Protein AF-A0A1I8GJD2-F1 (afdb_monomer)

Radius of gyration: 32.6 Å; Cα contacts (8 Å, |Δi|>4): 423; chains: 1; bounding box: 79×39×112 Å

Organism: NCBI:txid282301

Solvent-accessible surface area (backbone atoms only — not comparable to full-atom values): 25609 Å² total; per-residue (Å²): 110,71,70,62,52,52,55,49,56,51,48,51,58,48,53,59,58,58,44,62,76,75,51,67,64,69,61,55,49,54,48,51,53,48,51,49,52,49,53,51,48,48,52,52,46,65,72,72,47,63,79,76,49,52,65,57,58,48,63,37,43,43,33,48,54,49,29,53,49,50,50,54,51,48,50,58,50,48,54,53,52,51,55,50,51,53,49,52,52,55,50,53,77,66,48,88,46,74,66,52,40,52,53,49,51,52,51,49,52,54,49,50,52,53,49,51,52,53,52,52,55,45,48,52,54,38,50,52,23,49,53,42,24,50,55,36,50,52,57,67,50,41,36,64,38,51,47,54,51,43,42,74,74,67,72,52,90,74,55,68,70,58,35,39,56,52,42,54,53,50,50,54,48,45,33,50,30,52,46,26,49,65,71,68,37,49,70,59,20,54,52,54,24,60,76,66,75,39,52,80,70,43,65,59,77,82,47,54,68,48,56,56,31,45,51,37,30,71,70,75,39,52,64,58,49,51,50,51,43,62,76,41,39,77,56,39,60,75,67,67,59,65,59,61,58,55,49,53,52,48,54,35,49,52,30,42,77,70,67,39,53,71,58,24,54,55,48,39,64,73,72,64,42,75,84,80,52,83,88,57,58,68,68,59,51,50,52,51,51,52,54,48,53,53,54,49,48,56,66,73,48,75,51,50,99,86,67,45,57,57,78,94,54,37,78,77,73,41,75,68,44,37,56,52,51,43,54,51,44,42,53,50,53,34,51,72,56,67,41,69,94,66,49,67,44,56,54,51,50,53,51,53,40,21,68,66,24,46,94,49,55,81,43,86,98,50,60,46,92,85,39,68,45,46,36,74,74,45,30,63,72,40,64,88,47,63,62,48,85,75,93,73,86,80,51,61,18,84,82,73,67,42,70,35,44,93,94,25,38,36,24,30,39,89,88,69,52,68,36,23,45,63,51,50,51,56,41,11,69,74,52,82,52,31,34,65,39,92,88,76,67,51,76,45,52,64,88,62,43,41,80,60,84,86,131

InterPro domains:
  IPR006594 LIS1 homology motif [PS50896] (168-200)
  IPR006595 CTLH, C-terminal LisH motif [PS50897] (206-263)
  IPR006595 CTLH, C-terminal LisH motif [SM00668] (206-263)
  IPR024964 CTLH/CRA C-terminal to LisH motif domain [PF10607] (207-359)
  IPR044063 Gid-type RING finger domain [PS51867] (371-440)
  IPR045098 Fyv10 family [PTHR12170] (60-453)

Secondary structure (DSSP, 8-state):
-HHHHHHHHHHHHHHHHHHHTTS-HHHHHHHHHHHHHHHHHHHHHHHS--HHHHHHTTTTHHHHHHHHHHHHHHHHHHHHHHHHHHHHHHHHHH--SHHHHHHHHHHHHHHHHHHHHHHHHHHHHHHHHHHHHHHHHHHHTHHHHHHHHHHHHH-----HHHHHHHHHHHHHHHHHHHHHHHTT-HHHHHHHHHHTT-GGGSSHHHHHHHHHHHHHHHTT--HHHHHHHHHTHHHHHHTT--HHHHHHHHHHHHHHHTT-HHHHHHHHHHHS-GGG-TTS-HHHHHHHHHHHHHHHHHHHSPP-TTSPPPGGGGGGTSTHHHHHHHHHHHHHHHHHTT--SS-HHHHHHHHHHHHH--TTTT-TT---TT-GGGSHHHHHHHTTSPPPP-S---EE-TTT--EESSSS-EEE-TTS-EEEHHHHHHHHHHTTTEEE-TTT--EEEGGG-EE----

Foldseek 3Di:
DVVVVVVVVVCLVCLQVVVVVPDDPVVSVVLSVLVVVLVVLLVVQVVPDDPLSPQLSCLLLLLVVQLVVLVVVLVVVLVVLVVVLVVLVVVCVVDDDPVSNVVSVVVNVVSVVVNVVSNVVSVVSNVLSSVLSVVSSLLSVALVSVQVVCCVPPVDRDDSVVSNVLSVVLVLLQLVLQVCLLVLVLVVSVVSCVVSVNPSSHCNVLSVLLNVCLVCLLVVHCVSVLVVCVVLVVLCVVVLQCLNVLNLLLVLLVCLLVVVLVVSVVSCVVRLDLVPCPPHDPVSSVVSVVSVVLSVVSSVDAQDPVSQTPPSNNVSVDSVSSVVSSNSSSQVSCVSSPNDSDRSSLVVLLVVLQQQAAPQAPDPPSQDPPRPCNDPVNVVVNVPHHHDDDPDDWDAFPQPRHTADPVFFWWAAPVRDIGTLVRQVVQCVVVVQWDQPPPPRDIDGSVRIHTDDDD

Sequence (455 aa):
ARARAKDRNNFRSLYYHFYRVLRDNQLVELIHDALDAIELSLSQHAQRAHMPVQYESAMPQVPYESLNKTFRAVQKQMDKDISILTKNSDDLTKAKTQQDVNQILTGVIDKLSKLKRKADDGLEEEVDHLQSAKRRLDYLRGADGYRQQQQQSSGTPVSQATCQRYWERRRITCMMVDYFLRHGLHSTAQRLAKLHDVEQLTNLPYFAACQGVEKSLMSADTSEAVAWCTEHRSKLRKLGSNFEYSLRLQDFVKLVQQGRRLDAVKYARKHLSPEADTEAPAELLAERNRSLCEAMGLLALPCDKDGQPPEKYRHLTEPAVWHRLVDKFRQVNCAVFSIASGSIFCANLQTGLSALKTNQCGKEGKRCLECPVCQPHFGQLAQSLPKAQYTQSKLICPISRLPMDHDNPPMALPNGNIYSQKSLLEMAQRNGGYIICPRTQNRFELNEAKRVYIM

Nearest PDB structures (foldseek):
  8pjn-assembly1_i  TM=6.746E-01  e=2.298E-23  Homo sapiens
  7n6g-assembly1_3X  TM=1.779E-01  e=1.748E+00  Chlamydomonas reinhardtii

pLDDT: mean 82.09, std 15.24, range [22.98, 97.75]

Structure (mmCIF, N/CA/C/O backbone):
data_AF-A0A1I8GJD2-F1
#
_entry.id   AF-A0A1I8GJD2-F1
#
loop_
_atom_site.group_PDB
_atom_site.id
_atom_site.type_symbol
_atom_site.label_atom_id
_atom_site.label_alt_id
_atom_site.label_comp_id
_atom_site.label_asym_id
_atom_site.label_entity_id
_atom_site.label_seq_id
_atom_site.pdbx_PDB_ins_code
_atom_site.Cartn_x
_atom_site.Cartn_y
_atom_site.Cartn_z
_atom_site.occupancy
_atom_site.B_iso_or_equiv
_atom_site.auth_seq_id
_atom_site.auth_comp_id
_atom_site.auth_asym_id
_atom_site.auth_atom_id
_atom_site.pdbx_PDB_model_num
ATOM 1 N N . ALA A 1 1 ? 6.769 21.231 11.161 1.00 31.58 1 ALA A N 1
ATOM 2 C CA . ALA A 1 1 ? 8.068 20.952 11.817 1.00 31.58 1 ALA A CA 1
ATOM 3 C C . ALA A 1 1 ? 8.037 21.203 13.333 1.00 31.58 1 ALA A C 1
ATOM 5 O O . ALA A 1 1 ? 8.231 20.252 14.077 1.00 31.58 1 ALA A O 1
ATOM 6 N N . ARG A 1 2 ? 7.711 22.417 13.814 1.00 22.98 2 ARG A N 1
ATOM 7 C CA . ARG A 1 2 ? 7.724 22.767 15.257 1.00 22.98 2 ARG A CA 1
ATOM 8 C C . ARG A 1 2 ? 6.791 21.933 16.156 1.00 22.98 2 ARG A C 1
ATOM 10 O O . ARG A 1 2 ? 7.213 21.533 17.232 1.00 22.98 2 ARG A O 1
ATOM 17 N N . ALA A 1 3 ? 5.580 21.590 15.705 1.00 25.98 3 ALA A N 1
ATOM 18 C CA . ALA A 1 3 ? 4.667 20.733 16.481 1.00 25.98 3 ALA A CA 1
ATOM 19 C C . ALA A 1 3 ? 5.172 19.280 16.627 1.00 25.98 3 ALA A C 1
ATOM 21 O O . ALA A 1 3 ? 5.063 18.693 17.696 1.00 25.98 3 ALA A O 1
ATOM 22 N N . ARG A 1 4 ? 5.806 18.727 15.579 1.00 32.84 4 ARG A N 1
ATOM 23 C CA . ARG A 1 4 ? 6.413 17.381 15.612 1.00 32.84 4 ARG A CA 1
ATOM 24 C C . ARG A 1 4 ? 7.674 17.328 16.482 1.00 32.84 4 ARG A C 1
ATOM 26 O O . ARG A 1 4 ? 7.919 16.311 17.110 1.00 32.84 4 ARG A O 1
ATOM 33 N N . ALA A 1 5 ? 8.451 18.412 16.538 1.00 34.88 5 ALA A N 1
ATOM 34 C CA . ALA A 1 5 ? 9.629 18.509 17.405 1.00 34.88 5 ALA A CA 1
ATOM 35 C C . ALA A 1 5 ? 9.254 18.587 18.898 1.00 34.88 5 ALA A C 1
ATOM 37 O O . ALA A 1 5 ? 9.928 17.999 19.737 1.00 34.88 5 ALA A O 1
ATOM 38 N N . LYS A 1 6 ? 8.140 19.260 19.223 1.00 34.16 6 LYS A N 1
ATOM 39 C CA . LYS A 1 6 ? 7.630 19.376 20.597 1.00 34.16 6 LYS A CA 1
ATOM 40 C C . LYS A 1 6 ? 7.099 18.038 21.136 1.00 34.16 6 LYS A C 1
ATOM 42 O O . LYS A 1 6 ? 7.406 17.681 22.266 1.00 34.16 6 LYS A O 1
ATOM 47 N N . ASP A 1 7 ? 6.398 17.268 20.298 1.00 40.47 7 ASP A N 1
ATOM 48 C CA . ASP A 1 7 ? 5.950 15.904 20.630 1.00 40.47 7 ASP A CA 1
ATOM 49 C C . ASP A 1 7 ? 7.125 14.930 20.859 1.00 40.47 7 ASP A C 1
ATOM 51 O O . ASP A 1 7 ? 7.026 14.053 21.713 1.00 40.47 7 ASP A O 1
ATOM 55 N N . ARG A 1 8 ? 8.244 15.088 20.133 1.00 41.81 8 ARG A N 1
ATOM 56 C CA . ARG A 1 8 ? 9.446 14.234 20.253 1.00 41.81 8 ARG A CA 1
ATOM 57 C C . ARG A 1 8 ? 10.248 14.488 21.530 1.00 41.81 8 ARG A C 1
ATOM 59 O O . ARG A 1 8 ? 10.631 13.539 22.204 1.00 41.81 8 ARG A O 1
ATOM 66 N N . ASN A 1 9 ? 10.440 15.753 21.909 1.00 46.09 9 ASN A N 1
ATOM 67 C CA . ASN A 1 9 ? 11.116 16.092 23.168 1.00 46.09 9 ASN A CA 1
ATOM 68 C C . ASN A 1 9 ? 10.281 15.714 24.402 1.00 46.09 9 ASN A C 1
ATOM 70 O O . ASN A 1 9 ? 10.847 15.269 25.399 1.00 46.09 9 ASN A O 1
ATOM 74 N N . ASN A 1 10 ? 8.947 15.820 24.325 1.00 49.94 10 ASN A N 1
ATOM 75 C CA . ASN A 1 10 ? 8.067 15.310 25.380 1.00 49.94 10 ASN A CA 1
ATOM 76 C C . ASN A 1 10 ? 8.130 13.784 25.479 1.00 49.94 10 ASN A C 1
ATOM 78 O O . ASN A 1 10 ? 8.210 13.268 26.587 1.00 49.94 10 ASN A O 1
ATOM 82 N N . PHE A 1 11 ? 8.144 13.070 24.347 1.00 45.28 11 PHE A N 1
ATOM 83 C CA . PHE A 1 11 ? 8.307 11.614 24.334 1.00 45.28 11 PHE A CA 1
ATOM 84 C C . PHE A 1 11 ? 9.614 11.191 25.016 1.00 45.28 11 PHE A C 1
ATOM 86 O O . PHE A 1 11 ? 9.561 10.368 25.916 1.00 45.28 11 PHE A O 1
ATOM 93 N N . ARG A 1 12 ? 10.759 11.810 24.683 1.00 53.50 12 ARG A N 1
ATOM 94 C CA . ARG A 1 12 ? 12.065 11.534 25.322 1.00 53.50 12 ARG A CA 1
ATOM 95 C C . ARG A 1 12 ? 12.052 11.704 26.840 1.00 53.50 12 ARG A C 1
ATOM 97 O O . ARG A 1 12 ? 12.438 10.798 27.571 1.00 53.50 12 ARG A O 1
ATOM 104 N N . SER A 1 13 ? 11.615 12.873 27.309 1.00 51.16 13 SER A N 1
ATOM 105 C CA . SER A 1 13 ? 11.639 13.206 28.737 1.00 51.16 13 SER A CA 1
ATOM 106 C C . SER A 1 13 ? 10.673 12.332 29.542 1.00 51.16 13 SER A C 1
ATOM 108 O O . SER A 1 13 ? 11.026 11.880 30.630 1.00 51.16 13 SER A O 1
ATOM 110 N N . LEU A 1 14 ? 9.494 12.031 28.983 1.0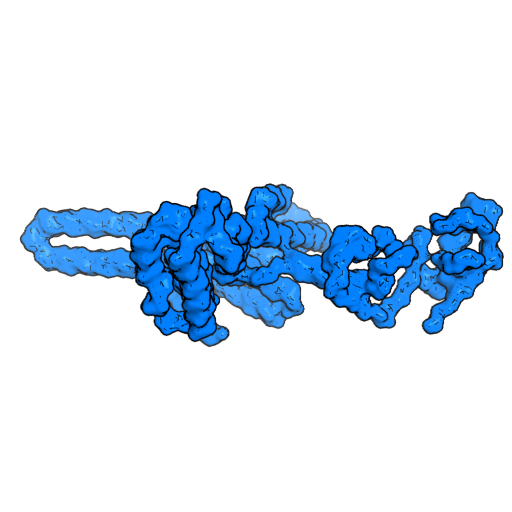0 47.91 14 LEU A N 1
ATOM 111 C CA . LEU A 1 14 ? 8.532 11.124 29.604 1.00 47.91 14 LEU A CA 1
ATOM 112 C C . LEU A 1 14 ? 9.032 9.679 29.585 1.00 47.91 14 LEU A C 1
ATOM 114 O O . LEU A 1 14 ? 8.969 9.055 30.630 1.00 47.91 14 LEU A O 1
ATOM 118 N N . TYR A 1 15 ? 9.582 9.175 28.473 1.00 51.97 15 TYR A N 1
ATOM 119 C CA . TYR A 1 15 ? 10.126 7.812 28.351 1.00 51.97 15 TYR A CA 1
ATOM 120 C C . TYR A 1 15 ? 11.228 7.547 29.385 1.00 51.97 15 TYR A C 1
ATOM 122 O O . TYR A 1 15 ? 11.168 6.569 30.131 1.00 51.97 15 TYR A O 1
ATOM 130 N N . TYR A 1 16 ? 12.190 8.472 29.484 1.00 47.44 16 TYR A N 1
ATOM 131 C CA . TYR A 1 16 ? 13.315 8.384 30.415 1.00 47.44 16 TYR A CA 1
ATOM 132 C C . TYR A 1 16 ? 12.867 8.431 31.884 1.00 47.44 16 TYR A C 1
ATOM 134 O O . TYR A 1 16 ? 13.367 7.667 32.706 1.00 47.44 16 TYR A O 1
ATOM 142 N N . HIS A 1 17 ? 11.888 9.277 32.230 1.00 50.00 17 HIS A N 1
ATOM 143 C CA . HIS A 1 17 ? 11.343 9.318 33.590 1.00 50.00 17 HIS A CA 1
ATOM 144 C C . HIS A 1 17 ? 10.417 8.136 33.920 1.00 50.00 17 HIS A C 1
ATOM 146 O O . HIS A 1 17 ? 10.429 7.682 35.061 1.00 50.00 17 HIS A O 1
ATOM 152 N N . PHE A 1 18 ? 9.641 7.618 32.960 1.00 49.28 18 PHE A N 1
ATOM 153 C CA . PHE A 1 18 ? 8.674 6.534 33.189 1.00 49.28 18 PHE A CA 1
ATOM 154 C C . PHE A 1 18 ? 9.351 5.184 33.440 1.00 49.28 18 PHE A C 1
ATOM 156 O O . PHE A 1 18 ? 8.993 4.479 34.382 1.00 49.28 18 PHE A O 1
ATOM 163 N N . TYR A 1 19 ? 10.337 4.819 32.617 1.00 49.56 19 TYR A N 1
ATOM 164 C CA . TYR A 1 19 ? 10.960 3.497 32.705 1.00 49.56 19 TYR A CA 1
ATOM 165 C C . TYR A 1 19 ? 12.013 3.395 33.811 1.00 49.56 19 TYR A C 1
ATOM 167 O O . TYR A 1 19 ? 12.124 2.348 34.448 1.00 49.56 19 TYR A O 1
ATOM 175 N N . ARG A 1 20 ? 12.704 4.499 34.123 1.00 49.41 20 ARG A N 1
ATOM 176 C CA . ARG A 1 20 ? 13.669 4.579 35.232 1.00 49.41 20 ARG A CA 1
ATOM 177 C C . ARG A 1 20 ? 13.038 4.309 36.605 1.00 49.41 20 ARG A C 1
ATOM 179 O O . ARG A 1 20 ? 13.735 3.914 37.533 1.00 49.41 20 ARG A O 1
ATOM 186 N N . VAL A 1 21 ? 11.727 4.519 36.746 1.00 47.81 21 VAL A N 1
ATOM 187 C CA . VAL A 1 21 ? 10.985 4.243 37.989 1.00 47.81 21 VAL A CA 1
ATOM 188 C C . VAL A 1 21 ? 10.586 2.764 38.107 1.00 47.81 21 VAL A C 1
ATOM 190 O O . VAL A 1 21 ? 10.339 2.297 39.216 1.00 47.81 21 VAL A O 1
ATOM 193 N N . LEU A 1 22 ? 10.541 2.008 37.001 1.00 43.41 22 LEU A N 1
ATOM 194 C CA . LEU A 1 22 ? 9.962 0.659 36.974 1.00 43.41 22 LEU A CA 1
ATOM 195 C C . LEU A 1 22 ? 10.937 -0.475 36.614 1.00 43.41 22 LEU A C 1
ATOM 197 O O . LEU A 1 22 ? 10.659 -1.601 37.027 1.00 43.41 22 LEU A O 1
ATOM 201 N N . ARG A 1 23 ? 12.054 -0.242 35.898 1.00 51.88 23 ARG A N 1
ATOM 202 C CA . ARG A 1 23 ? 13.032 -1.297 35.530 1.00 51.88 23 ARG A CA 1
ATOM 203 C C . ARG A 1 23 ? 14.447 -0.784 35.177 1.00 51.88 23 ARG A C 1
ATOM 205 O O . ARG A 1 23 ? 14.707 0.410 35.123 1.00 51.88 23 ARG A O 1
ATOM 212 N N . ASP A 1 24 ? 15.333 -1.765 34.973 1.00 49.47 24 ASP A N 1
ATOM 213 C CA . ASP A 1 24 ? 16.786 -1.743 34.734 1.00 49.47 24 ASP A CA 1
ATOM 214 C C . ASP A 1 24 ? 17.309 -0.601 33.834 1.00 49.47 24 ASP A C 1
ATOM 216 O O . ASP A 1 24 ? 16.944 -0.488 32.661 1.00 49.47 24 ASP A O 1
ATOM 220 N N . ASN A 1 25 ? 18.208 0.226 34.384 1.00 51.62 25 ASN A N 1
ATOM 221 C CA . ASN A 1 25 ? 18.715 1.455 33.755 1.00 51.62 25 ASN A CA 1
ATOM 222 C C . ASN A 1 25 ? 19.397 1.208 32.396 1.00 51.62 25 ASN A C 1
ATOM 224 O O . ASN A 1 25 ? 19.310 2.056 31.511 1.00 51.62 25 ASN A O 1
ATOM 228 N N . GLN A 1 26 ? 20.027 0.044 32.198 1.00 44.75 26 GLN A N 1
ATOM 229 C CA . GLN A 1 26 ? 20.765 -0.258 30.965 1.00 44.75 26 GLN A CA 1
ATOM 230 C C . GLN A 1 26 ? 19.862 -0.409 29.734 1.00 44.75 26 GLN A C 1
ATOM 232 O O . GLN A 1 26 ? 20.241 0.006 28.639 1.00 44.75 26 GLN A O 1
ATOM 237 N N . LEU A 1 27 ? 18.662 -0.982 29.887 1.00 46.50 27 LEU A N 1
ATOM 238 C CA . LEU A 1 27 ? 17.743 -1.171 28.761 1.00 46.50 27 LEU A CA 1
ATOM 239 C C . LEU A 1 27 ? 17.157 0.175 28.309 1.00 46.50 27 LEU A C 1
ATOM 241 O O . LEU A 1 27 ? 17.023 0.429 27.118 1.00 46.50 27 LEU A O 1
ATOM 245 N N . VAL A 1 28 ? 16.858 1.058 29.264 1.00 50.31 28 VAL A N 1
ATOM 246 C CA . VAL A 1 28 ? 16.311 2.398 29.007 1.00 50.31 28 VAL A CA 1
ATOM 247 C C . VAL A 1 28 ? 17.326 3.278 28.282 1.00 50.31 28 VAL A C 1
ATOM 249 O O . VAL A 1 28 ? 16.958 3.969 27.334 1.00 50.31 28 VAL A O 1
ATOM 252 N N . GLU A 1 29 ? 18.600 3.213 28.675 1.00 51.84 29 GLU A N 1
ATOM 253 C CA . GLU A 1 29 ? 19.692 3.905 27.981 1.00 51.84 29 GLU A CA 1
ATOM 254 C C . GLU A 1 29 ? 19.890 3.365 26.558 1.00 51.84 29 GLU A C 1
ATOM 256 O O . GLU A 1 29 ? 19.910 4.148 25.613 1.00 51.84 29 GLU A O 1
ATOM 261 N N . LEU A 1 30 ? 19.888 2.039 26.363 1.00 51.84 30 LEU A N 1
ATOM 262 C CA . LEU A 1 30 ? 19.968 1.412 25.034 1.00 51.84 30 LEU A CA 1
ATOM 263 C C . LEU A 1 30 ? 18.833 1.840 24.093 1.00 51.84 30 LEU A C 1
ATOM 265 O O . LEU A 1 30 ? 19.052 2.029 22.893 1.00 51.84 30 LEU A O 1
ATOM 269 N N . ILE A 1 31 ? 17.615 1.976 24.620 1.00 52.09 31 ILE A N 1
ATOM 270 C CA . ILE A 1 31 ? 16.452 2.418 23.849 1.00 52.09 31 ILE A CA 1
ATOM 271 C C . ILE A 1 31 ? 16.537 3.917 23.551 1.00 52.09 31 ILE A C 1
ATOM 273 O O . ILE A 1 31 ? 16.255 4.328 22.422 1.00 52.09 31 ILE A O 1
ATOM 277 N N . HIS A 1 32 ? 16.961 4.733 24.518 1.00 57.81 32 HIS A N 1
ATOM 278 C CA . HIS A 1 32 ? 17.147 6.166 24.311 1.00 57.81 32 HIS A CA 1
ATOM 279 C C . HIS A 1 32 ? 18.237 6.447 23.265 1.00 57.81 32 HIS A C 1
ATOM 281 O O . HIS A 1 32 ? 18.003 7.231 22.342 1.00 57.81 32 HIS A O 1
ATOM 287 N N . ASP A 1 33 ? 19.369 5.750 23.339 1.00 56.47 33 ASP A N 1
ATOM 288 C CA . ASP A 1 33 ? 20.458 5.843 22.366 1.00 56.47 33 ASP A CA 1
ATOM 289 C C . ASP A 1 33 ? 20.009 5.374 20.977 1.00 56.47 33 ASP A C 1
ATOM 291 O O . ASP A 1 33 ? 20.342 5.989 19.959 1.00 56.47 33 ASP A O 1
ATOM 295 N N . ALA A 1 34 ? 19.202 4.309 20.912 1.00 54.34 34 ALA A N 1
ATOM 296 C CA . ALA A 1 34 ? 18.629 3.834 19.659 1.00 54.34 34 ALA A CA 1
ATOM 297 C C . ALA A 1 34 ? 17.670 4.864 19.046 1.00 54.34 34 ALA A C 1
ATOM 299 O O . ALA A 1 34 ? 17.744 5.118 17.845 1.00 54.34 34 ALA A O 1
ATOM 300 N N . LEU A 1 35 ? 16.799 5.486 19.846 1.00 56.75 35 LEU A N 1
ATOM 301 C CA . LEU A 1 35 ? 15.888 6.544 19.399 1.00 56.75 35 LEU A CA 1
ATOM 302 C C . LEU A 1 35 ? 16.646 7.779 18.900 1.00 56.75 35 LEU A C 1
ATOM 304 O O . LEU A 1 35 ? 16.287 8.334 17.859 1.00 56.75 35 LEU A O 1
ATOM 308 N N . ASP A 1 36 ? 17.720 8.168 19.584 1.00 60.62 36 ASP A N 1
ATOM 309 C CA . ASP A 1 36 ? 18.572 9.291 19.191 1.00 60.62 36 ASP A CA 1
ATOM 310 C C . ASP A 1 36 ? 19.312 8.991 17.889 1.00 60.62 36 ASP A C 1
ATOM 312 O O . ASP A 1 36 ? 19.295 9.806 16.964 1.00 60.62 36 ASP A O 1
ATOM 316 N N . ALA A 1 37 ? 19.857 7.782 17.751 1.00 57.31 37 ALA A N 1
ATOM 317 C CA . ALA A 1 37 ? 20.467 7.320 16.512 1.00 57.31 37 ALA A CA 1
ATOM 318 C C . ALA A 1 37 ? 19.453 7.240 15.356 1.00 57.31 37 ALA A C 1
ATOM 320 O O . ALA A 1 37 ? 19.791 7.611 14.226 1.00 57.31 37 ALA A O 1
ATOM 321 N N . ILE A 1 38 ? 18.212 6.803 15.620 1.00 56.03 38 ILE A N 1
ATOM 322 C CA . ILE A 1 38 ? 17.123 6.760 14.633 1.00 56.03 38 ILE A CA 1
ATOM 323 C C . ILE A 1 38 ? 16.784 8.176 14.163 1.00 56.03 38 ILE A C 1
ATOM 325 O O . ILE A 1 38 ? 16.759 8.435 12.959 1.00 56.03 38 ILE A O 1
ATOM 329 N N . GLU A 1 39 ? 16.548 9.114 15.079 1.00 59.00 39 GLU A N 1
ATOM 330 C CA . GLU A 1 39 ? 16.165 10.485 14.735 1.00 59.00 39 GLU A CA 1
ATOM 331 C C . GLU A 1 39 ? 17.289 11.266 14.051 1.00 59.00 39 GLU A C 1
ATOM 333 O O . GLU A 1 39 ? 17.028 12.007 13.093 1.00 59.00 39 GLU A O 1
ATOM 338 N N . LEU A 1 40 ? 18.532 11.084 14.501 1.00 61.28 40 LEU A N 1
ATOM 339 C CA . LEU A 1 40 ? 19.706 11.686 13.881 1.00 61.28 40 LEU A CA 1
ATOM 340 C C . LEU A 1 40 ? 19.897 11.136 12.463 1.00 61.28 40 LEU A C 1
ATOM 342 O O . LEU A 1 40 ? 20.068 11.914 11.527 1.00 61.28 40 LEU A O 1
ATOM 346 N N . SER A 1 41 ? 19.772 9.817 12.280 1.00 53.97 41 SER A N 1
ATOM 347 C CA . SER A 1 41 ? 19.876 9.173 10.965 1.00 53.97 41 SER A CA 1
ATOM 348 C C . SER A 1 41 ? 18.765 9.627 10.023 1.00 53.97 41 SER A C 1
ATOM 350 O O . SER A 1 41 ? 19.054 9.988 8.884 1.00 53.97 41 SER A O 1
ATOM 352 N N . LEU A 1 42 ? 17.513 9.686 10.491 1.00 54.00 42 LEU A N 1
ATOM 353 C CA . LEU A 1 42 ? 16.380 10.215 9.725 1.00 54.00 42 LEU A CA 1
ATOM 354 C C . LEU A 1 42 ? 16.621 11.666 9.284 1.00 54.00 42 LEU A C 1
ATOM 356 O O . LEU A 1 42 ? 16.342 12.022 8.141 1.00 54.00 42 LEU A O 1
ATOM 360 N N . SER A 1 43 ? 17.174 12.497 10.171 1.00 56.84 43 SER A N 1
ATOM 361 C CA . SER A 1 43 ? 17.449 13.912 9.894 1.00 56.84 43 SER A CA 1
ATOM 362 C C . SER A 1 43 ? 18.627 14.099 8.929 1.00 56.84 43 SER A C 1
ATOM 364 O O . SER A 1 43 ? 18.540 14.901 8.001 1.00 56.84 43 SER A O 1
ATOM 366 N N . GLN A 1 44 ? 19.702 13.321 9.090 1.00 53.72 44 GLN A N 1
ATOM 367 C CA . GLN A 1 44 ? 20.872 13.347 8.206 1.00 53.72 44 GLN A CA 1
ATOM 368 C C . GLN A 1 44 ? 20.548 12.819 6.800 1.00 53.72 44 GLN A C 1
ATOM 370 O O . GLN A 1 44 ? 20.986 13.407 5.810 1.00 53.72 44 GLN A O 1
ATOM 375 N N . HIS A 1 45 ? 19.744 11.755 6.686 1.00 46.88 45 HIS A N 1
ATOM 376 C CA . HIS A 1 45 ? 19.292 11.231 5.391 1.00 46.88 45 HIS A CA 1
ATOM 377 C C . HIS A 1 45 ? 18.314 12.187 4.697 1.00 46.88 45 HIS A C 1
ATOM 379 O O . HIS A 1 45 ? 18.376 12.332 3.478 1.00 46.88 45 HIS A O 1
ATOM 385 N N . ALA A 1 46 ? 17.473 12.904 5.451 1.00 45.28 46 ALA A N 1
ATOM 386 C CA . ALA A 1 46 ? 16.612 13.950 4.899 1.00 45.28 46 ALA A CA 1
ATOM 387 C C . ALA A 1 46 ? 17.405 15.142 4.323 1.00 45.28 46 ALA A C 1
ATOM 389 O O . ALA A 1 46 ? 16.944 15.772 3.373 1.00 45.28 46 ALA A O 1
ATOM 390 N N . GLN A 1 47 ? 18.592 15.443 4.868 1.00 42.81 47 GLN A N 1
ATOM 391 C CA . GLN A 1 47 ? 19.443 16.564 4.443 1.00 42.81 47 GLN A CA 1
ATOM 392 C C . GLN A 1 47 ? 20.419 16.228 3.297 1.00 42.81 47 GLN A C 1
ATOM 394 O O . GLN A 1 47 ? 20.855 17.139 2.598 1.00 42.81 47 GLN A O 1
ATOM 399 N N . ARG A 1 48 ? 20.768 14.951 3.077 1.00 41.59 48 ARG A N 1
ATOM 400 C CA . ARG A 1 48 ? 21.805 14.522 2.106 1.00 41.59 48 ARG A CA 1
ATOM 401 C C . ARG A 1 48 ? 21.287 14.022 0.745 1.00 41.59 48 ARG A C 1
ATOM 403 O O . ARG A 1 48 ? 22.076 13.533 -0.056 1.00 41.59 48 ARG A O 1
ATOM 410 N N . ALA A 1 49 ? 19.990 14.103 0.455 1.00 33.81 49 ALA A N 1
ATOM 411 C CA . ALA A 1 49 ? 19.370 13.235 -0.548 1.00 33.81 49 ALA A CA 1
ATOM 412 C C . ALA A 1 49 ? 18.752 13.940 -1.771 1.00 33.81 49 ALA A C 1
ATOM 414 O O . ALA A 1 49 ? 17.810 14.722 -1.643 1.00 33.81 49 ALA A O 1
ATOM 415 N N . HIS A 1 50 ? 19.173 13.527 -2.973 1.00 41.75 50 HIS A N 1
ATOM 416 C CA . HIS A 1 50 ? 18.336 13.576 -4.178 1.00 41.75 50 HIS A CA 1
ATOM 417 C C . HIS A 1 50 ? 17.073 12.697 -3.998 1.00 41.75 50 HIS A C 1
ATOM 419 O O . HIS A 1 50 ? 17.074 11.737 -3.222 1.00 41.75 50 HIS A O 1
ATOM 425 N N . MET A 1 51 ? 16.002 13.010 -4.742 1.00 36.84 51 MET A N 1
ATOM 426 C CA . MET A 1 51 ? 14.626 12.479 -4.616 1.00 36.84 51 MET A CA 1
ATOM 427 C C . MET A 1 51 ? 14.469 10.965 -4.291 1.00 36.84 51 MET A C 1
ATOM 429 O O . MET A 1 51 ? 13.602 10.646 -3.479 1.00 36.84 51 MET A O 1
ATOM 433 N N . PRO A 1 52 ? 15.277 10.015 -4.818 1.00 41.44 52 PRO A N 1
ATOM 434 C CA . PRO A 1 52 ? 15.115 8.581 -4.525 1.00 41.44 52 PRO A CA 1
ATOM 435 C C . PRO A 1 52 ? 15.419 8.180 -3.070 1.00 41.44 52 PRO A C 1
ATOM 437 O O . PRO A 1 52 ? 14.816 7.244 -2.553 1.00 41.44 52 PRO A O 1
ATOM 440 N N . VAL A 1 53 ? 16.327 8.890 -2.389 1.00 43.06 53 VAL A N 1
ATOM 441 C CA . VAL A 1 53 ? 16.768 8.552 -1.019 1.00 43.06 53 VAL A CA 1
ATOM 442 C C . VAL A 1 53 ? 15.783 9.080 0.039 1.00 43.06 53 VAL A C 1
ATOM 444 O O . VAL A 1 53 ? 15.646 8.492 1.112 1.00 43.06 53 VAL A O 1
ATOM 447 N N . GLN A 1 54 ? 14.995 10.113 -0.287 1.00 44.06 54 GLN A N 1
ATOM 448 C CA . GLN A 1 54 ? 13.907 10.589 0.579 1.00 44.06 54 GLN A CA 1
ATOM 449 C C . GLN A 1 54 ? 12.815 9.524 0.781 1.00 44.06 54 GLN A C 1
ATOM 451 O O . GLN A 1 54 ? 12.292 9.399 1.886 1.00 44.06 54 GLN A O 1
ATOM 456 N N . TYR A 1 55 ? 12.507 8.707 -0.232 1.00 51.28 55 TYR A N 1
ATOM 457 C CA . TYR A 1 55 ? 11.501 7.641 -0.109 1.00 51.28 55 TYR A CA 1
ATOM 458 C C . TYR A 1 55 ? 11.996 6.440 0.715 1.00 51.28 55 TYR A C 1
ATOM 460 O O . TYR A 1 55 ? 11.204 5.820 1.420 1.00 51.28 55 TYR A O 1
ATOM 468 N N . GLU A 1 56 ? 13.297 6.134 0.694 1.00 57.12 56 GLU A N 1
ATOM 469 C CA . GLU A 1 56 ? 13.878 5.061 1.520 1.00 57.12 56 GLU A CA 1
ATOM 470 C C . GLU A 1 56 ? 14.043 5.468 2.985 1.00 57.12 56 GLU A C 1
ATOM 472 O O . GLU A 1 56 ? 13.959 4.618 3.871 1.00 57.12 56 GLU A O 1
ATOM 477 N N . SER A 1 57 ? 14.163 6.773 3.260 1.00 54.81 57 SER A N 1
ATOM 478 C CA . SER A 1 57 ? 14.164 7.308 4.627 1.00 54.81 57 SER A CA 1
ATOM 479 C C . SER A 1 57 ? 12.855 7.035 5.390 1.00 54.81 57 SER A C 1
ATOM 481 O O . SER A 1 57 ? 12.847 7.066 6.619 1.00 54.81 57 SER A O 1
ATOM 483 N N . ALA A 1 58 ? 11.766 6.682 4.691 1.00 61.31 58 ALA A N 1
ATOM 484 C CA . ALA A 1 58 ? 10.505 6.265 5.304 1.00 61.31 58 ALA A CA 1
ATOM 485 C C . ALA A 1 58 ? 10.495 4.783 5.739 1.00 61.31 58 ALA A C 1
ATOM 487 O O . ALA A 1 58 ? 9.599 4.360 6.469 1.00 61.31 58 ALA A O 1
ATOM 488 N N . MET A 1 59 ? 11.484 3.970 5.344 1.00 70.62 59 MET A N 1
ATOM 489 C CA . MET A 1 59 ? 11.553 2.549 5.713 1.00 70.62 59 MET A CA 1
ATOM 490 C C . MET A 1 59 ? 11.562 2.310 7.243 1.00 70.62 59 MET A C 1
ATOM 492 O O . MET A 1 59 ? 10.803 1.450 7.702 1.00 70.62 59 MET A O 1
ATOM 496 N N . PRO A 1 60 ? 12.338 3.042 8.067 1.00 73.88 60 PRO A N 1
ATOM 497 C CA . PRO A 1 60 ? 12.264 2.941 9.529 1.00 73.88 60 PRO A CA 1
ATOM 498 C C . PRO A 1 60 ? 11.081 3.709 10.146 1.00 73.88 60 PRO A C 1
ATOM 500 O O . PRO A 1 60 ? 10.845 3.597 11.347 1.00 73.88 60 PRO A O 1
ATOM 503 N N . GLN A 1 61 ? 10.308 4.471 9.365 1.00 76.31 61 GLN A N 1
ATOM 504 C CA . GLN A 1 61 ? 9.213 5.283 9.899 1.00 76.31 61 GLN A CA 1
ATOM 505 C C . GLN A 1 61 ? 8.044 4.430 10.406 1.00 76.31 61 GLN A C 1
ATOM 507 O O . GLN A 1 61 ? 7.493 4.726 11.459 1.00 76.31 61 GLN A O 1
ATOM 512 N N . VAL A 1 62 ? 7.693 3.353 9.699 1.00 83.06 62 VAL A N 1
ATOM 513 C CA . VAL A 1 62 ? 6.595 2.453 10.095 1.00 83.06 62 VAL A CA 1
ATOM 514 C C . VAL A 1 62 ? 6.835 1.784 11.464 1.00 83.06 62 VAL A C 1
ATOM 516 O O . VAL A 1 62 ? 5.957 1.896 12.325 1.00 83.06 62 VAL A O 1
ATOM 519 N N . PRO A 1 63 ? 7.996 1.141 11.732 1.00 83.81 63 PRO A N 1
ATOM 520 C CA . PRO A 1 63 ? 8.273 0.596 13.063 1.00 83.81 63 PRO A CA 1
ATOM 521 C C . PRO A 1 63 ? 8.355 1.683 14.135 1.00 83.81 63 PRO A C 1
ATOM 523 O O . PRO A 1 63 ? 7.860 1.476 15.236 1.00 83.81 63 PRO A O 1
ATOM 526 N N . TYR A 1 64 ? 8.891 2.865 13.818 1.00 79.25 64 TYR A N 1
ATOM 527 C CA . TYR A 1 64 ? 8.915 3.989 14.759 1.00 79.25 64 TYR A CA 1
ATOM 528 C C . TYR A 1 64 ? 7.507 4.494 15.122 1.00 79.25 64 TYR A C 1
ATOM 530 O O . TYR A 1 64 ? 7.228 4.805 16.279 1.00 79.25 64 TYR A O 1
ATOM 538 N N . GLU A 1 65 ? 6.594 4.586 14.153 1.00 79.69 65 GLU A N 1
ATOM 539 C CA . GLU A 1 65 ? 5.208 4.980 14.426 1.00 79.69 65 GLU A CA 1
ATOM 540 C C . GLU A 1 65 ? 4.460 3.927 15.244 1.00 79.69 65 GLU A C 1
ATOM 542 O O . GLU A 1 65 ? 3.660 4.292 16.107 1.00 79.69 65 GLU A O 1
ATOM 547 N N . SER A 1 66 ? 4.755 2.647 15.011 1.00 83.94 66 SER A N 1
ATOM 548 C CA . SER A 1 66 ? 4.180 1.534 15.773 1.00 83.94 66 SER A CA 1
ATOM 549 C C . SER A 1 66 ? 4.685 1.543 17.214 1.00 83.94 66 SER A C 1
ATOM 551 O O . SER A 1 66 ? 3.871 1.584 18.128 1.00 83.94 66 SER A O 1
ATOM 553 N N . LEU A 1 67 ? 5.996 1.712 17.414 1.00 83.25 67 LEU A N 1
ATOM 554 C CA . LEU A 1 67 ? 6.599 1.945 18.727 1.00 83.25 67 LEU A CA 1
ATOM 555 C C . LEU A 1 67 ? 5.912 3.089 19.484 1.00 83.25 67 LEU A C 1
ATOM 557 O O . LEU A 1 67 ? 5.518 2.937 20.634 1.00 83.25 67 LEU A O 1
ATOM 561 N N . ASN A 1 68 ? 5.729 4.242 18.837 1.00 80.06 68 ASN A N 1
ATOM 562 C CA . ASN A 1 68 ? 5.105 5.402 19.474 1.00 80.06 68 ASN A CA 1
ATOM 563 C C . ASN A 1 68 ? 3.624 5.147 19.813 1.00 80.06 68 ASN A C 1
ATOM 565 O O . ASN A 1 68 ? 3.117 5.654 20.814 1.00 80.06 68 ASN A O 1
ATOM 569 N N . LYS A 1 69 ? 2.911 4.364 18.990 1.00 82.56 69 LYS A N 1
ATOM 570 C CA . LYS A 1 69 ? 1.532 3.944 19.272 1.00 82.56 69 LYS A CA 1
ATOM 571 C C . LYS A 1 69 ? 1.488 3.044 20.508 1.00 82.56 69 LYS A C 1
ATOM 573 O O . LYS A 1 69 ? 0.714 3.349 21.416 1.00 82.56 69 LYS A O 1
ATOM 578 N N . THR A 1 70 ? 2.309 1.998 20.541 1.00 82.19 70 THR A N 1
ATOM 579 C CA . THR A 1 70 ? 2.387 1.036 21.648 1.00 82.19 70 THR A CA 1
ATOM 580 C C . THR A 1 70 ? 2.780 1.746 22.940 1.00 82.19 70 THR A C 1
ATOM 582 O O . THR A 1 70 ? 2.020 1.692 23.904 1.00 82.19 70 THR A O 1
ATOM 585 N N . PHE A 1 71 ? 3.825 2.578 22.912 1.00 79.56 71 PHE A N 1
ATOM 586 C CA . PHE A 1 71 ? 4.234 3.387 24.062 1.00 79.56 71 PHE A CA 1
ATOM 587 C C . PHE A 1 71 ? 3.104 4.256 24.614 1.00 79.56 71 PHE A C 1
ATOM 589 O O . PHE A 1 71 ? 2.801 4.223 25.804 1.00 79.56 71 PHE A O 1
ATOM 596 N N . ARG A 1 72 ? 2.415 5.025 23.757 1.00 79.94 72 ARG A N 1
ATOM 597 C CA . ARG A 1 72 ? 1.310 5.890 24.209 1.00 79.94 72 ARG A CA 1
ATOM 598 C C . ARG A 1 72 ? 0.142 5.084 24.776 1.00 79.94 72 ARG A C 1
ATOM 600 O O . ARG A 1 72 ? -0.559 5.573 25.664 1.00 79.94 72 ARG A O 1
ATOM 607 N N . ALA A 1 73 ? -0.112 3.891 24.240 1.00 81.25 73 ALA A N 1
ATOM 608 C CA . ALA A 1 73 ? -1.161 3.005 24.728 1.00 81.25 73 ALA A CA 1
ATOM 609 C C . ALA A 1 73 ? -0.809 2.438 26.110 1.00 81.25 73 ALA A C 1
ATOM 611 O O . ALA A 1 73 ? -1.636 2.532 27.022 1.00 81.25 73 ALA A O 1
ATOM 612 N N . VAL A 1 74 ? 0.418 1.934 26.272 1.00 77.50 74 VAL A N 1
ATOM 613 C CA . VAL A 1 74 ? 0.965 1.433 27.540 1.00 77.50 74 VAL A CA 1
ATOM 614 C C . VAL A 1 74 ? 0.967 2.548 28.582 1.00 77.50 74 VAL A C 1
ATOM 616 O O . VAL A 1 74 ? 0.343 2.392 29.628 1.00 77.50 74 VAL A O 1
ATOM 619 N N . GLN A 1 75 ? 1.522 3.719 28.261 1.00 79.12 75 GLN A N 1
ATOM 620 C CA . GLN A 1 75 ? 1.551 4.886 29.146 1.00 79.12 75 GLN A CA 1
ATOM 621 C C . GLN A 1 75 ? 0.149 5.271 29.638 1.00 79.12 75 GLN A C 1
ATOM 623 O O . GLN A 1 75 ? -0.101 5.331 30.839 1.00 79.12 75 GLN A O 1
ATOM 628 N N . LYS A 1 76 ? -0.811 5.448 28.718 1.00 82.62 76 LYS A N 1
ATOM 629 C CA . LYS A 1 76 ? -2.193 5.808 29.073 1.00 82.62 76 LYS A CA 1
ATOM 630 C C . LYS A 1 76 ? -2.863 4.748 29.946 1.00 82.62 76 LYS A C 1
ATOM 632 O O . LYS A 1 76 ? -3.727 5.076 30.762 1.00 82.62 76 LYS A O 1
ATOM 637 N N . GLN A 1 77 ? -2.549 3.474 29.729 1.00 80.44 77 GLN A N 1
ATOM 638 C CA . GLN A 1 77 ? -3.090 2.390 30.536 1.00 80.44 77 GLN A CA 1
ATOM 639 C C . GLN A 1 77 ? -2.466 2.375 31.936 1.00 80.44 77 GLN A C 1
ATOM 641 O O . GLN A 1 77 ? -3.199 2.227 32.912 1.00 80.44 77 GLN A O 1
ATOM 646 N N . MET A 1 78 ? -1.156 2.596 32.041 1.00 75.69 78 MET A N 1
ATOM 647 C CA . MET A 1 78 ? -0.448 2.693 33.316 1.00 75.69 78 MET A CA 1
ATOM 648 C C . MET A 1 78 ? -0.927 3.886 34.142 1.00 75.69 78 MET A C 1
ATOM 650 O O . MET A 1 78 ? -1.233 3.699 35.312 1.00 75.69 78 MET A O 1
ATOM 654 N N . ASP A 1 79 ? -1.109 5.066 33.543 1.00 80.69 79 ASP A N 1
ATOM 655 C CA . ASP A 1 79 ? -1.638 6.253 34.236 1.00 80.69 79 ASP A CA 1
ATOM 656 C C . ASP A 1 79 ? -3.006 5.984 34.883 1.00 80.69 79 ASP A C 1
ATOM 658 O O . ASP A 1 79 ? -3.263 6.351 36.034 1.00 80.69 79 ASP A O 1
ATOM 662 N N . LYS A 1 80 ? -3.897 5.294 34.158 1.00 84.31 80 LYS A N 1
ATOM 663 C CA . LYS A 1 80 ? -5.204 4.881 34.691 1.00 84.31 80 LYS A CA 1
ATOM 664 C C . LYS A 1 80 ? -5.054 3.909 35.853 1.00 84.31 80 LYS A C 1
ATOM 666 O O . LYS A 1 80 ? -5.762 4.034 36.848 1.00 84.31 80 LYS A O 1
ATOM 671 N N . ASP A 1 81 ? -4.171 2.928 35.710 1.00 79.00 81 ASP A N 1
ATOM 672 C CA . ASP A 1 81 ? -3.979 1.886 36.710 1.00 79.00 81 ASP A CA 1
ATOM 673 C C . ASP A 1 81 ? -3.312 2.444 37.978 1.00 79.00 81 ASP A C 1
ATOM 675 O O . ASP A 1 81 ? -3.751 2.107 39.074 1.00 79.00 81 ASP A O 1
ATOM 679 N N . ILE A 1 82 ? -2.361 3.375 37.847 1.00 78.75 82 ILE A N 1
ATOM 680 C CA . ILE A 1 82 ? -1.771 4.135 38.959 1.00 78.75 82 ILE A CA 1
ATOM 681 C C . ILE A 1 82 ? -2.844 4.965 39.667 1.00 78.75 82 ILE A C 1
ATOM 683 O O . ILE A 1 82 ? -2.943 4.900 40.886 1.00 78.75 82 ILE A O 1
ATOM 687 N N . SER A 1 83 ? -3.706 5.676 38.930 1.00 83.19 83 SER A N 1
ATOM 688 C CA . SER A 1 83 ? -4.803 6.445 39.536 1.00 83.19 83 SER A CA 1
ATOM 689 C C . SER A 1 83 ? -5.762 5.564 40.350 1.00 83.19 83 SER A C 1
ATOM 691 O O . SER A 1 83 ? -6.227 5.974 41.414 1.00 83.19 83 SER A O 1
ATOM 693 N N . ILE A 1 84 ? -6.041 4.342 39.885 1.00 82.50 84 ILE A N 1
ATOM 694 C CA . ILE A 1 84 ? -6.835 3.358 40.636 1.00 82.50 84 ILE A CA 1
ATOM 695 C C . ILE A 1 84 ? -6.083 2.901 41.893 1.00 82.50 84 ILE A C 1
ATOM 697 O O . ILE A 1 84 ? -6.685 2.810 42.958 1.00 82.50 84 ILE A O 1
ATOM 701 N N . LEU A 1 85 ? -4.776 2.643 41.797 1.00 77.44 85 LEU A N 1
ATOM 702 C CA . LEU A 1 85 ? -3.958 2.244 42.945 1.00 77.44 85 LEU A CA 1
ATOM 703 C C . LEU A 1 85 ? -3.881 3.342 44.014 1.00 77.44 85 LEU A C 1
ATOM 705 O O . LEU A 1 85 ? -3.983 3.027 45.196 1.00 77.44 85 LEU A O 1
ATOM 709 N N . THR A 1 86 ? -3.777 4.616 43.623 1.00 80.50 86 THR A N 1
ATOM 710 C CA . THR A 1 86 ? -3.835 5.751 44.559 1.00 80.50 86 THR A CA 1
ATOM 711 C C . THR A 1 86 ? -5.169 5.783 45.303 1.00 80.50 86 THR A C 1
ATOM 713 O O . THR A 1 86 ? -5.175 5.891 46.524 1.00 80.50 86 THR A O 1
ATOM 716 N N . LYS A 1 87 ? -6.293 5.583 44.601 1.00 85.44 87 LYS A N 1
ATOM 717 C CA . LYS A 1 87 ? -7.616 5.493 45.244 1.00 85.44 87 LYS A CA 1
ATOM 718 C C . LYS A 1 87 ? -7.706 4.325 46.221 1.00 85.44 87 LYS A C 1
ATOM 720 O O . LYS A 1 87 ? -8.156 4.511 47.342 1.00 85.44 87 LYS A O 1
ATOM 725 N N . ASN A 1 88 ? -7.217 3.148 45.831 1.00 79.44 88 ASN A N 1
ATOM 726 C CA . ASN A 1 88 ? -7.199 1.989 46.722 1.00 79.44 88 ASN A CA 1
ATOM 727 C C . ASN A 1 88 ? -6.322 2.236 47.963 1.00 79.44 88 ASN A C 1
ATOM 729 O O . ASN A 1 88 ? -6.642 1.741 49.039 1.00 79.44 88 ASN A O 1
ATOM 733 N N . SER A 1 89 ? -5.233 3.002 47.832 1.00 78.50 89 SER A N 1
ATOM 734 C CA . SER A 1 89 ? -4.400 3.427 48.964 1.00 78.50 89 SER A CA 1
ATOM 735 C C . SER A 1 89 ? -5.153 4.378 49.899 1.00 78.50 89 SER A C 1
ATOM 737 O O . SER A 1 89 ? -5.074 4.226 51.118 1.00 78.50 89 SER A O 1
ATOM 739 N N . ASP A 1 90 ? -5.917 5.326 49.352 1.00 83.25 90 ASP A N 1
ATOM 740 C CA . ASP A 1 90 ? -6.772 6.217 50.145 1.00 83.25 90 ASP A CA 1
ATOM 741 C C . ASP A 1 90 ? -7.881 5.431 50.861 1.00 83.25 90 ASP A C 1
ATOM 743 O O . ASP A 1 90 ? -8.173 5.684 52.029 1.00 83.25 90 ASP A O 1
ATOM 747 N N . ASP A 1 91 ? -8.482 4.448 50.194 1.00 83.31 91 ASP A N 1
ATOM 748 C CA . ASP A 1 91 ? -9.506 3.583 50.784 1.00 83.31 91 ASP A CA 1
ATOM 749 C C . ASP A 1 91 ? -8.920 2.689 51.886 1.00 83.31 91 ASP A C 1
ATOM 751 O O . ASP A 1 91 ? -9.556 2.494 52.923 1.00 83.31 91 ASP A O 1
ATOM 755 N N . LEU A 1 92 ? -7.672 2.232 51.727 1.00 79.94 92 LEU A N 1
ATOM 756 C CA . LEU A 1 92 ? -6.940 1.495 52.760 1.00 79.94 92 LEU A CA 1
ATOM 757 C C . LEU A 1 92 ? -6.755 2.337 54.031 1.00 79.94 92 LEU A C 1
ATOM 759 O O . LEU A 1 92 ? -6.906 1.817 55.133 1.00 79.94 92 LEU A O 1
ATOM 763 N N . THR A 1 93 ? -6.494 3.645 53.897 1.00 82.50 93 THR A N 1
ATOM 764 C CA . THR A 1 93 ? -6.362 4.556 55.055 1.00 82.50 93 THR A CA 1
ATOM 765 C C . THR A 1 93 ? -7.686 4.795 55.789 1.00 82.50 93 THR A C 1
ATOM 767 O O . THR A 1 93 ? -7.684 5.201 56.950 1.00 82.50 93 THR A O 1
ATOM 770 N N . LYS A 1 94 ? -8.821 4.529 55.130 1.00 87.19 94 LYS A N 1
ATOM 771 C CA . LYS A 1 94 ? -10.181 4.714 55.664 1.00 87.19 94 LYS A CA 1
ATOM 772 C C . LYS A 1 94 ? -10.833 3.409 56.127 1.00 87.19 94 LYS A C 1
ATOM 774 O O . LYS A 1 94 ? -11.945 3.449 56.661 1.00 87.19 94 LYS A O 1
ATOM 779 N N . ALA A 1 95 ? -10.181 2.270 55.908 1.00 84.62 95 ALA A N 1
ATOM 780 C CA . ALA A 1 95 ? -10.704 0.959 56.258 1.00 84.62 95 ALA A CA 1
ATOM 781 C C . ALA A 1 95 ? -10.890 0.834 57.779 1.00 84.62 95 ALA A C 1
ATOM 783 O O . ALA A 1 95 ? -9.998 1.166 58.559 1.00 84.62 95 ALA A O 1
ATOM 784 N N . LYS A 1 96 ? -12.069 0.365 58.206 1.00 87.19 96 LYS A N 1
ATOM 785 C CA . LYS A 1 96 ? -12.442 0.284 59.631 1.00 87.19 96 LYS A CA 1
ATOM 786 C C . LYS A 1 96 ? -12.305 -1.118 60.208 1.00 87.19 96 LYS A C 1
ATOM 788 O O . LYS A 1 96 ? -12.204 -1.262 61.423 1.00 87.19 96 LYS A O 1
ATOM 793 N N . THR A 1 97 ? -12.319 -2.143 59.359 1.00 89.31 97 THR A N 1
ATOM 794 C CA . THR A 1 97 ? -12.228 -3.541 59.782 1.00 89.31 97 THR A CA 1
ATOM 795 C C . THR A 1 97 ? -11.042 -4.243 59.134 1.00 89.31 97 THR A C 1
ATOM 797 O O . THR A 1 97 ? -10.609 -3.908 58.032 1.00 89.31 97 THR A O 1
ATOM 800 N N . GLN A 1 98 ? -10.532 -5.272 59.809 1.00 83.50 98 GLN A N 1
ATOM 801 C CA . GLN A 1 98 ? -9.458 -6.115 59.281 1.00 83.50 98 GLN A CA 1
ATOM 802 C C . GLN A 1 98 ? -9.877 -6.852 57.995 1.00 83.50 98 GLN A C 1
ATOM 804 O O . GLN A 1 98 ? -9.046 -7.124 57.130 1.00 83.50 98 GLN A O 1
ATOM 809 N N . GLN A 1 99 ? -11.173 -7.140 57.842 1.00 86.88 99 GLN A N 1
ATOM 810 C CA . GLN A 1 99 ? -11.727 -7.747 56.636 1.00 86.88 99 GLN A CA 1
ATOM 811 C C . GLN A 1 99 ? -11.676 -6.782 55.440 1.00 86.88 99 GLN A C 1
ATOM 813 O O . GLN A 1 99 ? -11.255 -7.199 54.361 1.00 86.88 99 GLN A O 1
ATOM 818 N N . ASP A 1 100 ? -12.009 -5.502 55.641 1.00 84.19 100 ASP A N 1
ATOM 819 C CA . ASP A 1 100 ? -11.913 -4.467 54.599 1.00 84.19 100 ASP A CA 1
ATOM 820 C C . ASP A 1 100 ? -10.461 -4.277 54.143 1.00 84.19 100 ASP A C 1
ATOM 822 O O . ASP A 1 100 ? -10.173 -4.257 52.947 1.00 84.19 100 ASP A O 1
ATOM 826 N N . VAL A 1 101 ? -9.525 -4.219 55.098 1.00 83.19 101 VAL A N 1
ATOM 827 C CA . VAL A 1 101 ? -8.083 -4.107 54.823 1.00 83.19 101 VAL A CA 1
ATOM 828 C C . VAL A 1 101 ? -7.596 -5.277 53.964 1.00 83.19 101 VAL A C 1
ATOM 830 O O . VAL A 1 101 ? -6.939 -5.065 52.945 1.00 83.19 101 VAL A O 1
ATOM 833 N N . ASN A 1 102 ? -7.955 -6.513 54.326 1.00 85.19 102 ASN A N 1
ATOM 834 C CA . ASN A 1 102 ? -7.554 -7.706 53.577 1.00 85.19 102 ASN A CA 1
ATOM 835 C C . ASN A 1 102 ? -8.152 -7.740 52.160 1.00 85.19 102 ASN A C 1
ATOM 837 O O . ASN A 1 102 ? -7.463 -8.132 51.214 1.00 85.19 102 ASN A O 1
ATOM 841 N N . GLN A 1 103 ? -9.406 -7.310 51.985 1.00 87.62 103 GLN A N 1
ATOM 842 C CA . GLN A 1 103 ? -10.040 -7.232 50.664 1.00 87.62 103 GLN A CA 1
ATOM 843 C C . GLN A 1 103 ? -9.371 -6.181 49.769 1.00 87.62 103 GLN A C 1
ATOM 845 O O . GLN A 1 103 ? -9.053 -6.478 48.615 1.00 87.62 103 GLN A O 1
ATOM 850 N N . ILE A 1 104 ? -9.092 -4.987 50.304 1.00 82.81 104 ILE A N 1
ATOM 851 C CA . ILE A 1 104 ? -8.420 -3.909 49.565 1.00 82.81 104 ILE A CA 1
ATOM 852 C C . ILE A 1 104 ? -6.997 -4.331 49.182 1.00 82.81 104 ILE A C 1
ATOM 854 O O . ILE A 1 104 ? -6.619 -4.195 48.018 1.00 82.81 104 ILE A O 1
ATOM 858 N N . LEU A 1 105 ? -6.224 -4.910 50.110 1.00 81.06 105 LEU A N 1
ATOM 859 C CA . LEU A 1 105 ? -4.873 -5.409 49.826 1.00 81.06 105 LEU A CA 1
ATOM 860 C C . LEU A 1 105 ? -4.875 -6.497 48.749 1.00 81.06 105 LEU A C 1
ATOM 862 O O . LEU A 1 105 ? -4.057 -6.448 47.832 1.00 81.06 105 LEU A O 1
ATOM 866 N N . THR A 1 106 ? -5.823 -7.436 48.801 1.00 84.19 106 THR A N 1
ATOM 867 C CA . THR A 1 106 ? -5.961 -8.477 47.770 1.00 84.19 106 THR A CA 1
ATOM 868 C C . THR A 1 106 ? -6.257 -7.861 46.399 1.00 84.19 106 THR A C 1
ATOM 870 O O . THR A 1 106 ? -5.633 -8.233 45.403 1.00 84.19 106 THR A O 1
ATOM 873 N N . GLY A 1 107 ? -7.150 -6.866 46.340 1.00 82.69 107 GLY A N 1
ATOM 874 C CA . GLY A 1 107 ? -7.450 -6.125 45.112 1.00 82.69 107 GLY A CA 1
ATOM 875 C C . GLY A 1 107 ? -6.254 -5.329 44.574 1.00 82.69 107 GLY A C 1
ATOM 876 O O . GLY A 1 107 ? -6.015 -5.313 43.365 1.00 82.69 107 GLY A O 1
ATOM 877 N N . VAL A 1 108 ? -5.464 -4.707 45.454 1.00 81.38 108 VAL A N 1
ATOM 878 C CA . VAL A 1 108 ? -4.218 -4.005 45.099 1.00 81.38 108 VAL A CA 1
ATOM 879 C C . VAL A 1 108 ? -3.180 -4.979 44.540 1.00 81.38 108 VAL A C 1
ATOM 881 O O . VAL A 1 108 ? -2.595 -4.694 43.496 1.00 81.38 108 VAL A O 1
ATOM 884 N N . ILE A 1 109 ? -2.985 -6.141 45.169 1.00 81.44 109 ILE A N 1
ATOM 885 C CA . ILE A 1 109 ? -2.046 -7.177 44.709 1.00 81.44 109 ILE A CA 1
ATOM 886 C C . ILE A 1 109 ? -2.441 -7.706 43.324 1.00 81.44 109 ILE A C 1
ATOM 888 O O . ILE A 1 109 ? -1.588 -7.800 42.436 1.00 81.44 109 ILE A O 1
ATOM 892 N N . ASP A 1 110 ? -3.723 -8.014 43.102 1.00 85.12 110 ASP A N 1
ATOM 893 C CA . ASP A 1 110 ? -4.220 -8.458 41.793 1.00 85.12 110 ASP A CA 1
ATOM 894 C C . ASP A 1 110 ? -4.023 -7.367 40.727 1.00 85.12 110 ASP A C 1
ATOM 896 O O . ASP A 1 110 ? -3.546 -7.631 39.617 1.00 85.12 110 ASP A O 1
ATOM 900 N N . LYS A 1 111 ? -4.301 -6.106 41.078 1.00 80.94 111 LYS A N 1
ATOM 901 C CA . LYS A 1 111 ? -4.117 -4.977 40.165 1.00 80.94 111 LYS A CA 1
ATOM 902 C C . LYS A 1 111 ? -2.646 -4.737 39.818 1.00 80.94 111 LYS A C 1
ATOM 904 O O . LYS A 1 111 ? -2.346 -4.558 38.639 1.00 80.94 111 LYS A O 1
ATOM 909 N N . LEU A 1 112 ? -1.742 -4.782 40.798 1.00 76.75 112 LEU A N 1
ATOM 910 C CA . LEU A 1 112 ? -0.293 -4.673 40.594 1.00 76.75 112 LEU A CA 1
ATOM 911 C C . LEU A 1 112 ? 0.243 -5.827 39.741 1.00 76.75 112 LEU A C 1
ATOM 913 O O . LEU A 1 112 ? 1.048 -5.603 38.840 1.00 76.75 112 LEU A O 1
ATOM 917 N N . SER A 1 113 ? -0.250 -7.046 39.959 1.00 78.56 113 SER A N 1
ATOM 918 C CA . SER A 1 113 ? 0.131 -8.219 39.164 1.00 78.56 113 SER A CA 1
ATOM 919 C C . SER A 1 113 ? -0.298 -8.076 37.701 1.00 78.56 113 SER A C 1
ATOM 921 O O . SER A 1 113 ? 0.487 -8.345 36.790 1.00 78.56 113 SER A O 1
ATOM 923 N N . LYS A 1 114 ? -1.527 -7.601 37.459 1.00 85.12 114 LYS A N 1
ATOM 924 C CA . LYS A 1 114 ? -2.036 -7.302 36.110 1.00 85.12 114 LYS A CA 1
ATOM 925 C C . LYS A 1 114 ? -1.279 -6.151 35.451 1.00 85.12 114 LYS A C 1
ATOM 927 O O . LYS A 1 114 ? -1.006 -6.228 34.257 1.00 85.12 114 LYS A O 1
ATOM 932 N N . LEU A 1 115 ? -0.944 -5.107 36.211 1.00 77.88 115 LEU A N 1
ATOM 933 C CA . LEU A 1 115 ? -0.156 -3.974 35.728 1.00 77.88 115 LEU A CA 1
ATOM 934 C C . LEU A 1 115 ? 1.241 -4.426 35.297 1.00 77.88 115 LEU A C 1
ATOM 936 O O . LEU A 1 115 ? 1.657 -4.102 34.191 1.00 77.88 115 LEU A O 1
ATOM 940 N N . LYS A 1 116 ? 1.923 -5.223 36.130 1.00 77.12 116 LYS A N 1
ATOM 941 C CA . LYS A 1 116 ? 3.244 -5.781 35.819 1.00 77.12 116 LYS A CA 1
ATOM 942 C C . LYS A 1 116 ? 3.219 -6.589 34.524 1.00 77.12 116 LYS A C 1
ATOM 944 O O . LYS A 1 116 ? 4.015 -6.312 33.641 1.00 77.12 116 LYS A O 1
ATOM 949 N N . ARG A 1 117 ? 2.277 -7.531 34.388 1.00 83.75 117 ARG A N 1
ATOM 950 C CA . ARG A 1 117 ? 2.146 -8.350 33.168 1.00 83.75 117 ARG A CA 1
ATOM 951 C C . ARG A 1 117 ? 1.948 -7.486 31.923 1.00 83.75 117 ARG A C 1
ATOM 953 O O . ARG A 1 117 ? 2.699 -7.619 30.975 1.00 83.75 117 ARG A O 1
ATOM 960 N N . LYS A 1 118 ? 1.013 -6.531 31.963 1.00 81.06 118 LYS A N 1
ATOM 961 C CA . LYS A 1 118 ? 0.765 -5.626 30.829 1.00 81.06 118 LYS A CA 1
ATOM 962 C C . LYS A 1 118 ? 1.960 -4.736 30.483 1.00 81.06 118 LYS A C 1
ATOM 964 O O . LYS A 1 118 ? 2.139 -4.402 29.318 1.00 81.06 118 LYS A O 1
ATOM 969 N N . ALA A 1 119 ? 2.725 -4.301 31.484 1.00 75.62 119 ALA A N 1
ATOM 970 C CA . ALA A 1 119 ? 3.934 -3.515 31.264 1.00 75.62 119 ALA A CA 1
ATOM 971 C C . ALA A 1 119 ? 5.047 -4.364 30.633 1.00 75.62 119 ALA A C 1
ATOM 973 O O . ALA A 1 119 ? 5.745 -3.876 29.750 1.00 75.62 119 ALA A O 1
ATOM 974 N N . ASP A 1 120 ? 5.178 -5.625 31.057 1.00 76.44 120 ASP A N 1
ATOM 975 C CA . ASP A 1 120 ? 6.117 -6.583 30.471 1.00 76.44 120 ASP A CA 1
ATOM 976 C C . ASP A 1 120 ? 5.738 -6.890 29.006 1.00 76.44 120 ASP A C 1
ATOM 978 O O . ASP A 1 120 ? 6.591 -6.749 28.132 1.00 76.44 120 ASP A O 1
ATOM 982 N N . ASP A 1 121 ? 4.461 -7.180 28.721 1.00 85.19 121 ASP A N 1
ATOM 983 C CA . ASP A 1 121 ? 3.954 -7.419 27.356 1.00 85.19 121 ASP A CA 1
ATOM 984 C C . ASP A 1 121 ? 4.177 -6.193 26.447 1.00 85.19 121 ASP A C 1
ATOM 986 O O . ASP A 1 121 ? 4.636 -6.306 25.311 1.00 85.19 121 ASP A O 1
ATOM 990 N N . GLY A 1 122 ? 3.874 -4.993 26.959 1.00 79.81 122 GLY A N 1
ATOM 991 C CA . GLY A 1 122 ? 4.074 -3.743 26.227 1.00 79.81 122 GLY A CA 1
ATOM 992 C C . GLY A 1 122 ? 5.548 -3.465 25.928 1.00 79.81 122 GLY A C 1
ATOM 993 O O . GLY A 1 122 ? 5.875 -3.026 24.830 1.00 79.81 122 GLY A O 1
ATOM 994 N N . LEU A 1 123 ? 6.445 -3.756 26.875 1.00 77.00 123 LEU A N 1
ATOM 995 C CA . LEU A 1 123 ? 7.886 -3.602 26.679 1.00 77.00 123 LEU A CA 1
ATOM 996 C C . LEU A 1 123 ? 8.425 -4.568 25.620 1.00 77.00 123 LEU A C 1
ATOM 998 O O . LEU A 1 123 ? 9.260 -4.168 24.814 1.00 77.00 123 LEU A O 1
ATOM 1002 N N . GLU A 1 124 ? 7.970 -5.820 25.614 1.00 84.62 124 GLU A N 1
ATOM 1003 C CA . GLU A 1 124 ? 8.368 -6.797 24.596 1.00 84.62 124 GLU A CA 1
ATOM 1004 C C . GLU A 1 124 ? 7.990 -6.305 23.188 1.00 84.62 124 GLU A C 1
ATOM 1006 O O . GLU A 1 124 ? 8.838 -6.263 22.294 1.00 84.62 124 GLU A O 1
ATOM 1011 N N . GLU A 1 125 ? 6.766 -5.795 23.023 1.00 85.88 125 GLU A N 1
ATOM 1012 C CA . GLU A 1 125 ? 6.299 -5.206 21.764 1.00 85.88 125 GLU A CA 1
ATOM 1013 C C . GLU A 1 125 ? 7.104 -3.946 21.366 1.00 85.88 125 GLU A C 1
ATOM 1015 O O . GLU A 1 125 ? 7.482 -3.772 20.201 1.00 85.88 125 GLU A O 1
ATOM 1020 N N . GLU A 1 126 ? 7.429 -3.068 22.325 1.00 80.50 126 GLU A N 1
ATOM 1021 C CA . GLU A 1 126 ? 8.296 -1.907 22.084 1.00 80.50 126 GLU A CA 1
ATOM 1022 C C . GLU A 1 126 ? 9.703 -2.321 21.622 1.00 80.50 126 GLU A C 1
ATOM 1024 O O . GLU A 1 126 ? 10.235 -1.762 20.654 1.00 80.50 126 GLU A O 1
ATOM 1029 N N . VAL A 1 127 ? 10.306 -3.315 22.281 1.00 80.75 127 VAL A N 1
ATOM 1030 C CA . VAL A 1 127 ? 11.628 -3.850 21.930 1.00 80.75 127 VAL 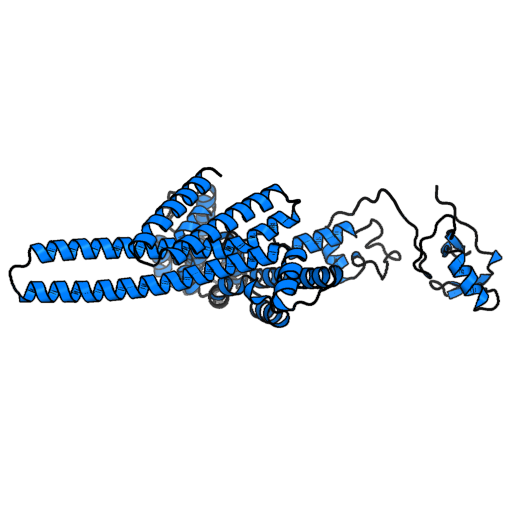A CA 1
ATOM 1031 C C . VAL A 1 127 ? 11.611 -4.430 20.518 1.00 80.75 127 VAL A C 1
ATOM 1033 O O . VAL A 1 127 ? 12.519 -4.138 19.735 1.00 80.75 127 VAL A O 1
ATOM 1036 N N . ASP A 1 128 ? 10.572 -5.170 20.142 1.00 86.69 128 ASP A N 1
ATOM 1037 C CA . ASP A 1 128 ? 10.426 -5.719 18.793 1.00 86.69 128 ASP A CA 1
ATOM 1038 C C . ASP A 1 128 ? 10.370 -4.623 17.721 1.00 86.69 128 ASP A C 1
ATOM 1040 O O . ASP A 1 128 ? 11.068 -4.693 16.695 1.00 86.69 128 ASP A O 1
ATOM 1044 N N . HIS A 1 129 ? 9.593 -3.563 17.961 1.00 83.75 129 HIS A N 1
ATOM 1045 C CA . HIS A 1 129 ? 9.527 -2.413 17.061 1.00 83.75 129 HIS A CA 1
ATOM 1046 C C . HIS A 1 129 ? 10.870 -1.681 16.952 1.00 83.75 129 HIS A C 1
ATOM 1048 O O . HIS A 1 129 ? 11.297 -1.329 15.845 1.00 83.75 129 HIS A O 1
ATOM 1054 N N . LEU A 1 130 ? 11.575 -1.496 18.068 1.00 79.44 130 LEU A N 1
ATOM 1055 C CA . LEU A 1 130 ? 12.896 -0.868 18.106 1.00 79.44 130 LEU A CA 1
ATOM 1056 C C . LEU A 1 130 ? 13.945 -1.683 17.362 1.00 79.44 130 LEU A C 1
ATOM 1058 O O . LEU A 1 130 ? 14.683 -1.143 16.535 1.00 79.44 130 LEU A O 1
ATOM 1062 N N . GLN A 1 131 ? 13.994 -2.991 17.599 1.00 84.25 131 GLN A N 1
ATOM 1063 C CA . GLN A 1 131 ? 14.902 -3.871 16.880 1.00 84.25 131 GLN A CA 1
ATOM 1064 C C . GLN A 1 131 ? 14.583 -3.884 15.381 1.00 84.25 131 GLN A C 1
ATOM 1066 O O . GLN A 1 131 ? 15.500 -3.852 14.558 1.00 84.25 131 GLN A O 1
ATOM 1071 N N . SER A 1 132 ? 13.300 -3.867 15.002 1.00 86.69 132 SER A N 1
ATOM 1072 C CA . SER A 1 132 ? 12.899 -3.731 13.600 1.00 86.69 132 SER A CA 1
ATOM 1073 C C . SER A 1 132 ? 13.381 -2.411 12.989 1.00 86.69 132 SER A C 1
ATOM 1075 O O . SER A 1 132 ? 13.877 -2.421 11.859 1.00 86.69 132 SER A O 1
ATOM 1077 N N . ALA A 1 133 ? 13.262 -1.289 13.704 1.00 82.50 133 ALA A N 1
ATOM 1078 C CA . ALA A 1 133 ? 13.756 0.006 13.244 1.00 82.50 133 ALA A CA 1
ATOM 1079 C C . ALA A 1 133 ? 15.286 0.002 13.091 1.00 82.50 133 ALA A C 1
ATOM 1081 O O . ALA A 1 133 ? 15.799 0.418 12.050 1.00 82.50 133 ALA A O 1
ATOM 1082 N N . LYS A 1 134 ? 16.006 -0.545 14.079 1.00 80.00 134 LYS A N 1
ATOM 1083 C CA . LYS A 1 134 ? 17.469 -0.683 14.067 1.00 80.00 134 LYS A CA 1
ATOM 1084 C C . LYS A 1 134 ? 17.953 -1.509 12.876 1.00 80.00 134 LYS A C 1
ATOM 1086 O O . LYS A 1 134 ? 18.773 -1.022 12.105 1.00 80.00 134 LYS A O 1
ATOM 1091 N N . ARG A 1 135 ? 17.378 -2.699 12.646 1.00 83.94 135 ARG A N 1
ATOM 1092 C CA . ARG A 1 135 ? 17.715 -3.557 11.490 1.00 83.94 135 ARG A CA 1
ATOM 1093 C C . ARG A 1 135 ? 17.562 -2.819 10.158 1.00 83.94 135 ARG A C 1
ATOM 1095 O O . ARG A 1 135 ? 18.403 -2.951 9.272 1.00 83.94 135 ARG A O 1
ATOM 1102 N N . ARG A 1 136 ? 16.497 -2.026 10.011 1.00 85.62 136 ARG A N 1
ATOM 1103 C CA . ARG A 1 136 ? 16.242 -1.244 8.791 1.00 85.62 136 ARG A CA 1
ATOM 1104 C C . ARG A 1 136 ? 17.223 -0.086 8.629 1.00 85.62 136 ARG A C 1
ATOM 1106 O O . ARG A 1 136 ? 17.640 0.182 7.509 1.00 85.62 136 ARG A O 1
ATOM 1113 N N . LEU A 1 137 ? 17.628 0.569 9.714 1.00 79.31 137 LEU A N 1
ATOM 1114 C CA . LEU A 1 137 ? 18.673 1.594 9.667 1.00 79.31 137 LEU A CA 1
ATOM 1115 C C . LEU A 1 137 ? 20.039 1.018 9.318 1.00 79.31 137 LEU A C 1
ATOM 1117 O O . LEU A 1 137 ? 20.737 1.588 8.484 1.00 79.31 137 LEU A O 1
ATOM 1121 N N . ASP A 1 138 ? 20.398 -0.119 9.907 1.00 78.25 138 ASP A N 1
ATOM 1122 C CA . ASP A 1 138 ? 21.641 -0.813 9.578 1.00 78.25 138 ASP A CA 1
ATOM 1123 C C . ASP A 1 138 ? 21.652 -1.224 8.098 1.00 78.25 138 ASP A C 1
ATOM 1125 O O . ASP A 1 138 ? 22.652 -1.034 7.410 1.00 78.25 138 ASP A O 1
ATOM 1129 N N . TYR A 1 139 ? 20.513 -1.677 7.567 1.00 80.50 139 TYR A N 1
ATOM 1130 C CA . TYR A 1 139 ? 20.338 -1.956 6.140 1.00 80.50 139 TYR A CA 1
ATOM 1131 C C . TYR A 1 139 ? 20.492 -0.710 5.241 1.00 80.50 139 TYR A C 1
ATOM 1133 O O . TYR A 1 139 ? 21.057 -0.798 4.144 1.00 80.50 139 TYR A O 1
ATOM 1141 N N . LEU A 1 140 ? 20.027 0.461 5.691 1.00 77.38 140 LEU A N 1
ATOM 1142 C CA . LEU A 1 140 ? 20.171 1.725 4.954 1.00 77.38 140 LEU A CA 1
ATOM 1143 C C . LEU A 1 140 ? 21.622 2.219 4.876 1.00 77.38 140 LEU A C 1
ATOM 1145 O O . LEU A 1 140 ? 21.931 3.016 3.993 1.00 77.38 140 LEU A O 1
ATOM 1149 N N . ARG A 1 141 ? 22.539 1.692 5.703 1.00 76.31 141 ARG A N 1
ATOM 1150 C CA . ARG A 1 141 ? 23.990 1.930 5.558 1.00 76.31 141 ARG A CA 1
ATOM 1151 C C . ARG A 1 141 ? 24.579 1.319 4.280 1.00 76.31 141 ARG A C 1
ATOM 1153 O O . ARG A 1 141 ? 25.768 1.478 4.013 1.00 76.31 141 ARG A O 1
ATOM 1160 N N . GLY A 1 142 ? 23.768 0.631 3.478 1.00 77.81 142 GLY A N 1
ATOM 1161 C CA . GLY A 1 142 ? 24.137 0.245 2.127 1.00 77.81 142 GLY A CA 1
ATOM 1162 C C . GLY A 1 142 ? 25.081 -0.951 2.065 1.00 77.81 142 GLY A C 1
ATOM 1163 O O . GLY A 1 142 ? 25.219 -1.738 3.006 1.00 77.81 142 GLY A O 1
ATOM 1164 N N . ALA A 1 143 ? 25.767 -1.065 0.929 1.00 71.31 143 ALA A N 1
ATOM 1165 C CA . ALA A 1 143 ? 26.785 -2.085 0.708 1.00 71.31 143 ALA A CA 1
ATOM 1166 C C . ALA A 1 143 ? 27.958 -1.980 1.699 1.00 71.31 143 ALA A C 1
ATOM 1168 O O . ALA A 1 143 ? 28.532 -3.006 2.068 1.00 71.31 143 ALA A O 1
ATOM 1169 N N . ASP A 1 144 ? 28.277 -0.770 2.167 1.00 67.88 144 ASP A N 1
ATOM 1170 C CA . ASP A 1 144 ? 29.340 -0.531 3.148 1.00 67.88 144 ASP A CA 1
ATOM 1171 C C . ASP A 1 144 ? 28.964 -1.070 4.533 1.00 67.88 144 ASP A C 1
ATOM 1173 O O . ASP A 1 144 ? 29.774 -1.744 5.171 1.00 67.88 144 ASP A O 1
ATOM 1177 N N . GLY A 1 145 ? 27.712 -0.872 4.965 1.00 72.44 145 GLY A N 1
ATOM 1178 C CA . GLY A 1 145 ? 27.193 -1.476 6.196 1.00 72.44 145 GLY A CA 1
ATOM 1179 C C . GLY A 1 145 ? 27.205 -3.006 6.153 1.00 72.44 145 GLY A C 1
ATOM 1180 O O . GLY A 1 145 ? 27.663 -3.653 7.096 1.00 72.44 145 GLY A O 1
ATOM 1181 N N . TYR A 1 146 ? 26.784 -3.593 5.027 1.00 72.69 146 TYR A N 1
ATOM 1182 C CA . TYR A 1 146 ? 26.830 -5.045 4.830 1.00 72.69 146 TYR A CA 1
ATOM 1183 C C . TYR A 1 146 ? 28.264 -5.592 4.864 1.00 72.69 146 TYR A C 1
ATOM 1185 O O . TYR A 1 146 ? 28.532 -6.620 5.486 1.00 72.69 146 TYR A O 1
ATOM 1193 N N . ARG A 1 147 ? 29.205 -4.883 4.230 1.00 71.31 147 ARG A N 1
ATOM 1194 C CA . ARG A 1 147 ? 30.623 -5.252 4.217 1.00 71.31 147 ARG A CA 1
ATOM 1195 C C . ARG A 1 147 ? 31.224 -5.249 5.625 1.00 71.31 147 ARG A C 1
ATOM 1197 O O . ARG A 1 147 ? 31.955 -6.178 5.956 1.00 71.31 147 ARG A O 1
ATOM 1204 N N . GLN A 1 148 ? 30.900 -4.253 6.451 1.00 72.75 148 GLN A N 1
ATOM 1205 C CA . GLN A 1 148 ? 31.363 -4.182 7.842 1.00 72.75 148 GLN A CA 1
ATOM 1206 C C . GLN A 1 148 ? 30.816 -5.339 8.693 1.00 72.75 148 GLN A C 1
ATOM 1208 O O . GLN A 1 148 ? 31.581 -5.968 9.421 1.00 72.75 148 GLN A O 1
ATOM 1213 N N . GLN A 1 149 ? 29.529 -5.682 8.556 1.00 73.69 149 GLN A N 1
ATOM 1214 C CA . GLN A 1 149 ? 28.942 -6.842 9.247 1.00 73.69 149 GLN A CA 1
ATOM 1215 C C . GLN A 1 149 ? 29.612 -8.161 8.841 1.00 73.69 149 GLN A C 1
ATOM 1217 O O . GLN A 1 149 ? 29.990 -8.958 9.699 1.00 73.69 149 GLN A O 1
ATOM 1222 N N . GLN A 1 150 ? 29.801 -8.376 7.536 1.00 73.56 150 GLN A N 1
ATOM 1223 C CA . GLN A 1 150 ? 30.479 -9.556 6.991 1.00 73.56 150 GLN A CA 1
ATOM 1224 C C . GLN A 1 150 ? 31.908 -9.706 7.531 1.00 73.56 150 GLN A C 1
ATOM 1226 O O . GLN A 1 150 ? 32.293 -10.802 7.942 1.00 73.56 150 GLN A O 1
ATOM 1231 N N . GLN A 1 151 ? 32.667 -8.608 7.593 1.00 71.62 151 GLN A N 1
ATOM 1232 C CA . GLN A 1 151 ? 34.029 -8.599 8.135 1.00 71.62 151 GLN A CA 1
ATOM 1233 C C . GLN A 1 151 ? 34.069 -8.975 9.621 1.00 71.62 151 GLN A C 1
ATOM 1235 O O . GLN A 1 151 ? 34.954 -9.722 10.026 1.00 71.62 151 GLN A O 1
ATOM 1240 N N . GLN A 1 152 ? 33.095 -8.519 10.411 1.00 71.88 152 GLN A N 1
ATOM 1241 C CA . GLN A 1 152 ? 32.994 -8.850 11.837 1.00 71.88 152 GLN A CA 1
ATOM 1242 C C . GLN A 1 152 ? 32.534 -10.294 12.088 1.00 71.88 152 GLN A C 1
ATOM 1244 O O . GLN A 1 152 ? 32.944 -10.897 13.071 1.00 71.88 152 GLN A O 1
ATOM 1249 N N . SER A 1 153 ? 31.694 -10.854 11.210 1.00 73.19 153 SER A N 1
ATOM 1250 C CA . SER A 1 153 ? 31.075 -12.174 11.423 1.00 73.19 153 SER A CA 1
ATOM 1251 C C . SER A 1 153 ? 31.876 -13.344 10.846 1.00 73.19 153 SER A C 1
ATOM 1253 O O . SER A 1 153 ? 31.858 -14.432 11.409 1.00 73.19 153 SER A O 1
ATOM 1255 N N . SER A 1 154 ? 32.540 -13.151 9.702 1.00 67.69 154 SER A N 1
ATOM 1256 C CA . SER A 1 154 ? 33.139 -14.250 8.921 1.00 67.69 154 SER A CA 1
ATOM 1257 C C . SER A 1 154 ? 34.659 -14.157 8.760 1.00 67.69 154 SER A C 1
ATOM 1259 O O . SER A 1 154 ? 35.277 -15.090 8.247 1.00 67.69 154 SER A O 1
ATOM 1261 N N . GLY A 1 155 ? 35.273 -13.027 9.140 1.00 66.50 155 GLY A N 1
ATOM 1262 C CA . GLY A 1 155 ? 36.712 -12.770 8.986 1.00 66.50 155 GLY A CA 1
ATOM 1263 C C . GLY A 1 155 ? 37.220 -12.756 7.536 1.00 66.50 155 GLY A C 1
ATOM 1264 O O . GLY A 1 155 ? 38.392 -12.471 7.301 1.00 66.50 155 GLY A O 1
ATOM 1265 N N . THR A 1 156 ? 36.364 -13.038 6.547 1.00 67.31 156 THR A N 1
ATOM 1266 C CA . THR A 1 156 ? 36.743 -13.146 5.138 1.00 67.31 156 THR A CA 1
ATOM 1267 C C . THR A 1 156 ? 36.434 -11.834 4.411 1.00 67.31 156 THR A C 1
ATOM 1269 O O . THR A 1 156 ? 35.298 -11.352 4.445 1.00 67.31 156 THR A O 1
ATOM 1272 N N . PRO A 1 157 ? 37.414 -11.209 3.735 1.00 66.69 157 PRO A N 1
ATOM 1273 C CA . PRO A 1 157 ? 37.169 -9.980 2.997 1.00 66.69 157 PRO A CA 1
ATOM 1274 C C . PRO A 1 157 ? 36.323 -10.259 1.746 1.00 66.69 157 PRO A C 1
ATOM 1276 O O . PRO A 1 157 ? 36.801 -10.808 0.756 1.00 66.69 157 PRO A O 1
ATOM 1279 N N . VAL A 1 158 ? 35.056 -9.840 1.770 1.00 77.38 158 VAL A N 1
ATOM 1280 C CA . VAL A 1 158 ? 34.179 -9.858 0.590 1.00 77.38 158 VAL A CA 1
ATOM 1281 C C . VAL A 1 158 ? 34.481 -8.659 -0.310 1.00 77.38 158 VAL A C 1
ATOM 1283 O O . VAL A 1 158 ? 34.685 -7.535 0.165 1.00 77.38 158 VAL A O 1
ATOM 1286 N N . SER A 1 159 ? 34.500 -8.888 -1.627 1.00 83.19 159 SER A N 1
ATOM 1287 C CA . SER A 1 159 ? 34.714 -7.819 -2.605 1.00 83.19 159 SER A CA 1
ATOM 1288 C C . SER A 1 159 ? 33.598 -6.767 -2.535 1.00 83.19 159 SER A C 1
ATOM 1290 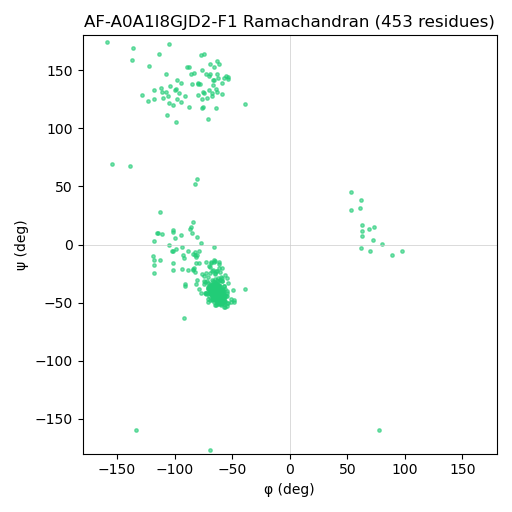O O . SER A 1 159 ? 32.419 -7.096 -2.375 1.00 83.19 159 SER A O 1
ATOM 1292 N N . GLN A 1 160 ? 33.953 -5.493 -2.720 1.00 81.75 160 GLN A N 1
ATOM 1293 C CA . GLN A 1 160 ? 32.985 -4.391 -2.730 1.00 81.75 160 GLN A CA 1
ATOM 1294 C C . GLN A 1 160 ? 31.900 -4.588 -3.802 1.00 81.75 160 GLN A C 1
ATOM 1296 O O . GLN A 1 160 ? 30.724 -4.352 -3.538 1.00 81.75 160 GLN A O 1
ATOM 1301 N N . ALA A 1 161 ? 32.274 -5.089 -4.985 1.00 83.81 161 ALA A N 1
ATOM 1302 C CA . ALA A 1 161 ? 31.336 -5.363 -6.072 1.00 83.81 161 ALA A CA 1
ATOM 1303 C C . ALA A 1 161 ? 30.317 -6.458 -5.708 1.00 83.81 161 ALA A C 1
ATOM 1305 O O . ALA A 1 161 ? 29.141 -6.354 -6.060 1.00 83.81 161 ALA A O 1
ATOM 1306 N N . THR A 1 162 ? 30.743 -7.493 -4.977 1.00 84.56 162 THR A N 1
ATOM 1307 C CA . THR A 1 162 ? 29.849 -8.553 -4.491 1.00 84.56 162 THR A CA 1
ATOM 1308 C C . THR A 1 162 ? 28.859 -8.002 -3.464 1.00 84.56 162 THR A C 1
ATOM 1310 O O . THR A 1 162 ? 27.658 -8.242 -3.595 1.00 84.56 162 THR A O 1
ATOM 1313 N N . CYS A 1 163 ? 29.334 -7.216 -2.490 1.00 82.31 163 CYS A N 1
ATOM 1314 C CA . CYS A 1 163 ? 28.475 -6.565 -1.494 1.00 82.31 163 CYS A CA 1
ATOM 1315 C C . CYS A 1 163 ? 27.449 -5.630 -2.148 1.00 82.31 163 CYS A C 1
ATOM 1317 O O . CYS A 1 163 ? 26.271 -5.664 -1.794 1.00 82.31 163 CYS A O 1
ATOM 1319 N N . GLN A 1 164 ? 27.881 -4.848 -3.141 1.00 83.06 164 GLN A N 1
ATOM 1320 C CA . GLN A 1 164 ? 27.022 -3.931 -3.887 1.00 83.06 164 GLN A CA 1
ATOM 1321 C C . GLN A 1 164 ? 25.883 -4.674 -4.594 1.00 83.06 164 GLN A C 1
ATOM 1323 O O . GLN A 1 164 ? 24.714 -4.363 -4.375 1.00 83.06 164 GLN A O 1
ATOM 1328 N N . ARG A 1 165 ? 26.205 -5.713 -5.375 1.00 86.31 165 ARG A N 1
ATOM 1329 C CA . ARG A 1 165 ? 25.200 -6.516 -6.095 1.00 86.31 165 ARG A CA 1
ATOM 1330 C C . ARG A 1 165 ? 24.214 -7.201 -5.154 1.00 86.31 165 ARG A C 1
ATOM 1332 O O . ARG A 1 165 ? 23.020 -7.275 -5.447 1.00 86.31 165 ARG A O 1
ATOM 1339 N N . TYR A 1 166 ? 24.707 -7.719 -4.030 1.00 84.12 166 TYR A N 1
ATOM 1340 C CA . TYR A 1 166 ? 23.863 -8.347 -3.018 1.00 84.12 166 TYR A CA 1
ATOM 1341 C C . TYR A 1 166 ? 22.863 -7.345 -2.428 1.00 84.12 166 TYR A C 1
ATOM 1343 O O . TYR A 1 166 ? 21.660 -7.618 -2.378 1.00 84.12 166 TYR A O 1
ATOM 1351 N N . TRP A 1 167 ? 23.346 -6.161 -2.042 1.00 85.31 167 TRP A N 1
ATOM 1352 C CA . TRP A 1 167 ? 22.509 -5.097 -1.498 1.00 85.31 167 TRP A CA 1
ATOM 1353 C C . TRP A 1 167 ? 21.474 -4.594 -2.515 1.00 85.31 167 TRP A C 1
ATOM 1355 O O . TRP A 1 167 ? 20.291 -4.509 -2.188 1.00 85.31 167 TRP A O 1
ATOM 1365 N N . GLU A 1 168 ? 21.871 -4.352 -3.768 1.00 86.00 168 GLU A N 1
ATOM 1366 C CA . GLU A 1 168 ? 20.969 -3.918 -4.847 1.00 86.00 168 GLU A CA 1
ATOM 1367 C C . GLU A 1 168 ? 19.823 -4.908 -5.083 1.00 86.00 168 GLU A C 1
ATOM 1369 O O . GLU A 1 168 ? 18.664 -4.509 -5.228 1.00 86.00 168 GLU A O 1
ATOM 1374 N N . ARG A 1 169 ? 20.116 -6.214 -5.063 1.00 88.44 169 ARG A N 1
ATOM 1375 C CA . ARG A 1 169 ? 19.094 -7.253 -5.231 1.00 88.44 169 ARG A CA 1
ATOM 1376 C C . ARG A 1 169 ? 18.094 -7.262 -4.075 1.00 88.44 169 ARG A C 1
ATOM 1378 O O . ARG A 1 169 ? 16.886 -7.341 -4.315 1.00 88.44 169 ARG A O 1
ATOM 1385 N N . ARG A 1 170 ? 18.569 -7.142 -2.830 1.00 89.44 170 ARG A N 1
ATOM 1386 C CA . ARG A 1 170 ? 17.692 -7.023 -1.649 1.00 89.44 170 ARG A CA 1
ATOM 1387 C C . ARG A 1 170 ? 16.836 -5.766 -1.727 1.00 89.44 170 ARG A C 1
ATOM 1389 O O . ARG A 1 170 ? 15.634 -5.839 -1.498 1.00 89.44 170 ARG A O 1
ATOM 1396 N N . ARG A 1 171 ? 17.428 -4.646 -2.142 1.00 87.81 171 ARG A N 1
ATOM 1397 C CA . ARG A 1 171 ? 16.743 -3.364 -2.314 1.00 87.81 171 ARG A CA 1
ATOM 1398 C C . ARG A 1 171 ? 15.576 -3.454 -3.277 1.00 87.81 171 ARG A C 1
ATOM 1400 O O . ARG A 1 171 ? 14.458 -3.123 -2.892 1.00 87.81 171 ARG A O 1
ATOM 1407 N N . ILE A 1 172 ? 15.809 -3.957 -4.487 1.00 90.81 172 ILE A N 1
ATOM 1408 C CA . ILE A 1 172 ? 14.746 -4.142 -5.484 1.00 90.81 172 ILE A CA 1
ATOM 1409 C C . ILE A 1 172 ? 13.649 -5.055 -4.926 1.00 90.81 172 ILE A C 1
ATOM 1411 O O . ILE A 1 172 ? 12.467 -4.743 -5.051 1.00 90.81 172 ILE A O 1
ATOM 1415 N N . THR A 1 173 ? 14.034 -6.136 -4.244 1.00 94.12 173 THR A N 1
ATOM 1416 C CA . THR A 1 173 ? 13.076 -7.063 -3.631 1.00 94.12 173 THR A CA 1
ATOM 1417 C C . THR A 1 173 ? 12.197 -6.363 -2.594 1.00 94.12 173 THR A C 1
ATOM 1419 O O . THR A 1 173 ? 10.977 -6.481 -2.659 1.00 94.12 173 THR A O 1
ATOM 1422 N N . CYS A 1 174 ? 12.778 -5.578 -1.681 1.00 92.38 174 CYS A N 1
ATOM 1423 C CA . CYS A 1 174 ? 12.017 -4.804 -0.697 1.00 92.38 174 CYS A CA 1
ATOM 1424 C C . CYS A 1 174 ? 11.028 -3.837 -1.368 1.00 92.38 174 CYS A C 1
ATOM 1426 O O . CYS A 1 174 ? 9.883 -3.736 -0.931 1.00 92.38 174 CYS A O 1
ATOM 1428 N N . MET A 1 175 ? 11.439 -3.166 -2.452 1.00 91.75 175 MET A N 1
ATOM 1429 C CA . MET A 1 175 ? 10.565 -2.264 -3.215 1.00 91.75 175 MET A CA 1
ATOM 1430 C C . MET A 1 175 ? 9.393 -3.010 -3.870 1.00 91.75 175 MET A C 1
ATOM 1432 O O . MET A 1 175 ? 8.267 -2.514 -3.869 1.00 91.75 175 MET A O 1
ATOM 1436 N N . MET A 1 176 ? 9.638 -4.206 -4.412 1.00 95.00 176 MET A N 1
ATOM 1437 C CA . MET A 1 176 ? 8.596 -5.050 -5.004 1.00 95.00 176 MET A CA 1
ATOM 1438 C C . MET A 1 176 ? 7.624 -5.590 -3.951 1.00 95.00 176 MET A C 1
ATOM 1440 O O . MET A 1 176 ? 6.416 -5.568 -4.170 1.00 95.00 176 MET A O 1
ATOM 1444 N N . VAL A 1 177 ? 8.130 -6.038 -2.798 1.00 94.88 177 VAL A N 1
ATOM 1445 C CA . VAL A 1 177 ? 7.292 -6.485 -1.676 1.00 94.88 177 VAL A CA 1
ATOM 1446 C C . VAL A 1 177 ? 6.383 -5.347 -1.214 1.00 94.88 177 VAL A C 1
ATOM 1448 O O . VAL A 1 177 ? 5.177 -5.544 -1.099 1.00 94.88 177 VAL A O 1
ATOM 1451 N N . ASP A 1 178 ? 6.929 -4.145 -1.017 1.00 91.81 178 ASP A N 1
ATOM 1452 C CA . ASP A 1 178 ? 6.151 -2.950 -0.672 1.00 91.81 178 ASP A CA 1
ATOM 1453 C C . ASP A 1 178 ? 5.072 -2.639 -1.726 1.00 91.81 178 ASP A C 1
ATOM 1455 O O . ASP A 1 178 ? 3.914 -2.408 -1.380 1.00 91.81 178 ASP A O 1
ATOM 1459 N N . TYR A 1 179 ? 5.412 -2.711 -3.018 1.00 93.44 179 TYR A N 1
ATOM 1460 C CA . TYR A 1 179 ? 4.441 -2.559 -4.104 1.00 93.44 179 TYR A CA 1
ATOM 1461 C C . TYR A 1 179 ? 3.303 -3.586 -4.011 1.00 93.44 179 TYR A C 1
ATOM 1463 O O . TYR A 1 179 ? 2.134 -3.206 -4.073 1.00 93.44 179 TYR A O 1
ATOM 1471 N N . PHE A 1 180 ? 3.617 -4.867 -3.818 1.00 95.12 180 PHE A N 1
ATOM 1472 C CA . PHE A 1 180 ? 2.613 -5.925 -3.716 1.00 95.12 180 PHE A CA 1
ATOM 1473 C C . PHE A 1 180 ? 1.701 -5.763 -2.500 1.00 95.12 180 PHE A C 1
ATOM 1475 O O . PHE A 1 180 ? 0.489 -5.922 -2.637 1.00 95.12 180 PHE A O 1
ATOM 1482 N N . LEU A 1 181 ? 2.247 -5.381 -1.343 1.00 92.69 181 LEU A N 1
ATOM 1483 C CA . LEU A 1 181 ? 1.451 -5.123 -0.139 1.00 92.69 181 LEU A CA 1
ATOM 1484 C C . LEU A 1 181 ? 0.423 -4.008 -0.359 1.00 92.69 181 LEU A C 1
ATOM 1486 O O . LEU A 1 181 ? -0.737 -4.165 0.008 1.00 92.69 181 LEU A O 1
ATOM 1490 N N . ARG A 1 182 ? 0.812 -2.920 -1.030 1.00 90.94 182 ARG A N 1
ATOM 1491 C CA . ARG A 1 182 ? -0.087 -1.790 -1.335 1.00 90.94 182 ARG A CA 1
ATOM 1492 C C . ARG A 1 182 ? -1.234 -2.142 -2.276 1.00 90.94 182 ARG A C 1
ATOM 1494 O O . ARG A 1 182 ? -2.243 -1.449 -2.267 1.00 90.94 182 ARG A O 1
ATOM 1501 N N . HIS A 1 183 ? -1.066 -3.180 -3.091 1.00 91.88 183 HIS A N 1
ATOM 1502 C CA . HIS A 1 183 ? -2.068 -3.646 -4.053 1.00 91.88 183 HIS A CA 1
ATOM 1503 C C . HIS A 1 183 ? -2.832 -4.884 -3.546 1.00 91.88 183 HIS A C 1
ATOM 1505 O O . HIS A 1 183 ? -3.512 -5.545 -4.327 1.00 91.88 183 HIS A O 1
ATOM 1511 N N . GLY A 1 184 ? -2.699 -5.228 -2.258 1.00 92.44 184 GLY A N 1
ATOM 1512 C CA . GLY A 1 184 ? -3.359 -6.380 -1.633 1.00 92.44 184 GLY A CA 1
ATOM 1513 C C . GLY A 1 184 ? -2.844 -7.746 -2.096 1.00 92.44 184 GLY A C 1
ATOM 1514 O O . GLY A 1 184 ? -3.446 -8.785 -1.821 1.00 92.44 184 GLY A O 1
ATOM 1515 N N . LEU A 1 185 ? -1.696 -7.794 -2.779 1.00 94.50 185 LEU A N 1
ATOM 1516 C CA . LEU A 1 185 ? -1.049 -9.029 -3.234 1.00 94.50 185 LEU A CA 1
ATOM 1517 C C . LEU A 1 185 ? -0.223 -9.664 -2.098 1.00 94.50 185 LEU A C 1
ATOM 1519 O O . LEU A 1 185 ? 0.961 -9.972 -2.258 1.00 94.50 185 LEU A O 1
ATOM 1523 N N . HIS A 1 186 ? -0.851 -9.862 -0.936 1.00 93.44 186 HIS A N 1
ATOM 1524 C CA . HIS A 1 186 ? -0.197 -10.259 0.318 1.00 93.44 186 HIS A CA 1
ATOM 1525 C C . HIS A 1 186 ? 0.559 -11.591 0.224 1.00 93.44 186 HIS A C 1
ATOM 1527 O O . HIS A 1 186 ? 1.694 -11.697 0.683 1.00 93.44 186 HIS A O 1
ATOM 1533 N N . SER A 1 187 ? -0.035 -12.603 -0.414 1.00 94.44 187 SER A N 1
ATOM 1534 C CA . SER A 1 187 ? 0.588 -13.925 -0.573 1.00 94.44 187 SER A CA 1
ATOM 1535 C C . SER A 1 187 ? 1.848 -13.869 -1.440 1.00 94.44 187 SER A C 1
ATOM 1537 O O . SER A 1 187 ? 2.853 -14.508 -1.128 1.00 94.44 187 SER A O 1
ATOM 1539 N N . THR A 1 188 ? 1.815 -13.069 -2.508 1.00 97.06 188 THR A N 1
ATOM 1540 C CA . THR A 1 188 ? 2.960 -12.848 -3.399 1.00 97.06 188 THR A CA 1
ATOM 1541 C C . THR A 1 188 ? 4.061 -12.084 -2.674 1.00 97.06 188 THR A C 1
ATOM 1543 O O . THR A 1 188 ? 5.222 -12.487 -2.729 1.00 97.06 188 THR A O 1
ATOM 1546 N N . ALA A 1 189 ? 3.695 -11.033 -1.934 1.00 96.50 189 ALA A N 1
ATOM 1547 C CA . ALA A 1 189 ? 4.612 -10.269 -1.097 1.00 96.50 189 ALA A CA 1
ATOM 1548 C C . ALA A 1 189 ? 5.336 -11.163 -0.076 1.00 96.50 189 ALA A C 1
ATOM 1550 O O . ALA A 1 189 ? 6.562 -11.133 0.005 1.00 96.50 189 ALA A O 1
ATOM 1551 N N . GLN A 1 190 ? 4.592 -12.005 0.648 1.00 96.25 190 GLN A N 1
ATOM 1552 C CA . GLN A 1 190 ? 5.145 -12.914 1.653 1.00 96.25 190 GLN A CA 1
ATOM 1553 C C . GLN A 1 190 ? 6.092 -13.951 1.034 1.00 96.25 190 GLN A C 1
ATOM 1555 O O . GLN A 1 190 ? 7.205 -14.143 1.520 1.00 96.25 190 GLN A O 1
ATOM 1560 N N . ARG A 1 191 ? 5.690 -14.590 -0.074 1.00 97.44 191 ARG A N 1
ATOM 1561 C CA . ARG A 1 191 ? 6.538 -15.570 -0.775 1.00 97.44 191 ARG A CA 1
ATOM 1562 C C . ARG A 1 191 ? 7.831 -14.940 -1.290 1.00 97.44 191 ARG A C 1
ATOM 1564 O O . ARG A 1 191 ? 8.893 -15.531 -1.114 1.00 97.44 191 ARG A O 1
ATOM 1571 N N . LEU A 1 192 ? 7.751 -13.751 -1.893 1.00 97.19 192 LEU A N 1
ATOM 1572 C CA . LEU A 1 192 ? 8.923 -13.042 -2.410 1.00 97.19 192 LEU A CA 1
ATOM 1573 C C . LEU A 1 192 ? 9.875 -12.628 -1.281 1.00 97.19 192 LEU A C 1
ATOM 1575 O O . LEU A 1 192 ? 11.088 -12.788 -1.412 1.00 97.19 192 LEU A O 1
ATOM 1579 N N . ALA A 1 193 ? 9.329 -12.129 -0.169 1.00 96.19 193 ALA A N 1
ATOM 1580 C CA . ALA A 1 193 ? 10.125 -11.722 0.979 1.00 96.19 193 ALA A CA 1
ATOM 1581 C C . ALA A 1 193 ? 10.885 -12.902 1.597 1.00 96.19 193 ALA A C 1
ATOM 1583 O O . ALA A 1 193 ? 12.078 -12.777 1.871 1.00 96.19 193 ALA A O 1
ATOM 1584 N N . LYS A 1 194 ? 10.216 -14.053 1.745 1.00 96.31 194 LYS A N 1
ATOM 1585 C CA . LYS A 1 194 ? 10.813 -15.285 2.270 1.00 96.31 194 LYS A CA 1
ATOM 1586 C C . LYS A 1 194 ? 11.883 -15.857 1.339 1.00 96.31 194 LYS A C 1
ATOM 1588 O O . LYS A 1 194 ? 12.953 -16.239 1.796 1.00 96.31 194 LYS A O 1
ATOM 1593 N N . LEU A 1 195 ? 11.628 -15.877 0.027 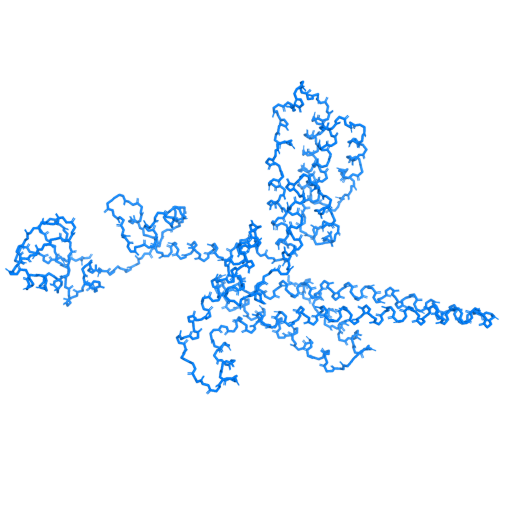1.00 95.69 195 LEU A N 1
ATOM 1594 C CA . LEU A 1 195 ? 12.571 -16.400 -0.973 1.00 95.69 195 LEU A CA 1
ATOM 1595 C C . LEU A 1 195 ? 13.922 -15.664 -0.967 1.00 95.69 195 LEU A C 1
ATOM 1597 O O . LEU A 1 195 ? 14.952 -16.255 -1.283 1.00 95.69 195 LEU A O 1
ATOM 1601 N N . HIS A 1 196 ? 13.914 -14.376 -0.630 1.00 92.12 196 HIS A N 1
ATOM 1602 C CA . HIS A 1 196 ? 15.101 -13.521 -0.633 1.00 92.12 196 HIS A CA 1
ATOM 1603 C C . HIS A 1 196 ? 15.569 -13.101 0.762 1.00 92.12 196 HIS A C 1
ATOM 1605 O O . HIS A 1 196 ? 16.456 -12.253 0.856 1.00 92.12 196 HIS A O 1
ATOM 1611 N N . ASP A 1 197 ? 14.996 -13.682 1.819 1.00 91.94 197 ASP A N 1
ATOM 1612 C CA . ASP A 1 197 ? 15.360 -13.402 3.210 1.00 91.94 197 ASP A CA 1
ATOM 1613 C C . ASP A 1 197 ? 15.312 -11.895 3.552 1.00 91.94 197 ASP A C 1
ATOM 1615 O O . ASP A 1 197 ? 16.224 -11.303 4.136 1.00 91.94 197 ASP A O 1
ATOM 1619 N N . VAL A 1 198 ? 14.238 -11.224 3.119 1.00 92.56 198 VAL A N 1
ATOM 1620 C CA . VAL A 1 198 ? 14.003 -9.790 3.374 1.00 92.56 198 VAL A CA 1
ATOM 1621 C C . VAL A 1 198 ? 12.776 -9.524 4.246 1.00 92.56 198 VAL A C 1
ATOM 1623 O O . VAL A 1 198 ? 12.401 -8.368 4.414 1.00 92.56 198 VAL A O 1
ATOM 1626 N N . GLU A 1 199 ? 12.161 -10.547 4.845 1.00 92.81 199 GLU A N 1
ATOM 1627 C CA . GLU A 1 199 ? 10.940 -10.409 5.662 1.00 92.81 199 GLU A CA 1
ATOM 1628 C C . GLU A 1 199 ? 11.091 -9.320 6.739 1.00 92.81 199 GLU A C 1
ATOM 1630 O O . GLU A 1 199 ? 10.276 -8.398 6.810 1.00 92.81 199 GLU A O 1
ATOM 1635 N N . GLN A 1 200 ? 12.212 -9.335 7.466 1.00 90.06 200 GLN A N 1
ATOM 1636 C CA . GLN A 1 200 ? 12.547 -8.374 8.529 1.00 90.06 200 GLN A CA 1
ATOM 1637 C C . GLN A 1 200 ? 12.761 -6.926 8.045 1.00 90.06 200 GLN A C 1
ATOM 1639 O O . GLN A 1 200 ? 12.764 -5.988 8.846 1.00 90.06 200 GLN A O 1
ATOM 1644 N N . LEU A 1 201 ? 12.937 -6.724 6.738 1.00 89.12 201 LEU A N 1
ATOM 1645 C CA . LEU A 1 201 ? 13.130 -5.412 6.114 1.00 89.12 201 LEU A CA 1
ATOM 1646 C C . LEU A 1 201 ? 11.838 -4.853 5.500 1.00 89.12 201 LEU A C 1
ATOM 1648 O O . LEU A 1 201 ? 11.828 -3.727 5.006 1.00 89.12 201 LEU A O 1
ATOM 1652 N N . THR A 1 202 ? 10.746 -5.620 5.522 1.00 90.62 202 THR A N 1
ATOM 1653 C CA . THR A 1 202 ? 9.504 -5.304 4.801 1.00 90.62 202 THR A CA 1
ATOM 1654 C C . THR A 1 202 ? 8.346 -5.015 5.743 1.00 90.62 202 THR A C 1
ATOM 1656 O O . THR A 1 202 ? 8.374 -5.352 6.925 1.00 90.62 202 THR A O 1
ATOM 1659 N N . ASN A 1 203 ? 7.286 -4.398 5.221 1.00 88.88 203 ASN A N 1
ATOM 1660 C CA . ASN A 1 203 ? 6.120 -4.010 6.014 1.00 88.88 203 ASN A CA 1
ATOM 1661 C C . ASN A 1 203 ? 5.090 -5.138 6.220 1.00 88.88 203 ASN A C 1
ATOM 1663 O O . ASN A 1 203 ? 3.949 -4.847 6.564 1.00 88.88 203 ASN A O 1
ATOM 1667 N N . LEU A 1 204 ? 5.475 -6.406 6.039 1.00 90.94 204 LEU A N 1
ATOM 1668 C CA . LEU A 1 204 ? 4.576 -7.562 6.152 1.00 90.94 204 LEU A CA 1
ATOM 1669 C C . LEU A 1 204 ? 3.712 -7.566 7.430 1.00 90.94 204 LEU A C 1
ATOM 1671 O O . LEU A 1 204 ? 2.494 -7.684 7.282 1.00 90.94 204 LEU A O 1
ATOM 1675 N N . PRO A 1 205 ? 4.264 -7.369 8.648 1.00 87.50 205 PRO A N 1
ATOM 1676 C CA . PRO A 1 205 ? 3.458 -7.403 9.873 1.00 87.50 205 PRO A CA 1
ATOM 1677 C C . PRO A 1 205 ? 2.368 -6.326 9.900 1.00 87.50 205 PRO A C 1
ATOM 1679 O O . PRO A 1 205 ? 1.240 -6.585 10.305 1.00 87.50 205 PRO A O 1
ATOM 1682 N N . TYR A 1 206 ? 2.670 -5.131 9.386 1.00 83.88 206 TYR A N 1
ATOM 1683 C CA . TYR A 1 206 ? 1.749 -3.989 9.393 1.00 83.88 206 TYR A CA 1
ATOM 1684 C C . TYR A 1 206 ? 0.590 -4.151 8.404 1.00 83.88 206 TYR A C 1
ATOM 1686 O O . TYR A 1 206 ? -0.476 -3.573 8.593 1.00 83.88 206 TYR A O 1
ATOM 1694 N N . PHE A 1 207 ? 0.779 -4.959 7.359 1.00 88.94 207 PHE A N 1
ATOM 1695 C CA . PHE A 1 207 ? -0.266 -5.285 6.388 1.00 88.94 207 PHE A CA 1
ATOM 1696 C C . PHE A 1 207 ? -1.022 -6.580 6.727 1.00 88.94 207 PHE A C 1
ATOM 1698 O O . PHE A 1 207 ? -1.959 -6.923 6.010 1.00 88.94 207 PHE A O 1
ATOM 1705 N N . ALA A 1 208 ? -0.665 -7.293 7.801 1.00 85.44 208 ALA A N 1
ATOM 1706 C CA . ALA A 1 208 ? -1.301 -8.565 8.152 1.00 85.44 208 ALA A CA 1
ATOM 1707 C C . ALA A 1 208 ? -2.806 -8.399 8.433 1.00 85.44 208 ALA A C 1
ATOM 1709 O O . ALA A 1 208 ? -3.625 -9.117 7.862 1.00 85.44 208 ALA A O 1
ATOM 1710 N N . ALA A 1 209 ? -3.179 -7.387 9.224 1.00 82.44 209 ALA A N 1
ATOM 1711 C CA . ALA A 1 209 ? -4.579 -7.079 9.528 1.00 82.44 209 ALA A CA 1
ATOM 1712 C C . ALA A 1 209 ? -5.367 -6.563 8.307 1.00 82.44 209 ALA A C 1
ATOM 1714 O O . ALA A 1 209 ? -6.586 -6.697 8.249 1.00 82.44 209 ALA A O 1
ATOM 1715 N N . CYS A 1 210 ? -4.682 -6.014 7.296 1.00 89.50 210 CYS A N 1
ATOM 1716 C CA . CYS A 1 210 ? -5.336 -5.482 6.097 1.00 89.50 210 CYS A CA 1
ATOM 1717 C C . CYS A 1 210 ? -6.017 -6.580 5.282 1.00 89.50 210 CYS A C 1
ATOM 1719 O O . CYS A 1 210 ? -7.055 -6.335 4.679 1.00 89.50 210 CYS A O 1
ATOM 1721 N N . GLN A 1 211 ? -5.467 -7.797 5.287 1.00 90.94 211 GLN A N 1
ATOM 1722 C CA . GLN A 1 211 ? -6.021 -8.892 4.500 1.00 90.94 211 GLN A CA 1
ATOM 1723 C C . GLN A 1 211 ? -7.427 -9.297 4.973 1.00 90.94 211 GLN A C 1
ATOM 1725 O O . GLN A 1 211 ? -8.258 -9.657 4.139 1.00 90.94 211 GLN A O 1
ATOM 1730 N N . GLY A 1 212 ? -7.691 -9.252 6.284 1.00 93.62 212 GLY A N 1
ATOM 1731 C CA . GLY A 1 212 ? -9.027 -9.494 6.842 1.00 93.62 212 GLY A CA 1
ATOM 1732 C C . GLY A 1 212 ? -10.013 -8.430 6.371 1.00 93.62 212 GLY A C 1
ATOM 1733 O O . GLY A 1 212 ? -11.010 -8.749 5.722 1.00 93.62 212 GLY A O 1
ATOM 1734 N N . VAL A 1 213 ? -9.635 -7.160 6.552 1.00 96.25 213 VAL A N 1
ATOM 1735 C CA . VAL A 1 213 ? -10.445 -6.004 6.150 1.00 96.25 213 VAL A CA 1
ATOM 1736 C C . VAL A 1 213 ? -10.784 -6.044 4.659 1.00 96.25 213 VAL A C 1
ATOM 1738 O O . VAL A 1 213 ? -11.946 -5.890 4.290 1.00 96.25 213 VAL A O 1
ATOM 1741 N N . GLU A 1 214 ? -9.803 -6.295 3.786 1.00 95.88 214 GLU A N 1
ATOM 1742 C CA . GLU A 1 214 ? -10.037 -6.382 2.340 1.00 95.88 214 G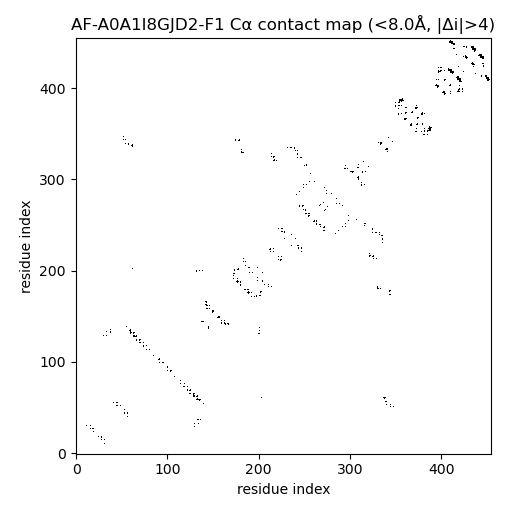LU A CA 1
ATOM 1743 C C . GLU A 1 214 ? -10.984 -7.533 1.975 1.00 95.88 214 GLU A C 1
ATOM 1745 O O . GLU A 1 214 ? -11.881 -7.349 1.153 1.00 95.88 214 GLU A O 1
ATOM 1750 N N . LYS A 1 215 ? -10.832 -8.709 2.598 1.00 95.25 215 LYS A N 1
ATOM 1751 C CA . LYS A 1 215 ? -11.727 -9.855 2.367 1.00 95.25 215 LYS A CA 1
ATOM 1752 C C . LYS A 1 215 ? -13.153 -9.572 2.839 1.00 95.25 215 LYS A C 1
ATOM 1754 O O . LYS A 1 215 ? -14.089 -9.862 2.097 1.00 95.25 215 LYS A O 1
ATOM 1759 N N . SER A 1 216 ? -13.309 -8.993 4.030 1.00 97.25 216 SER A N 1
ATOM 1760 C CA . SER A 1 216 ? -14.607 -8.600 4.592 1.00 97.25 216 SER A CA 1
ATOM 1761 C C . SER A 1 216 ? -15.315 -7.627 3.639 1.00 97.25 216 SER A C 1
ATOM 1763 O O . SER A 1 216 ? -16.419 -7.925 3.175 1.00 97.25 216 SER A O 1
ATOM 1765 N N . LEU A 1 217 ? -14.620 -6.578 3.178 1.00 97.62 217 LEU A N 1
ATOM 1766 C CA . LEU A 1 217 ? -15.161 -5.620 2.205 1.00 97.62 217 LEU A CA 1
ATOM 1767 C C . LEU A 1 217 ? -15.551 -6.274 0.877 1.00 97.62 217 LEU A C 1
ATOM 1769 O O . LEU A 1 217 ? -16.609 -5.970 0.332 1.00 97.62 217 LEU A O 1
ATOM 1773 N N . MET A 1 218 ? -14.739 -7.200 0.363 1.00 96.69 218 MET A N 1
ATOM 1774 C CA . MET A 1 218 ? -15.065 -7.947 -0.857 1.00 96.69 218 MET A CA 1
ATOM 1775 C C . MET A 1 218 ? -16.291 -8.859 -0.695 1.00 96.69 218 MET A C 1
ATOM 1777 O O . MET A 1 218 ? -16.976 -9.133 -1.677 1.00 96.69 218 MET A O 1
ATOM 1781 N N . SER A 1 219 ? -16.605 -9.290 0.530 1.00 96.44 219 SER A N 1
ATOM 1782 C CA . SER A 1 219 ? -17.849 -9.996 0.875 1.00 96.44 219 SER A CA 1
ATOM 1783 C C . SER A 1 219 ? -19.018 -9.061 1.223 1.00 96.44 219 SER A C 1
ATOM 1785 O O . SER A 1 219 ? -20.041 -9.503 1.746 1.00 96.44 219 SER A O 1
ATOM 1787 N N . ALA A 1 220 ? -18.880 -7.766 0.918 1.00 96.00 220 ALA A N 1
ATOM 1788 C CA . ALA A 1 220 ? -19.812 -6.699 1.267 1.00 96.00 220 ALA A CA 1
ATOM 1789 C C . ALA A 1 220 ? -19.994 -6.478 2.780 1.00 96.00 220 ALA A C 1
ATOM 1791 O O . ALA A 1 220 ? -20.969 -5.854 3.192 1.00 96.00 220 ALA A O 1
ATOM 1792 N N . ASP A 1 221 ? -19.102 -6.979 3.625 1.00 96.69 221 ASP A N 1
ATOM 1793 C CA . ASP A 1 221 ? -19.122 -6.750 5.067 1.00 96.69 221 ASP A CA 1
ATOM 1794 C C . ASP A 1 221 ? -18.186 -5.587 5.430 1.00 96.69 221 ASP A C 1
ATOM 1796 O O . ASP A 1 221 ? -17.046 -5.503 4.983 1.00 96.69 221 ASP A O 1
ATOM 1800 N N . THR A 1 222 ? -18.691 -4.636 6.211 1.00 97.75 222 THR A N 1
ATOM 1801 C CA . THR A 1 222 ? -17.949 -3.442 6.639 1.00 97.75 222 THR A CA 1
ATOM 1802 C C . THR A 1 222 ? -17.445 -3.561 8.072 1.00 97.75 222 THR A C 1
ATOM 1804 O O . THR A 1 222 ? -16.709 -2.684 8.523 1.00 97.75 222 THR A O 1
ATOM 1807 N N . SER A 1 223 ? -17.809 -4.625 8.795 1.00 96.06 223 SER A N 1
ATOM 1808 C CA . SER A 1 223 ? -17.593 -4.755 10.238 1.00 96.06 223 SER A CA 1
ATOM 1809 C C . SER A 1 223 ? -16.119 -4.623 10.621 1.00 96.06 223 SER A C 1
ATOM 1811 O O . SER A 1 223 ? -15.776 -3.811 11.486 1.00 96.06 223 SER A O 1
ATOM 1813 N N . GLU A 1 224 ? -15.228 -5.343 9.932 1.00 96.88 224 GLU A N 1
ATOM 1814 C CA . GLU A 1 224 ? -13.783 -5.256 10.180 1.00 96.88 224 GLU A CA 1
ATOM 1815 C C . GLU A 1 224 ? -13.214 -3.884 9.800 1.00 96.88 224 GLU A C 1
ATOM 1817 O O . GLU A 1 224 ? -12.418 -3.307 10.542 1.00 96.88 224 GLU A O 1
ATOM 1822 N N . ALA A 1 225 ? -13.662 -3.311 8.680 1.00 97.31 225 ALA A N 1
ATOM 1823 C CA . ALA A 1 225 ? -13.215 -1.995 8.230 1.00 97.31 225 ALA A CA 1
ATOM 1824 C C . ALA A 1 225 ? -13.643 -0.881 9.204 1.00 97.31 225 ALA A C 1
ATOM 1826 O O . ALA A 1 225 ? -12.882 0.049 9.475 1.00 97.31 225 ALA A O 1
ATOM 1827 N N . VAL A 1 226 ? -14.843 -0.986 9.777 1.00 96.31 226 VAL A N 1
ATOM 1828 C CA . VAL A 1 226 ? -15.372 -0.070 10.795 1.00 96.31 226 VAL A CA 1
ATOM 1829 C C . VAL A 1 226 ? -14.624 -0.221 12.122 1.00 96.31 226 VAL A C 1
ATOM 1831 O O . VAL A 1 226 ? -14.304 0.784 12.768 1.00 96.31 226 VAL A O 1
ATOM 1834 N N . ALA A 1 227 ? -14.317 -1.454 12.534 1.00 95.81 227 ALA A N 1
ATOM 1835 C CA . ALA A 1 227 ? -13.490 -1.708 13.712 1.00 95.81 227 ALA A CA 1
ATOM 1836 C C . ALA A 1 227 ? -12.096 -1.083 13.541 1.00 95.81 227 ALA A C 1
ATOM 1838 O O . ALA A 1 227 ? -11.638 -0.341 14.413 1.00 95.81 227 ALA A O 1
ATOM 1839 N N . TRP A 1 228 ? -11.490 -1.261 12.364 1.00 95.19 228 TRP A N 1
ATOM 1840 C CA . TRP A 1 228 ? -10.233 -0.618 11.993 1.00 95.19 228 TRP A CA 1
ATOM 1841 C C . TRP A 1 228 ? -10.330 0.918 12.030 1.00 95.19 228 TRP A C 1
ATOM 1843 O O . TRP A 1 228 ? -9.464 1.588 12.597 1.00 95.19 228 TRP A O 1
ATOM 1853 N N . CYS A 1 229 ? -11.417 1.507 11.513 1.00 94.81 229 CYS A N 1
ATOM 1854 C CA . CYS A 1 229 ? -11.643 2.956 11.610 1.00 94.81 229 CYS A CA 1
ATOM 1855 C C . CYS A 1 229 ? -11.675 3.436 13.067 1.00 94.81 229 CYS A C 1
ATOM 1857 O O . CYS A 1 229 ? -11.104 4.477 13.395 1.00 94.81 229 CYS A O 1
ATOM 1859 N N . THR A 1 230 ? -12.300 2.658 13.950 1.00 92.44 230 THR A N 1
ATOM 1860 C CA . THR A 1 230 ? -12.400 2.975 15.379 1.00 92.44 230 THR A CA 1
ATOM 1861 C C . THR A 1 230 ? -11.027 2.959 16.049 1.00 92.44 230 THR A C 1
ATOM 1863 O O . THR A 1 230 ? -10.694 3.886 16.790 1.00 92.44 230 THR A O 1
ATOM 1866 N N . GLU A 1 231 ? -10.202 1.957 15.741 1.00 89.62 231 GLU A N 1
ATOM 1867 C CA . GLU A 1 231 ? -8.836 1.838 16.255 1.00 89.62 231 GLU A CA 1
ATOM 1868 C C . GLU A 1 231 ? -7.948 3.018 15.823 1.00 89.62 231 GLU A C 1
ATOM 1870 O O . GLU A 1 231 ? -7.155 3.547 16.608 1.00 89.62 231 GLU A O 1
ATOM 1875 N N . HIS A 1 232 ? -8.122 3.493 14.587 1.00 89.88 232 HIS A N 1
ATOM 1876 C CA . HIS A 1 232 ? -7.300 4.549 13.994 1.00 89.88 232 HIS A CA 1
ATOM 1877 C C . HIS A 1 232 ? -7.954 5.943 13.992 1.00 89.88 232 HIS A C 1
ATOM 1879 O O . HIS A 1 232 ? -7.404 6.883 13.404 1.00 89.88 232 HIS A O 1
ATOM 1885 N N . ARG A 1 233 ? -9.074 6.128 14.707 1.00 89.56 233 ARG A N 1
ATOM 1886 C CA . ARG A 1 233 ? -9.934 7.329 14.666 1.00 89.56 233 ARG A CA 1
ATOM 1887 C C . ARG A 1 233 ? -9.176 8.652 14.782 1.00 89.56 233 ARG A C 1
ATOM 1889 O O . ARG A 1 233 ? -9.367 9.562 13.979 1.00 89.56 233 ARG A O 1
ATOM 1896 N N . SER A 1 234 ? -8.267 8.766 15.751 1.00 87.06 234 SER A N 1
ATOM 1897 C CA . SER A 1 234 ? -7.494 9.997 15.980 1.00 87.06 234 SER A CA 1
ATOM 1898 C C . SER A 1 234 ? -6.590 10.371 14.800 1.00 87.06 234 SER A C 1
ATOM 1900 O O . SER A 1 234 ? -6.418 11.556 14.512 1.00 87.06 234 SER A O 1
ATOM 1902 N N . LYS A 1 235 ? -5.991 9.379 14.124 1.00 87.56 235 LYS A N 1
ATOM 1903 C CA . LYS A 1 235 ? -5.134 9.600 12.949 1.00 87.56 235 LYS A CA 1
ATOM 1904 C C . LYS A 1 235 ? -5.998 9.887 11.721 1.00 87.56 235 LYS A C 1
ATOM 1906 O O . LYS A 1 235 ? -5.691 10.827 10.998 1.00 87.56 235 LYS A O 1
ATOM 1911 N N . LEU A 1 236 ? -7.100 9.156 11.541 1.00 90.50 236 LEU A N 1
ATOM 1912 C CA . LEU A 1 236 ? -8.053 9.375 10.448 1.00 90.50 236 LEU A CA 1
ATOM 1913 C C . LEU A 1 236 ? -8.643 10.786 10.466 1.00 90.50 236 LEU A C 1
ATOM 1915 O O . LEU A 1 236 ? -8.674 11.433 9.422 1.00 90.50 236 LEU A O 1
ATOM 1919 N N . ARG A 1 237 ? -8.995 11.305 11.651 1.00 87.31 237 ARG A N 1
ATOM 1920 C CA . ARG A 1 237 ? -9.447 12.695 11.813 1.00 87.31 237 ARG A CA 1
ATOM 1921 C C . ARG A 1 237 ? -8.371 13.701 11.405 1.00 87.31 237 ARG A C 1
ATOM 1923 O O . ARG A 1 237 ? -8.650 14.624 10.654 1.00 87.31 237 ARG A O 1
ATOM 1930 N N . LYS A 1 238 ? -7.117 13.499 11.833 1.00 88.06 238 LYS A N 1
ATOM 1931 C CA . LYS A 1 238 ? -5.984 14.362 11.430 1.00 88.06 238 LYS A CA 1
ATOM 1932 C C . LYS A 1 238 ? -5.703 14.318 9.926 1.00 88.06 238 LYS A C 1
ATOM 1934 O O . LYS A 1 238 ? -5.195 15.291 9.385 1.00 88.06 238 LYS A O 1
ATOM 1939 N N . LEU A 1 239 ? -5.986 13.189 9.279 1.00 88.81 239 LEU A N 1
ATOM 1940 C CA . LEU A 1 239 ? -5.858 13.015 7.832 1.00 88.81 239 LEU A CA 1
ATOM 1941 C C . LEU A 1 239 ? -7.071 13.554 7.056 1.00 88.81 239 LEU A C 1
ATOM 1943 O O . LEU A 1 239 ? -7.014 13.581 5.833 1.00 88.81 239 LEU A O 1
ATOM 1947 N N . GLY A 1 240 ? -8.159 13.944 7.732 1.00 88.69 240 GLY A N 1
ATOM 1948 C CA . GLY A 1 240 ? -9.411 14.332 7.076 1.00 88.69 240 GLY A CA 1
ATOM 1949 C C . GLY A 1 240 ? -10.032 13.197 6.253 1.00 88.69 240 GLY A C 1
ATOM 1950 O O . GLY A 1 240 ? -10.630 13.445 5.210 1.00 88.69 240 GLY A O 1
ATOM 1951 N N . SER A 1 241 ? -9.843 11.939 6.665 1.00 91.25 241 SER A N 1
ATOM 1952 C CA . SER A 1 241 ? -10.270 10.784 5.870 1.00 91.25 241 SER A CA 1
ATOM 1953 C C . SER A 1 241 ? -11.792 10.622 5.849 1.00 91.25 241 SER A C 1
ATOM 1955 O O . SER A 1 241 ? -12.421 10.456 6.891 1.00 91.25 241 SER A O 1
ATOM 1957 N N . ASN A 1 242 ? -12.372 10.549 4.648 1.00 92.00 242 ASN A N 1
ATOM 1958 C CA . ASN A 1 242 ? -13.795 10.256 4.431 1.00 92.00 242 ASN A CA 1
ATOM 1959 C C . ASN A 1 242 ? -14.107 8.742 4.389 1.00 92.00 242 ASN A C 1
ATOM 1961 O O . ASN A 1 242 ? -15.121 8.330 3.829 1.00 92.00 242 ASN A O 1
ATOM 1965 N N . PHE A 1 243 ? -13.191 7.880 4.843 1.00 95.44 243 PHE A N 1
ATOM 1966 C CA . PHE A 1 243 ? -13.323 6.429 4.661 1.00 95.44 243 PHE A CA 1
ATOM 1967 C C . PHE A 1 243 ? -14.427 5.815 5.523 1.00 95.44 243 PHE A C 1
ATOM 1969 O O . PHE A 1 243 ? -15.288 5.134 4.972 1.00 95.44 243 PHE A O 1
ATOM 1976 N N . GLU A 1 244 ? -14.463 6.113 6.829 1.00 94.50 244 GLU A N 1
ATOM 1977 C CA . GLU A 1 244 ? -15.511 5.585 7.716 1.00 94.50 244 GLU A CA 1
ATOM 1978 C C . GLU A 1 244 ? -16.903 5.974 7.207 1.00 94.50 244 GLU A C 1
ATOM 1980 O O . GLU A 1 244 ? -17.780 5.126 7.092 1.00 94.50 244 GLU A O 1
ATOM 1985 N N . TYR A 1 245 ? -17.088 7.235 6.812 1.00 94.06 245 TYR A N 1
ATOM 1986 C CA . TYR A 1 245 ? -18.347 7.696 6.236 1.00 94.06 245 TYR A CA 1
ATOM 1987 C C . TYR A 1 245 ? -18.751 6.896 4.988 1.00 94.06 245 TYR A C 1
ATOM 1989 O O . TYR A 1 245 ? -19.907 6.502 4.875 1.00 94.06 245 TYR A O 1
ATOM 1997 N N . SER A 1 246 ? -17.817 6.605 4.073 1.00 95.94 246 SER A N 1
ATOM 1998 C CA . SER A 1 246 ? -18.114 5.784 2.890 1.00 95.94 246 SER A CA 1
ATOM 1999 C C . SER A 1 246 ? -18.569 4.366 3.248 1.00 95.94 246 SER A C 1
ATOM 2001 O O . SER A 1 246 ? -19.458 3.844 2.581 1.00 95.94 246 SER A O 1
ATOM 2003 N N . LEU A 1 247 ? -18.014 3.766 4.308 1.00 97.50 247 LEU A N 1
ATOM 2004 C CA . LEU A 1 247 ? -18.473 2.468 4.820 1.00 97.50 247 LEU A CA 1
ATOM 2005 C C . LEU A 1 247 ? -19.901 2.567 5.368 1.00 97.50 247 LEU A C 1
ATOM 2007 O O . LEU A 1 247 ? -20.771 1.797 4.974 1.00 97.50 247 LEU A O 1
ATOM 2011 N N . ARG A 1 248 ? -20.164 3.569 6.218 1.00 96.50 248 ARG A N 1
ATOM 2012 C CA . ARG A 1 248 ? -21.496 3.816 6.795 1.00 96.50 248 ARG A CA 1
ATOM 2013 C C . ARG A 1 248 ? -22.544 4.094 5.717 1.00 96.50 248 ARG A C 1
ATOM 2015 O O . ARG A 1 248 ? -23.685 3.655 5.836 1.00 96.50 248 ARG A O 1
ATOM 2022 N N . LEU A 1 249 ? -22.172 4.817 4.662 1.00 96.06 249 LEU A N 1
ATOM 2023 C CA . LEU A 1 249 ? -23.055 5.083 3.530 1.00 96.06 249 LEU A CA 1
ATOM 2024 C C . LEU A 1 249 ? -23.425 3.780 2.812 1.00 96.06 249 LEU A C 1
ATOM 2026 O O . LEU A 1 249 ? -24.581 3.597 2.445 1.00 96.06 249 LEU A O 1
ATOM 2030 N N . GLN A 1 250 ? -22.475 2.856 2.658 1.00 97.25 250 GLN A N 1
ATOM 2031 C CA . GLN A 1 250 ? -22.744 1.557 2.047 1.00 97.25 250 GLN A CA 1
ATOM 2032 C C . GLN A 1 250 ? -23.583 0.637 2.934 1.00 97.25 250 GLN A C 1
ATOM 2034 O O . GLN A 1 250 ? -24.501 0.001 2.427 1.00 97.25 250 GLN A O 1
ATOM 2039 N N . ASP A 1 251 ? -23.390 0.643 4.254 1.00 96.94 251 ASP A N 1
ATOM 2040 C CA . ASP A 1 251 ? -24.306 -0.046 5.177 1.00 96.94 251 ASP A CA 1
ATOM 2041 C C . ASP A 1 251 ? -25.744 0.473 5.046 1.00 96.94 251 ASP A C 1
ATOM 2043 O O . ASP A 1 251 ? -26.698 -0.307 5.017 1.00 96.94 251 ASP A O 1
ATOM 2047 N N . PHE A 1 252 ? -25.903 1.795 4.930 1.00 96.50 252 PHE A N 1
ATOM 2048 C CA . PHE A 1 252 ? -27.198 2.412 4.666 1.00 96.50 252 PHE A CA 1
ATOM 2049 C C . PHE A 1 252 ? -27.791 1.922 3.338 1.00 96.50 252 PHE A C 1
ATOM 2051 O O . PHE A 1 252 ? -28.938 1.477 3.321 1.00 96.50 252 PHE A O 1
ATOM 2058 N N . VAL A 1 253 ? -27.019 1.940 2.245 1.00 94.75 253 VAL A N 1
ATOM 2059 C CA . VAL A 1 253 ? -27.469 1.446 0.932 1.00 94.75 253 VAL A CA 1
ATOM 2060 C C . VAL A 1 253 ? -27.899 -0.023 1.014 1.00 94.75 253 VAL A C 1
ATOM 2062 O O . VAL A 1 253 ? -28.970 -0.362 0.511 1.00 94.75 253 VAL A O 1
ATOM 2065 N N . LYS A 1 254 ? -27.155 -0.881 1.726 1.00 93.44 254 LYS A N 1
ATOM 2066 C CA . LYS A 1 254 ? -27.538 -2.288 1.937 1.00 93.44 254 LYS A CA 1
ATOM 2067 C C . LYS A 1 254 ? -28.882 -2.422 2.657 1.00 93.44 254 LYS A C 1
ATOM 2069 O O . LYS A 1 254 ? -29.699 -3.249 2.258 1.00 93.44 254 LYS A O 1
ATOM 2074 N N . LEU A 1 255 ? -29.146 -1.611 3.686 1.00 94.56 255 LEU A N 1
ATOM 2075 C CA . LEU A 1 255 ? -30.448 -1.609 4.370 1.00 94.56 255 LEU A CA 1
ATOM 2076 C C . LEU A 1 255 ? -31.588 -1.203 3.424 1.00 94.56 255 LEU A C 1
ATOM 2078 O O . LEU A 1 255 ? -32.670 -1.789 3.486 1.00 94.56 255 LEU A O 1
ATOM 2082 N N . VAL A 1 256 ? -31.343 -0.237 2.532 1.00 92.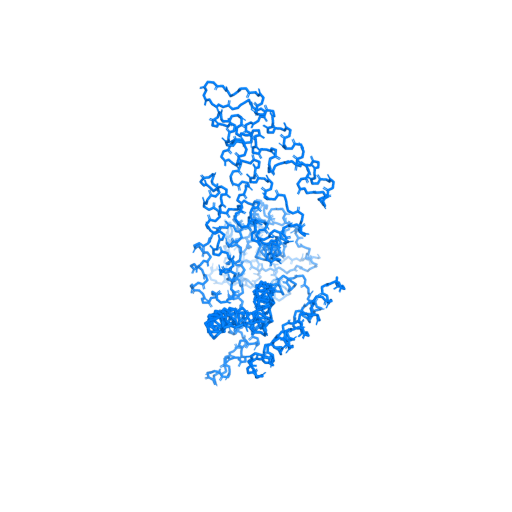50 256 VAL A N 1
ATOM 2083 C CA . VAL A 1 256 ? -32.315 0.178 1.510 1.00 92.50 256 VAL A CA 1
ATOM 2084 C C . VAL A 1 256 ? -32.592 -0.957 0.521 1.00 92.50 256 VAL A C 1
ATOM 2086 O O . VAL A 1 256 ? -33.758 -1.269 0.284 1.00 92.50 256 VAL A O 1
ATOM 2089 N N . GLN A 1 257 ? -31.552 -1.623 0.008 1.00 89.75 257 GLN A N 1
ATOM 2090 C CA . GLN A 1 25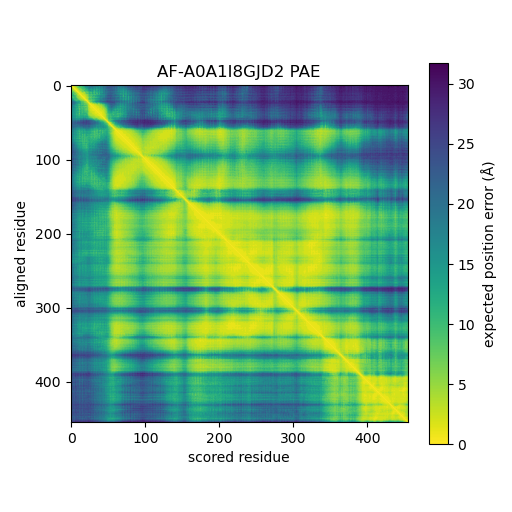7 ? -31.686 -2.758 -0.918 1.00 89.75 257 GLN A CA 1
ATOM 2091 C C . GLN A 1 257 ? -32.418 -3.956 -0.296 1.00 89.75 257 GLN A C 1
ATOM 2093 O O . GLN A 1 257 ? -33.135 -4.670 -0.985 1.00 89.75 257 GLN A O 1
ATOM 2098 N N . GLN A 1 258 ? -32.290 -4.155 1.018 1.00 90.88 258 GLN A N 1
ATOM 2099 C CA . GLN A 1 258 ? -33.017 -5.189 1.765 1.00 90.88 258 GLN A CA 1
ATOM 2100 C C . GLN A 1 258 ? -34.486 -4.824 2.047 1.00 90.88 258 GLN A C 1
ATOM 2102 O O . GLN A 1 258 ? -35.178 -5.562 2.746 1.00 90.88 258 GLN A O 1
ATOM 2107 N N . GLY A 1 259 ? -34.967 -3.662 1.593 1.00 89.31 259 GLY A N 1
ATOM 2108 C CA . GLY A 1 259 ? -36.320 -3.176 1.877 1.00 89.31 259 GLY A CA 1
ATOM 2109 C C . GLY A 1 259 ? -36.530 -2.701 3.321 1.00 89.31 259 GLY A C 1
ATOM 2110 O O . GLY A 1 259 ? -37.630 -2.276 3.680 1.00 89.31 259 GLY A O 1
ATOM 2111 N N . ARG A 1 260 ? -35.483 -2.691 4.158 1.00 93.69 260 ARG A N 1
ATOM 2112 C CA . ARG A 1 260 ? -35.522 -2.294 5.576 1.00 93.69 260 ARG A CA 1
ATOM 2113 C C . ARG A 1 260 ? -35.491 -0.770 5.733 1.00 93.69 260 ARG A C 1
ATOM 2115 O O . ARG A 1 260 ? -34.629 -0.204 6.404 1.00 93.69 260 ARG A O 1
ATOM 2122 N N . ARG A 1 261 ? -36.451 -0.080 5.110 1.00 91.81 261 ARG A N 1
ATOM 2123 C CA . ARG A 1 261 ? -36.475 1.390 4.976 1.00 91.81 261 ARG A CA 1
ATOM 2124 C C . ARG A 1 261 ? -36.432 2.136 6.314 1.00 91.81 261 ARG A C 1
ATOM 2126 O O . ARG A 1 261 ? -35.666 3.084 6.459 1.00 91.81 261 ARG A O 1
ATOM 2133 N N . LEU A 1 262 ? -37.223 1.713 7.305 1.00 94.62 262 LEU A N 1
ATOM 2134 C CA . LEU A 1 262 ? -37.245 2.360 8.626 1.00 94.62 262 LEU A CA 1
ATOM 2135 C C . LEU A 1 262 ? -35.908 2.214 9.363 1.00 94.62 262 LEU A C 1
ATOM 2137 O O . LEU A 1 262 ? -35.449 3.164 10.001 1.00 94.62 262 LEU A O 1
ATOM 2141 N N . ASP A 1 263 ? -35.265 1.051 9.246 1.00 96.69 263 ASP A N 1
ATOM 2142 C CA . ASP A 1 263 ? -33.944 0.813 9.828 1.00 96.69 263 ASP A CA 1
ATOM 2143 C C . ASP A 1 263 ? -32.881 1.662 9.131 1.00 96.69 263 ASP A C 1
ATOM 2145 O O . ASP A 1 263 ? -32.043 2.250 9.809 1.00 96.69 263 ASP A O 1
ATOM 2149 N N . ALA A 1 264 ? -32.958 1.805 7.803 1.00 95.50 264 ALA A N 1
ATOM 2150 C CA . ALA A 1 264 ? -32.069 2.674 7.036 1.00 95.50 264 ALA A CA 1
ATOM 2151 C C . ALA A 1 264 ? -32.153 4.136 7.513 1.00 95.50 264 ALA A C 1
ATOM 2153 O O . ALA A 1 264 ? -31.127 4.767 7.762 1.00 95.50 264 ALA A O 1
ATOM 2154 N N . VAL A 1 265 ? -33.362 4.669 7.734 1.00 94.75 265 VAL A N 1
ATOM 2155 C CA . VAL A 1 265 ? -33.549 6.035 8.264 1.00 94.75 265 VAL A CA 1
ATOM 2156 C C . VAL A 1 265 ? -32.951 6.180 9.664 1.00 94.75 265 VAL A C 1
ATOM 2158 O O . VAL A 1 265 ? -32.236 7.149 9.934 1.00 94.75 265 VAL A O 1
ATOM 2161 N N . LYS A 1 266 ? -33.216 5.221 10.562 1.00 95.56 266 LYS A N 1
ATOM 2162 C CA . LYS A 1 266 ? -32.634 5.219 11.916 1.00 95.56 266 LYS A CA 1
ATOM 2163 C C . LYS A 1 266 ? -31.105 5.164 11.861 1.00 95.56 266 LYS A C 1
ATOM 2165 O O . LYS A 1 266 ? -30.443 5.908 12.583 1.00 95.56 266 LYS A O 1
ATOM 2170 N N . TYR A 1 267 ? -30.551 4.329 10.984 1.00 95.62 267 TYR A N 1
ATOM 2171 C CA . TYR A 1 267 ? -29.113 4.189 10.777 1.00 95.62 267 TYR A CA 1
ATOM 2172 C C . TYR A 1 267 ? -28.487 5.495 10.276 1.00 95.62 267 TYR A C 1
ATOM 2174 O O . TYR A 1 267 ? -27.511 5.968 10.858 1.00 95.62 267 TYR A O 1
ATOM 2182 N N . ALA A 1 268 ? -29.074 6.121 9.251 1.00 94.19 268 ALA A N 1
ATOM 2183 C CA . ALA A 1 268 ? -28.577 7.374 8.690 1.00 94.19 268 ALA A CA 1
ATOM 2184 C C . ALA A 1 268 ? -28.545 8.500 9.730 1.00 94.19 268 ALA A C 1
ATOM 2186 O O . ALA A 1 268 ? -27.537 9.190 9.854 1.00 94.19 268 ALA A O 1
ATOM 2187 N N . ARG A 1 269 ? -29.601 8.643 10.542 1.00 92.12 269 ARG A N 1
ATOM 2188 C CA . ARG A 1 269 ? -29.632 9.638 11.630 1.00 92.12 269 ARG A CA 1
ATOM 2189 C C . ARG A 1 269 ? -28.526 9.419 12.661 1.00 92.12 269 ARG A C 1
ATOM 2191 O O . ARG A 1 269 ? -27.991 10.385 13.186 1.00 92.12 269 ARG A O 1
ATOM 2198 N N . LYS A 1 270 ? -28.185 8.161 12.942 1.00 92.25 270 LYS A N 1
ATOM 2199 C CA . LYS A 1 270 ? -27.169 7.801 13.937 1.00 92.25 270 LYS A CA 1
ATOM 2200 C C . LYS A 1 270 ? -25.734 7.954 13.423 1.00 92.25 270 LYS A C 1
ATOM 2202 O O . LYS A 1 270 ? -24.860 8.329 14.195 1.00 92.25 270 LYS A O 1
ATOM 2207 N N . HIS A 1 271 ? -25.479 7.611 12.160 1.00 91.44 271 HIS A N 1
ATOM 2208 C CA . HIS A 1 271 ? -24.116 7.436 11.640 1.00 91.44 271 HIS A CA 1
ATOM 2209 C C . HIS A 1 271 ? -23.729 8.391 10.504 1.00 91.44 271 HIS A C 1
ATOM 2211 O O . HIS A 1 271 ? -22.542 8.535 10.218 1.00 91.44 271 HIS A O 1
ATOM 2217 N N . LEU A 1 272 ? -24.698 9.033 9.847 1.00 91.25 272 LEU A N 1
ATOM 2218 C CA . LEU A 1 272 ? -24.478 9.878 8.668 1.00 91.25 272 LEU A CA 1
ATOM 2219 C C . LEU A 1 272 ? -24.881 11.342 8.898 1.00 91.25 272 LEU A C 1
ATOM 2221 O O . LEU A 1 272 ? -24.792 12.133 7.961 1.00 91.25 272 LEU A O 1
ATOM 2225 N N . SER A 1 273 ? -25.313 11.714 10.108 1.00 82.38 273 SER A N 1
ATOM 2226 C CA . SER A 1 273 ? -25.748 13.079 10.400 1.00 82.38 273 SER A CA 1
ATOM 2227 C C . SER A 1 273 ? -24.587 14.088 10.298 1.00 82.38 273 SER A C 1
ATOM 2229 O O . SER A 1 273 ? -23.465 13.785 10.720 1.00 82.38 273 SER A O 1
ATOM 2231 N N . PRO A 1 274 ? -24.835 15.305 9.771 1.00 67.94 274 PRO A N 1
ATOM 2232 C CA . PRO A 1 274 ? -23.829 16.374 9.706 1.00 67.94 274 PRO A CA 1
ATOM 2233 C C . PRO A 1 274 ? -23.302 16.795 11.086 1.00 67.94 274 PRO A C 1
ATOM 2235 O O . PRO A 1 274 ? -22.163 17.228 11.218 1.00 67.94 274 PRO A O 1
ATOM 2238 N N . GLU A 1 275 ? -24.125 16.627 12.120 1.00 62.66 275 GLU A N 1
ATOM 2239 C CA . GLU A 1 275 ? -23.828 16.973 13.516 1.00 62.66 275 GLU A CA 1
ATOM 2240 C C . GLU A 1 275 ? -22.747 16.084 14.148 1.00 62.66 275 GLU A C 1
ATOM 2242 O O . GLU A 1 275 ? -22.202 16.422 15.196 1.00 62.66 275 GLU A O 1
ATOM 2247 N N . ALA A 1 276 ? -22.416 14.949 13.525 1.00 60.50 276 ALA A N 1
ATOM 2248 C CA . ALA A 1 276 ? -21.460 13.992 14.068 1.00 60.50 276 ALA A CA 1
ATOM 2249 C C . ALA A 1 276 ? -19.992 14.464 14.008 1.00 60.50 276 ALA A C 1
ATOM 2251 O O . ALA A 1 276 ? -19.147 13.846 14.658 1.00 60.50 276 ALA A O 1
ATOM 2252 N N . ASP A 1 277 ? -19.668 15.502 13.221 1.00 66.25 277 ASP A N 1
ATOM 2253 C CA . ASP A 1 277 ? -18.278 15.924 12.991 1.00 66.25 277 ASP A CA 1
ATOM 2254 C C . ASP A 1 277 ? -18.156 17.419 12.618 1.00 66.25 277 ASP A C 1
ATOM 2256 O O . ASP A 1 277 ? -17.835 17.784 11.487 1.00 66.25 277 ASP A O 1
ATOM 2260 N N . THR A 1 278 ? -18.432 18.309 13.578 1.00 65.75 278 THR A N 1
ATOM 2261 C CA . THR A 1 278 ? -18.367 19.779 13.408 1.00 65.75 278 THR A CA 1
ATOM 2262 C C . THR A 1 278 ? -16.960 20.327 13.141 1.00 65.75 278 THR A C 1
ATOM 2264 O O . THR A 1 278 ? -16.826 21.469 12.710 1.00 65.75 278 THR A O 1
ATOM 2267 N N . GLU A 1 279 ? -15.911 19.532 13.369 1.00 73.88 279 GLU A N 1
ATOM 2268 C CA . GLU A 1 279 ? -14.507 19.905 13.128 1.00 73.88 279 GLU A CA 1
ATOM 2269 C C . GLU A 1 279 ? -14.036 19.597 11.690 1.00 73.88 279 GLU A C 1
ATOM 2271 O O . GLU A 1 279 ? -12.904 19.926 11.326 1.00 73.88 279 GLU A O 1
ATOM 2276 N N . ALA A 1 280 ? -14.865 18.940 10.870 1.00 77.94 280 ALA A N 1
ATOM 2277 C CA . ALA A 1 280 ? -14.492 18.541 9.517 1.00 77.94 280 ALA A CA 1
ATOM 2278 C C . ALA A 1 280 ? -14.415 19.743 8.544 1.00 77.94 280 ALA A C 1
ATOM 2280 O O . ALA A 1 280 ? -15.212 20.678 8.648 1.00 77.94 280 ALA A O 1
ATOM 2281 N N . PRO A 1 281 ? -13.505 19.724 7.546 1.00 84.94 281 PRO A N 1
ATOM 2282 C CA . PRO A 1 281 ? -13.435 20.768 6.523 1.00 84.94 281 PRO A CA 1
ATOM 2283 C C . PRO A 1 281 ? -14.756 20.932 5.755 1.00 84.94 281 PRO A C 1
ATOM 2285 O O . PRO A 1 281 ? -15.413 19.945 5.421 1.00 84.94 281 PRO A O 1
ATOM 2288 N N . ALA A 1 282 ? -15.112 22.173 5.404 1.00 86.44 282 ALA A N 1
ATOM 2289 C CA . ALA A 1 282 ? -16.375 22.492 4.728 1.00 86.44 282 ALA A CA 1
ATOM 2290 C C . ALA A 1 282 ? -16.572 21.725 3.405 1.00 86.44 282 ALA A C 1
ATOM 2292 O O . ALA A 1 282 ? -17.671 21.255 3.116 1.00 86.44 282 ALA A O 1
ATOM 2293 N N . GLU A 1 283 ? -15.502 21.542 2.628 1.00 87.69 283 GLU A N 1
ATOM 2294 C CA . GLU A 1 283 ? -15.529 20.775 1.374 1.00 87.69 283 GLU A CA 1
ATOM 2295 C C . GLU A 1 283 ? -15.890 19.301 1.606 1.00 87.69 283 GLU A C 1
ATOM 2297 O O . GLU A 1 283 ? -16.719 18.741 0.887 1.00 87.69 283 GLU A O 1
ATOM 2302 N N . LEU A 1 284 ? -15.335 18.693 2.661 1.00 86.88 284 LEU A N 1
ATOM 2303 C CA . LEU A 1 284 ? -15.610 17.308 3.043 1.00 86.88 284 LEU A CA 1
ATOM 2304 C C . LEU A 1 284 ? -17.073 17.135 3.463 1.00 86.88 284 LEU A C 1
ATOM 2306 O O . LEU A 1 284 ? -17.734 16.175 3.071 1.00 86.88 284 LEU A O 1
ATOM 2310 N N . LEU A 1 285 ? -17.598 18.081 4.245 1.00 87.38 285 LEU A N 1
ATOM 2311 C CA . LEU A 1 285 ? -19.004 18.096 4.649 1.00 87.38 285 LEU A CA 1
ATOM 2312 C C . LEU A 1 285 ? -19.931 18.260 3.438 1.00 87.38 285 LEU A C 1
ATOM 2314 O O . LEU A 1 285 ? -20.946 17.569 3.350 1.00 87.38 285 LEU A O 1
ATOM 2318 N N . ALA A 1 286 ? -19.573 19.110 2.472 1.00 88.38 286 ALA A N 1
ATOM 2319 C CA . ALA A 1 286 ? -20.334 19.277 1.237 1.00 88.38 286 ALA A CA 1
ATOM 2320 C C . ALA A 1 286 ? -20.359 17.991 0.386 1.00 88.38 286 ALA A C 1
ATOM 2322 O O . ALA A 1 286 ? -21.416 17.622 -0.133 1.00 88.38 286 ALA A O 1
ATOM 2323 N N . GLU A 1 287 ? -19.235 17.275 0.276 1.00 90.12 287 GLU A N 1
ATOM 2324 C CA . GLU A 1 287 ? -19.153 15.972 -0.403 1.00 90.12 287 GLU A CA 1
ATOM 2325 C C . GLU A 1 287 ? -20.025 14.910 0.290 1.00 90.12 287 GLU A C 1
ATOM 2327 O O . GLU A 1 287 ? -20.802 14.201 -0.361 1.00 90.12 287 GLU A O 1
ATOM 2332 N N . ARG A 1 288 ? -19.953 14.832 1.626 1.00 91.00 288 ARG A N 1
ATOM 2333 C CA . ARG A 1 288 ? -20.790 13.936 2.441 1.00 91.00 288 ARG A CA 1
ATOM 2334 C C . ARG A 1 288 ? -22.274 14.259 2.279 1.00 91.00 288 ARG A C 1
ATOM 2336 O O . ARG A 1 288 ? -23.078 13.365 2.055 1.00 91.00 288 ARG A O 1
ATOM 2343 N N . ASN A 1 289 ? -22.654 15.531 2.310 1.00 89.50 289 ASN A N 1
ATOM 2344 C CA . ASN A 1 289 ? -24.050 15.924 2.123 1.00 89.50 289 ASN A CA 1
ATOM 2345 C C . ASN A 1 289 ? -24.559 15.568 0.721 1.00 89.50 289 ASN A C 1
ATOM 2347 O O . ASN A 1 289 ? -25.663 15.048 0.587 1.00 89.50 289 ASN A O 1
ATOM 2351 N N . ARG A 1 290 ? -23.747 15.780 -0.322 1.00 91.38 290 ARG A N 1
ATOM 2352 C CA . ARG A 1 290 ? -24.112 15.424 -1.701 1.00 91.38 290 ARG A CA 1
ATOM 2353 C C . ARG A 1 290 ? -24.362 13.922 -1.853 1.00 91.38 290 ARG A C 1
ATOM 2355 O O . ARG A 1 290 ? -25.406 13.532 -2.368 1.00 91.38 290 ARG A O 1
ATOM 2362 N N . SER A 1 291 ? -23.431 13.101 -1.373 1.00 92.19 291 SER A N 1
ATOM 2363 C CA . SER A 1 291 ? -23.537 11.637 -1.441 1.00 92.19 291 SER A CA 1
ATOM 2364 C C . SER A 1 291 ? -24.667 11.082 -0.564 1.00 92.19 291 SER A C 1
ATOM 2366 O O . SER A 1 291 ? -25.367 10.160 -0.982 1.00 92.19 291 SER A O 1
ATOM 2368 N N . LEU A 1 292 ? -24.931 11.686 0.602 1.00 92.38 292 LEU A N 1
ATOM 2369 C CA . LEU A 1 292 ? -26.097 11.347 1.421 1.00 92.38 292 LEU A CA 1
ATOM 2370 C C . LEU A 1 292 ? -27.409 11.665 0.702 1.00 92.38 292 LEU A C 1
ATOM 2372 O O . LEU A 1 292 ? -28.301 10.823 0.687 1.00 92.38 292 LEU A O 1
ATOM 2376 N N . CYS A 1 293 ? -27.540 12.851 0.102 1.00 91.56 293 CYS A N 1
ATOM 2377 C CA . CYS A 1 293 ? -28.734 13.230 -0.660 1.00 91.56 293 CYS A CA 1
ATOM 2378 C C . CYS A 1 293 ? -28.998 12.260 -1.816 1.00 91.56 293 CYS A C 1
ATOM 2380 O O . CYS A 1 293 ? -30.143 11.886 -2.069 1.00 91.56 293 CYS A O 1
ATOM 2382 N N . GLU A 1 294 ? -27.944 11.819 -2.498 1.00 92.19 294 GLU A N 1
ATOM 2383 C CA . GLU A 1 294 ? -28.050 10.832 -3.568 1.00 92.19 294 GLU A CA 1
ATOM 2384 C C . GLU A 1 294 ? -28.537 9.472 -3.047 1.00 92.19 294 GLU A C 1
ATOM 2386 O O . GLU A 1 294 ? -29.509 8.924 -3.570 1.00 92.19 294 GLU A O 1
ATOM 2391 N N . ALA A 1 295 ? -27.954 8.975 -1.953 1.00 93.00 295 ALA A N 1
ATOM 2392 C CA . ALA A 1 295 ? -28.394 7.738 -1.310 1.00 93.00 295 ALA A CA 1
ATOM 2393 C C . ALA A 1 295 ? -29.822 7.844 -0.729 1.00 93.00 295 ALA A C 1
ATOM 2395 O O . ALA A 1 295 ? -30.588 6.883 -0.763 1.00 93.00 295 ALA A O 1
ATOM 2396 N N . MET A 1 296 ? -30.233 9.018 -0.246 1.00 93.19 296 MET A N 1
ATOM 2397 C CA . MET A 1 296 ? -31.617 9.279 0.173 1.00 93.19 296 MET A CA 1
ATOM 2398 C C . MET A 1 296 ? -32.590 9.257 -1.013 1.00 93.19 296 MET A C 1
ATOM 2400 O O . MET A 1 296 ? -33.730 8.824 -0.858 1.00 93.19 296 MET A O 1
ATOM 2404 N N . GLY A 1 297 ? -32.143 9.648 -2.211 1.00 92.00 297 GLY A N 1
ATOM 2405 C CA . GLY A 1 297 ? -32.905 9.470 -3.449 1.00 92.00 297 GLY A CA 1
ATOM 2406 C C . GLY A 1 297 ? -33.208 7.997 -3.736 1.00 92.00 297 GLY A C 1
ATOM 2407 O O . GLY A 1 297 ? -34.346 7.658 -4.061 1.00 92.00 297 GLY A O 1
ATOM 2408 N N . LEU A 1 298 ? -32.231 7.113 -3.510 1.00 90.75 298 LEU A N 1
ATOM 2409 C CA . LEU A 1 298 ? -32.422 5.662 -3.595 1.00 90.75 298 LEU A CA 1
ATOM 2410 C C . LEU A 1 298 ? -33.434 5.144 -2.553 1.00 90.75 298 LEU A C 1
ATOM 2412 O O . LEU A 1 298 ? -34.212 4.242 -2.843 1.00 90.75 298 LEU A O 1
ATOM 2416 N N . LEU A 1 299 ? -33.479 5.734 -1.353 1.00 91.62 299 LEU A N 1
ATOM 2417 C CA . LEU A 1 299 ? -34.497 5.415 -0.344 1.00 91.62 299 LEU A CA 1
ATOM 2418 C C . LEU A 1 299 ? -35.898 5.927 -0.724 1.00 91.62 299 LEU A C 1
ATOM 2420 O O . LEU A 1 299 ? -36.888 5.342 -0.281 1.00 91.62 299 LEU A O 1
ATOM 2424 N N . ALA A 1 300 ? -36.019 7.001 -1.501 1.00 90.19 300 ALA A N 1
ATOM 2425 C CA . ALA A 1 300 ? -37.312 7.553 -1.908 1.00 90.19 300 ALA A CA 1
ATOM 2426 C C . ALA A 1 300 ? -37.919 6.804 -3.104 1.00 90.19 300 ALA A C 1
ATOM 2428 O O . ALA A 1 300 ? -39.136 6.647 -3.182 1.00 90.19 300 ALA A O 1
ATOM 2429 N N . LEU A 1 301 ? -37.079 6.314 -4.015 1.00 87.06 301 LEU A N 1
ATOM 2430 C CA . LEU A 1 301 ? -37.516 5.660 -5.243 1.00 87.06 301 LEU A CA 1
ATOM 2431 C C . LEU A 1 301 ? -37.588 4.132 -5.063 1.00 87.06 301 LEU A C 1
ATOM 2433 O O . LEU A 1 301 ? -36.736 3.537 -4.396 1.00 87.06 301 LEU A O 1
ATOM 2437 N N . PRO A 1 302 ? -38.622 3.459 -5.589 1.00 74.81 302 PRO A N 1
ATOM 2438 C CA . PRO A 1 302 ? -38.682 2.004 -5.562 1.00 74.81 302 PRO A CA 1
ATOM 2439 C C . PRO A 1 302 ? -37.635 1.408 -6.514 1.00 74.81 302 PRO A C 1
ATOM 2441 O O . PRO A 1 302 ? -37.363 1.966 -7.577 1.00 74.81 302 PRO A O 1
ATOM 2444 N N . CYS A 1 303 ? -37.060 0.268 -6.126 1.00 80.56 303 CYS A N 1
ATOM 2445 C CA . CYS A 1 303 ? -36.377 -0.602 -7.081 1.00 80.56 303 CYS A CA 1
ATOM 2446 C C . CYS A 1 303 ? -37.424 -1.241 -8.006 1.00 80.56 303 CYS A C 1
ATOM 2448 O O . CYS A 1 303 ? -38.598 -1.343 -7.635 1.00 80.56 303 CYS A O 1
ATOM 2450 N N . ASP A 1 304 ? -37.015 -1.643 -9.203 1.00 82.19 304 ASP A N 1
ATOM 2451 C CA . ASP A 1 304 ? -37.888 -2.363 -10.124 1.00 82.19 304 ASP A CA 1
ATOM 2452 C C . ASP A 1 304 ? -38.216 -3.786 -9.623 1.00 82.19 304 ASP A C 1
ATOM 2454 O O . ASP A 1 304 ? -37.851 -4.194 -8.515 1.00 82.19 304 ASP A O 1
ATOM 2458 N N . LYS A 1 305 ? -38.954 -4.549 -10.437 1.00 75.31 305 LYS A N 1
ATOM 2459 C CA . LYS A 1 305 ? -39.385 -5.914 -10.095 1.00 75.31 305 LYS A CA 1
ATOM 2460 C C . LYS A 1 305 ? -38.215 -6.890 -9.922 1.00 75.31 305 LYS A C 1
ATOM 2462 O O . LYS A 1 305 ? -38.378 -7.877 -9.212 1.00 75.31 305 LYS A O 1
ATOM 2467 N N . ASP A 1 306 ? -37.063 -6.587 -10.514 1.00 79.50 306 ASP A N 1
ATOM 2468 C CA . ASP A 1 306 ? -35.832 -7.378 -10.437 1.00 79.50 306 ASP A CA 1
ATOM 2469 C C . ASP A 1 306 ? -34.896 -6.873 -9.319 1.00 79.50 306 ASP A C 1
ATOM 2471 O O . ASP A 1 306 ? -33.745 -7.306 -9.199 1.00 79.50 306 ASP A O 1
ATOM 2475 N N . GLY A 1 307 ? -35.379 -5.943 -8.484 1.00 76.56 307 GLY A N 1
ATOM 2476 C CA . GLY A 1 307 ? -34.626 -5.358 -7.380 1.00 76.56 307 GLY A CA 1
ATOM 2477 C C . GLY A 1 307 ? -33.538 -4.377 -7.822 1.00 76.56 307 GLY A C 1
ATOM 2478 O O . GLY A 1 307 ? -32.676 -4.031 -7.012 1.00 76.56 307 GLY A O 1
ATOM 2479 N N . GLN A 1 308 ? -33.557 -3.915 -9.076 1.00 82.75 308 GLN A N 1
ATOM 2480 C CA . GLN A 1 308 ? -32.592 -2.944 -9.583 1.00 82.75 308 GLN A CA 1
ATOM 2481 C C . GLN A 1 308 ? -33.027 -1.513 -9.251 1.00 82.75 308 GLN A C 1
ATOM 2483 O O . GLN A 1 308 ? -34.206 -1.165 -9.372 1.00 82.75 308 GLN A O 1
ATOM 2488 N N . PRO A 1 309 ? -32.093 -0.645 -8.836 1.00 87.50 309 PRO A N 1
ATOM 2489 C CA . PRO A 1 309 ? -32.402 0.759 -8.631 1.00 87.50 309 PRO A CA 1
ATOM 2490 C C . PRO A 1 309 ? -32.553 1.496 -9.971 1.00 87.50 309 PRO A C 1
ATOM 2492 O O . PRO A 1 309 ? -32.058 1.028 -10.997 1.00 87.50 309 PRO A O 1
ATOM 2495 N N . PRO A 1 310 ? -33.154 2.700 -9.974 1.00 88.88 310 PRO A N 1
ATOM 2496 C CA . PRO A 1 310 ? -33.148 3.555 -11.156 1.00 88.88 310 PRO A CA 1
ATOM 2497 C C . PRO A 1 310 ? -31.717 3.816 -11.643 1.00 88.88 310 PRO A C 1
ATOM 2499 O O . PRO A 1 310 ? -30.816 4.005 -10.824 1.00 88.88 310 PRO A O 1
ATOM 2502 N N . GLU A 1 311 ? -31.527 3.912 -12.963 1.00 88.62 311 GLU A N 1
ATOM 2503 C CA . GLU A 1 311 ? -30.205 3.998 -13.614 1.00 88.62 311 GLU A CA 1
ATOM 2504 C C . GLU A 1 311 ? -29.283 5.059 -12.989 1.00 88.62 311 GLU A C 1
ATOM 2506 O O . GLU A 1 311 ? -28.103 4.814 -12.748 1.00 88.62 311 GLU A O 1
ATOM 2511 N N . LYS A 1 312 ? -29.846 6.211 -12.602 1.00 89.88 312 LYS A N 1
ATOM 2512 C CA . LYS A 1 312 ? -29.126 7.294 -11.914 1.00 89.88 312 LYS A CA 1
ATOM 2513 C C . LYS A 1 312 ? -28.380 6.835 -10.647 1.00 89.88 312 LYS A C 1
ATOM 2515 O O . LYS A 1 312 ? -27.321 7.372 -10.344 1.00 89.88 312 LYS A O 1
ATOM 2520 N N . TYR A 1 313 ? -28.908 5.855 -9.917 1.00 91.00 313 TYR A N 1
ATOM 2521 C CA . TYR A 1 313 ? -28.383 5.387 -8.627 1.00 91.00 313 TYR A CA 1
ATOM 2522 C C . TYR A 1 313 ? -27.645 4.046 -8.715 1.00 91.00 313 TYR A C 1
ATOM 2524 O O . TYR A 1 313 ? -27.134 3.569 -7.703 1.00 91.00 313 TYR A O 1
ATOM 2532 N N . ARG A 1 314 ? -27.556 3.438 -9.905 1.00 89.75 314 ARG A N 1
ATOM 2533 C CA . ARG A 1 314 ? -26.961 2.108 -10.115 1.00 89.75 314 ARG A CA 1
ATOM 2534 C C . ARG A 1 314 ? -25.531 2.001 -9.580 1.00 89.75 314 ARG A C 1
ATOM 2536 O O . ARG A 1 314 ? -25.175 1.045 -8.892 1.00 89.75 314 ARG A O 1
ATOM 2543 N N . HIS A 1 315 ? -24.750 3.057 -9.780 1.00 91.88 315 HIS A N 1
ATOM 2544 C CA . HIS A 1 315 ? -23.368 3.162 -9.319 1.00 91.88 315 HIS A CA 1
ATOM 2545 C C . HIS A 1 315 ? -23.194 3.085 -7.786 1.00 91.88 315 HIS A C 1
ATOM 2547 O O . HIS A 1 315 ? -22.058 2.915 -7.333 1.00 91.88 315 HIS A O 1
ATOM 2553 N N . LEU A 1 316 ? -24.265 3.244 -6.989 1.00 91.62 316 LEU A N 1
ATOM 2554 C CA . LEU A 1 316 ? -24.250 3.095 -5.526 1.00 91.62 316 LEU A CA 1
ATOM 2555 C C . LEU A 1 316 ? -24.410 1.643 -5.072 1.00 91.62 316 LEU A C 1
ATOM 2557 O O . LEU A 1 316 ? -24.028 1.327 -3.949 1.00 91.62 316 LEU A O 1
ATOM 2561 N N . THR A 1 317 ? -24.981 0.790 -5.923 1.00 90.44 317 THR A N 1
ATOM 2562 C CA . THR A 1 317 ? -25.363 -0.595 -5.605 1.00 90.44 317 THR A CA 1
ATOM 2563 C C . THR A 1 317 ? -24.535 -1.643 -6.344 1.00 90.44 317 THR A C 1
ATOM 2565 O O . THR A 1 317 ? -24.606 -2.827 -6.024 1.00 90.44 317 THR A O 1
ATOM 2568 N N . GLU A 1 318 ? -23.783 -1.232 -7.364 1.00 92.06 318 GLU A N 1
ATOM 2569 C CA . GLU A 1 318 ? -22.957 -2.128 -8.168 1.00 92.06 318 GLU A CA 1
ATOM 2570 C C . GLU A 1 318 ? -21.839 -2.801 -7.356 1.00 92.06 318 GLU A C 1
ATOM 2572 O O . GLU A 1 318 ? -21.212 -2.156 -6.509 1.00 92.06 318 GLU A O 1
ATOM 2577 N N . PRO A 1 319 ? -21.463 -4.052 -7.689 1.00 92.25 319 PRO A N 1
ATOM 2578 C CA . PRO A 1 319 ? -20.334 -4.734 -7.051 1.00 92.25 319 PRO A CA 1
ATOM 2579 C C . PRO A 1 319 ? -19.013 -3.944 -7.104 1.00 92.25 319 PRO A C 1
ATOM 2581 O O . PRO A 1 319 ? -18.194 -4.031 -6.190 1.00 92.25 319 PRO A O 1
ATOM 2584 N N . ALA A 1 320 ? -18.822 -3.108 -8.135 1.00 95.38 320 ALA A N 1
ATOM 2585 C CA . ALA A 1 320 ? -17.659 -2.232 -8.298 1.00 95.38 320 ALA A CA 1
ATOM 2586 C C . ALA A 1 320 ? -17.460 -1.232 -7.141 1.00 95.38 320 ALA A C 1
ATOM 2588 O O . ALA A 1 320 ? -16.363 -0.704 -6.948 1.00 95.38 320 ALA A O 1
ATOM 2589 N N . VAL A 1 321 ? -18.499 -0.950 -6.350 1.00 95.75 321 VAL A N 1
ATOM 2590 C CA . VAL A 1 321 ? -18.393 -0.128 -5.138 1.00 95.75 321 VAL A CA 1
ATOM 2591 C C . VAL A 1 321 ? -17.440 -0.750 -4.117 1.00 95.75 321 VAL A C 1
ATOM 2593 O O . VAL A 1 321 ? -16.613 -0.038 -3.549 1.00 95.75 321 VAL A O 1
ATOM 2596 N N . TRP A 1 322 ? -17.501 -2.067 -3.919 1.00 96.94 322 TRP A N 1
ATOM 2597 C CA . TRP A 1 322 ? -16.667 -2.763 -2.937 1.00 96.94 322 TRP A CA 1
ATOM 2598 C C . TRP A 1 322 ? -15.191 -2.735 -3.328 1.00 96.94 322 TRP A C 1
ATOM 2600 O O . TRP A 1 322 ? -14.341 -2.464 -2.483 1.00 96.94 322 TRP A O 1
ATOM 2610 N N . HIS A 1 323 ? -14.889 -2.862 -4.623 1.00 96.81 323 HIS A N 1
ATOM 2611 C CA . HIS A 1 323 ? -13.537 -2.648 -5.144 1.00 96.81 323 HIS A CA 1
ATOM 2612 C C . HIS A 1 323 ? -13.026 -1.228 -4.855 1.00 96.81 323 HIS A C 1
ATOM 2614 O O . HIS A 1 323 ? -11.919 -1.062 -4.346 1.00 96.81 323 HIS A O 1
ATOM 2620 N N . ARG A 1 324 ? -13.856 -0.199 -5.083 1.00 96.38 324 ARG A N 1
ATOM 2621 C CA . ARG A 1 324 ? -13.501 1.195 -4.760 1.00 96.38 324 ARG A CA 1
ATOM 2622 C C . ARG A 1 324 ? -13.279 1.410 -3.260 1.00 96.38 324 ARG A C 1
ATOM 2624 O O . ARG A 1 324 ? -12.386 2.167 -2.885 1.00 96.38 324 ARG A O 1
ATOM 2631 N N . LEU A 1 325 ? -14.060 0.753 -2.399 1.00 97.62 325 LEU A N 1
ATOM 2632 C CA . LEU A 1 325 ? -13.854 0.793 -0.948 1.00 97.62 325 LEU A CA 1
ATOM 2633 C C . LEU A 1 325 ? -12.545 0.116 -0.534 1.00 97.62 325 LEU A C 1
ATOM 2635 O O . LEU A 1 325 ? -11.840 0.668 0.307 1.00 97.62 325 LEU A O 1
ATOM 2639 N N . VAL A 1 326 ? -12.193 -1.020 -1.139 1.00 97.31 326 VAL A N 1
ATOM 2640 C CA . VAL A 1 326 ? -10.903 -1.693 -0.918 1.00 97.31 326 VAL A CA 1
ATOM 2641 C C . VAL A 1 326 ? -9.737 -0.800 -1.346 1.00 97.31 326 VAL A C 1
ATOM 2643 O O . VAL A 1 326 ? -8.781 -0.629 -0.591 1.00 97.31 326 VAL A O 1
ATOM 2646 N N . ASP A 1 327 ? -9.818 -0.154 -2.508 1.00 95.31 327 ASP A N 1
ATOM 2647 C CA . ASP A 1 327 ? -8.759 0.754 -2.961 1.00 95.31 327 ASP A CA 1
ATOM 2648 C C . ASP A 1 327 ? -8.642 1.994 -2.065 1.00 95.31 327 ASP A C 1
ATOM 2650 O O . ASP A 1 327 ? -7.534 2.408 -1.708 1.00 95.31 327 ASP A O 1
ATOM 2654 N N . LYS A 1 328 ? -9.776 2.553 -1.623 1.00 95.50 328 LYS A N 1
ATOM 2655 C CA . LYS A 1 328 ? -9.797 3.648 -0.645 1.00 95.50 328 LYS A CA 1
ATOM 2656 C C . LYS A 1 328 ? -9.201 3.208 0.694 1.00 95.50 328 LYS A C 1
ATOM 2658 O O . LYS A 1 328 ? -8.416 3.955 1.277 1.00 95.50 328 LYS A O 1
ATOM 2663 N N . PHE A 1 329 ? -9.512 1.996 1.156 1.00 96.00 329 PHE A N 1
ATOM 2664 C CA . PHE A 1 329 ? -8.917 1.410 2.355 1.00 96.00 329 PHE A CA 1
ATOM 2665 C C . PHE A 1 329 ? -7.396 1.314 2.228 1.00 96.00 329 PHE A C 1
ATOM 2667 O O . PHE A 1 329 ? -6.691 1.828 3.091 1.00 96.00 329 PHE A O 1
ATOM 2674 N N . ARG A 1 330 ? -6.874 0.748 1.133 1.00 93.75 330 ARG A N 1
ATOM 2675 C CA . ARG A 1 330 ? -5.425 0.612 0.892 1.00 93.75 330 ARG A CA 1
ATOM 2676 C C . ARG A 1 330 ? -4.693 1.950 0.959 1.00 93.75 330 ARG A C 1
ATOM 2678 O O . ARG A 1 330 ? -3.642 2.051 1.598 1.00 93.75 330 ARG A O 1
ATOM 2685 N N . GLN A 1 331 ? -5.260 2.987 0.344 1.00 92.25 331 GLN A N 1
ATOM 2686 C CA . GLN A 1 331 ? -4.705 4.344 0.372 1.00 92.25 331 GLN A CA 1
ATOM 2687 C C . GLN A 1 331 ? -4.682 4.917 1.793 1.00 92.25 331 GLN A C 1
ATOM 2689 O O . GLN A 1 331 ? -3.656 5.426 2.251 1.00 92.25 331 GLN A O 1
ATOM 2694 N N . VAL A 1 332 ? -5.802 4.807 2.508 1.00 93.44 332 VAL A N 1
ATOM 2695 C CA . VAL A 1 332 ? -5.946 5.338 3.867 1.00 93.44 332 VAL A CA 1
ATOM 2696 C C . VAL A 1 332 ? -5.077 4.564 4.858 1.00 93.44 332 VAL A C 1
ATOM 2698 O O . VAL A 1 332 ? -4.456 5.179 5.722 1.00 93.44 332 VAL A O 1
ATOM 2701 N N . ASN A 1 333 ? -4.951 3.249 4.697 1.00 91.44 333 ASN A N 1
ATOM 2702 C CA . ASN A 1 333 ? -4.058 2.407 5.483 1.00 91.44 333 ASN A CA 1
ATOM 2703 C C . ASN A 1 333 ? -2.596 2.848 5.326 1.00 91.44 333 ASN A C 1
ATOM 2705 O O . ASN A 1 333 ? -1.917 3.102 6.321 1.00 91.44 333 ASN A O 1
ATOM 2709 N N . CYS A 1 334 ? -2.132 3.048 4.086 1.00 89.31 334 CYS A N 1
ATOM 2710 C CA . CYS A 1 334 ? -0.794 3.590 3.838 1.00 89.31 334 CYS A CA 1
ATOM 2711 C C . CYS A 1 334 ? -0.604 4.952 4.525 1.00 89.31 334 CYS A C 1
ATOM 2713 O O . CYS A 1 334 ? 0.393 5.161 5.215 1.00 89.31 334 CYS A O 1
ATOM 2715 N N . ALA A 1 335 ? -1.580 5.858 4.407 1.00 89.25 335 ALA A N 1
ATOM 2716 C CA . ALA A 1 335 ? -1.514 7.183 5.021 1.00 89.25 335 ALA A CA 1
ATOM 2717 C C . ALA A 1 335 ? -1.489 7.144 6.563 1.00 89.25 335 ALA A C 1
ATOM 2719 O O . ALA A 1 335 ? -0.808 7.959 7.192 1.00 89.25 335 ALA A O 1
ATOM 2720 N N . VAL A 1 336 ? -2.193 6.195 7.192 1.00 87.50 336 VAL A N 1
ATOM 2721 C CA . VAL A 1 336 ? -2.199 6.015 8.654 1.00 87.50 336 VAL A CA 1
ATOM 2722 C C . VAL A 1 336 ? -0.804 5.680 9.181 1.00 87.50 336 VAL A C 1
ATOM 2724 O O . VAL A 1 336 ? -0.385 6.289 10.170 1.00 87.50 336 VAL A O 1
ATOM 2727 N N . PHE A 1 337 ? -0.076 4.808 8.481 1.00 82.00 337 PHE A N 1
ATOM 2728 C CA . PHE A 1 337 ? 1.318 4.446 8.772 1.00 82.00 337 PHE A CA 1
ATOM 2729 C C . PHE A 1 337 ? 2.348 5.409 8.155 1.00 82.00 337 PHE A C 1
ATOM 2731 O O . PHE A 1 337 ? 3.543 5.114 8.131 1.00 82.00 337 PHE A O 1
ATOM 2738 N N . SER A 1 338 ? 1.887 6.548 7.621 1.00 81.62 338 SER A N 1
ATOM 2739 C CA . SER A 1 338 ? 2.699 7.564 6.938 1.00 81.62 338 SER A CA 1
ATOM 2740 C C . SER A 1 338 ? 3.575 7.011 5.809 1.00 81.62 338 SER A C 1
ATOM 2742 O O . SER A 1 338 ? 4.635 7.551 5.490 1.00 81.62 338 SER A O 1
ATOM 2744 N N . ILE A 1 339 ? 3.113 5.938 5.181 1.00 83.06 339 ILE A N 1
ATOM 2745 C CA . ILE A 1 339 ? 3.705 5.377 3.983 1.00 83.06 339 ILE A CA 1
ATOM 2746 C C . ILE A 1 339 ? 3.326 6.301 2.814 1.00 83.06 339 ILE A C 1
ATOM 2748 O O . ILE A 1 339 ? 2.157 6.656 2.649 1.00 83.06 339 ILE A O 1
ATOM 2752 N N . ALA A 1 340 ? 4.308 6.701 1.999 1.00 78.75 340 ALA A N 1
ATOM 2753 C CA . ALA A 1 340 ? 4.085 7.584 0.849 1.00 78.75 340 ALA A CA 1
ATOM 2754 C C . ALA A 1 340 ? 2.986 7.040 -0.080 1.00 78.75 340 ALA A C 1
ATOM 2756 O O . ALA A 1 340 ? 2.903 5.833 -0.267 1.00 78.75 340 ALA A O 1
ATOM 2757 N N . SER A 1 341 ? 2.167 7.899 -0.691 1.00 73.62 341 SER A N 1
ATOM 2758 C CA . SER A 1 341 ? 1.066 7.462 -1.570 1.00 73.62 341 SER A CA 1
ATOM 2759 C C . SER A 1 341 ? 1.556 6.714 -2.816 1.00 73.62 341 SER A C 1
ATOM 2761 O O . SER A 1 341 ? 0.923 5.757 -3.256 1.00 73.62 341 SER A O 1
ATOM 2763 N N . GLY A 1 342 ? 2.706 7.118 -3.361 1.00 80.56 342 GLY A N 1
ATOM 2764 C CA . GLY A 1 342 ? 3.366 6.448 -4.478 1.00 80.56 342 GLY A CA 1
ATOM 2765 C C . GLY A 1 342 ? 4.266 5.292 -4.038 1.00 80.56 342 GLY A C 1
ATOM 2766 O O . GLY A 1 342 ? 4.916 5.345 -2.994 1.00 80.56 342 GLY A O 1
ATOM 2767 N N . SER A 1 343 ? 4.351 4.254 -4.873 1.00 87.62 343 SER A N 1
ATOM 2768 C CA . SER A 1 343 ? 5.344 3.192 -4.704 1.00 87.62 343 SER A CA 1
ATOM 2769 C C . SER A 1 343 ? 6.706 3.638 -5.235 1.00 87.62 343 SER A C 1
ATOM 2771 O O . SER A 1 343 ? 6.832 4.035 -6.396 1.00 87.62 343 SER A O 1
ATOM 2773 N N . ILE A 1 344 ? 7.747 3.491 -4.412 1.00 86.00 344 ILE A N 1
ATOM 2774 C CA . ILE A 1 344 ? 9.133 3.762 -4.815 1.00 86.00 344 ILE A CA 1
ATOM 2775 C C . ILE A 1 344 ? 9.580 2.863 -5.979 1.00 86.00 344 ILE A C 1
ATOM 2777 O O . ILE A 1 344 ? 10.358 3.289 -6.830 1.00 86.00 344 ILE A O 1
ATOM 2781 N N . PHE A 1 345 ? 9.037 1.642 -6.062 1.00 91.50 345 PHE A N 1
ATOM 2782 C CA . PHE A 1 345 ? 9.272 0.732 -7.180 1.00 91.50 345 PHE A CA 1
ATOM 2783 C C . PHE A 1 345 ? 8.813 1.359 -8.498 1.00 91.50 345 PHE A C 1
ATOM 2785 O O . PHE A 1 345 ? 9.577 1.412 -9.459 1.00 91.50 345 PHE A O 1
ATOM 2792 N N . CYS A 1 346 ? 7.588 1.895 -8.520 1.00 91.19 346 CYS A N 1
ATOM 2793 C CA . CYS A 1 346 ? 7.034 2.560 -9.697 1.00 91.19 346 CYS A CA 1
ATOM 2794 C C . CYS A 1 346 ? 7.850 3.800 -10.067 1.00 91.19 346 CYS A C 1
ATOM 2796 O O . CYS A 1 346 ? 8.196 3.962 -11.232 1.00 91.19 346 CYS A O 1
ATOM 2798 N N . ALA A 1 347 ? 8.213 4.631 -9.085 1.00 89.31 347 ALA A N 1
ATOM 2799 C CA . ALA A 1 347 ? 9.016 5.829 -9.321 1.00 89.31 347 ALA A CA 1
ATOM 2800 C C . ALA A 1 347 ? 10.384 5.493 -9.94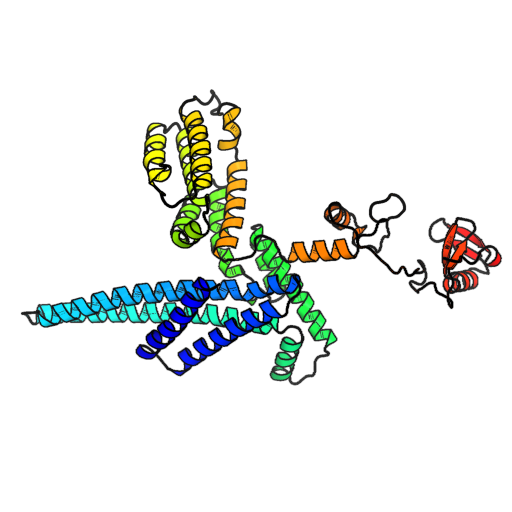1 1.00 89.31 347 ALA A C 1
ATOM 2802 O O . ALA A 1 347 ? 10.778 6.097 -10.939 1.00 89.31 347 ALA A O 1
ATOM 2803 N N . ASN A 1 348 ? 11.088 4.490 -9.405 1.00 90.25 348 ASN A N 1
ATOM 2804 C CA . ASN A 1 348 ? 12.379 4.051 -9.935 1.00 90.25 348 ASN A CA 1
ATOM 2805 C C . ASN A 1 348 ? 12.247 3.413 -11.321 1.00 90.25 348 ASN A C 1
ATOM 2807 O O . ASN A 1 348 ? 13.048 3.713 -12.205 1.00 90.25 348 ASN A O 1
ATOM 2811 N N . LEU A 1 349 ? 11.222 2.584 -11.538 1.00 91.81 349 LEU A N 1
ATOM 2812 C CA . LEU A 1 349 ? 10.961 1.973 -12.839 1.00 91.81 349 LEU A CA 1
ATOM 2813 C C . LEU A 1 349 ? 10.665 3.041 -13.899 1.00 91.81 349 LEU A C 1
ATOM 2815 O O . LEU A 1 349 ? 11.279 3.039 -14.962 1.00 91.81 349 LEU A O 1
ATOM 2819 N N . GLN A 1 350 ? 9.778 3.990 -13.599 1.00 91.62 350 GLN A N 1
ATOM 2820 C CA . GLN A 1 350 ? 9.451 5.099 -14.496 1.00 91.62 350 GLN A CA 1
ATOM 2821 C C . GLN A 1 350 ? 10.670 5.986 -14.761 1.00 91.62 350 GLN A C 1
ATOM 2823 O O . GLN A 1 350 ? 10.916 6.364 -15.905 1.00 91.62 350 GLN A O 1
ATOM 2828 N N . THR A 1 351 ? 11.471 6.285 -13.738 1.00 90.81 351 THR A N 1
ATOM 2829 C CA . THR A 1 351 ? 12.691 7.088 -13.899 1.00 90.81 351 THR A CA 1
ATOM 2830 C C . THR A 1 351 ? 13.706 6.373 -14.788 1.00 90.81 351 THR A C 1
ATOM 2832 O O . THR A 1 351 ? 14.219 6.970 -15.731 1.00 90.81 351 THR A O 1
ATOM 2835 N N . GLY A 1 352 ? 13.945 5.079 -14.554 1.00 91.38 352 GLY A N 1
ATOM 2836 C CA . GLY A 1 352 ? 14.843 4.264 -15.372 1.00 91.38 352 GLY A CA 1
ATOM 2837 C C . GLY A 1 352 ? 14.373 4.146 -16.822 1.00 91.38 352 GLY A C 1
ATOM 2838 O O . GLY A 1 352 ? 15.159 4.345 -17.746 1.00 91.38 352 GLY A O 1
ATOM 2839 N N . LEU A 1 353 ? 13.077 3.904 -17.043 1.00 92.75 353 LEU A N 1
ATOM 2840 C CA . LEU A 1 353 ? 12.498 3.879 -18.388 1.00 92.75 353 LEU A CA 1
ATOM 2841 C C . LEU A 1 353 ? 12.622 5.241 -19.077 1.00 92.75 353 LEU A C 1
ATOM 2843 O O . LEU A 1 353 ? 13.023 5.289 -20.235 1.00 92.75 353 LEU A O 1
ATOM 2847 N N . SER A 1 354 ? 12.348 6.342 -18.374 1.00 92.06 354 SER A N 1
ATOM 2848 C CA . SER A 1 354 ? 12.492 7.703 -18.912 1.00 92.06 354 SER A CA 1
ATOM 2849 C C . SER A 1 354 ? 13.941 8.011 -19.296 1.00 92.06 354 SER A C 1
ATOM 2851 O O . SER A 1 354 ? 14.189 8.568 -20.363 1.00 92.06 354 SER A O 1
ATOM 2853 N N . ALA A 1 355 ? 14.901 7.586 -18.468 1.00 90.62 355 ALA A N 1
ATOM 2854 C CA . ALA A 1 355 ? 16.334 7.766 -18.700 1.00 90.62 355 ALA A CA 1
ATOM 2855 C C . ALA A 1 355 ? 16.868 6.968 -19.902 1.00 90.62 355 ALA A C 1
ATOM 2857 O O . ALA A 1 355 ? 17.915 7.318 -20.442 1.00 90.62 355 ALA A O 1
ATOM 2858 N N . LEU A 1 356 ? 16.166 5.910 -20.320 1.00 89.31 356 LEU A N 1
ATOM 2859 C CA . LEU A 1 356 ? 16.497 5.085 -21.488 1.00 89.31 356 LEU A CA 1
ATOM 2860 C C . LEU A 1 356 ? 15.640 5.414 -22.721 1.00 89.31 356 LEU A C 1
ATOM 2862 O O . LEU A 1 356 ? 15.958 4.993 -23.836 1.00 89.31 356 LEU A O 1
ATOM 2866 N N . LYS A 1 357 ? 14.518 6.120 -22.540 1.00 90.06 357 LYS A N 1
ATOM 2867 C CA . LYS A 1 357 ? 13.552 6.394 -23.603 1.00 90.06 357 LYS A CA 1
ATOM 2868 C C . LYS A 1 357 ? 14.096 7.468 -24.537 1.00 90.06 357 LYS A C 1
ATOM 2870 O O . LYS A 1 357 ? 14.273 8.623 -24.157 1.00 90.06 357 LYS A O 1
ATOM 2875 N N . THR A 1 358 ? 14.268 7.097 -25.802 1.00 87.12 358 THR A N 1
ATOM 2876 C CA . THR A 1 358 ? 14.712 8.001 -26.871 1.00 87.12 358 THR A CA 1
ATOM 2877 C C . THR A 1 358 ? 13.556 8.403 -27.794 1.00 87.12 358 THR A C 1
ATOM 2879 O O . THR A 1 358 ? 12.462 7.837 -27.761 1.00 87.12 358 THR A O 1
ATOM 2882 N N . ASN A 1 359 ? 13.815 9.348 -28.703 1.00 85.44 359 ASN A N 1
ATOM 2883 C CA . ASN A 1 359 ? 12.889 9.710 -29.782 1.00 85.44 359 ASN A CA 1
ATOM 2884 C C . ASN A 1 359 ? 12.652 8.604 -30.824 1.00 85.44 359 ASN A C 1
ATOM 2886 O O . ASN A 1 359 ? 11.729 8.740 -31.629 1.00 85.44 359 ASN A O 1
ATOM 2890 N N . GLN A 1 360 ? 13.469 7.546 -30.839 1.00 83.50 360 GLN A N 1
ATOM 2891 C CA . GLN A 1 360 ? 13.311 6.423 -31.767 1.00 83.50 360 GLN A CA 1
ATOM 2892 C C . GLN A 1 360 ? 12.484 5.277 -31.167 1.00 83.50 360 GLN A C 1
ATOM 2894 O O . GLN A 1 360 ? 11.901 4.495 -31.916 1.00 83.50 360 GLN A O 1
ATOM 2899 N N . CYS A 1 361 ? 12.381 5.198 -29.836 1.00 86.69 361 CYS A N 1
ATOM 2900 C CA . CYS A 1 361 ? 11.567 4.192 -29.159 1.00 86.69 361 CYS A CA 1
ATOM 2901 C C . CYS A 1 361 ? 10.095 4.298 -29.597 1.00 86.69 361 CYS A C 1
ATOM 2903 O O . CYS A 1 361 ? 9.515 5.384 -29.580 1.00 86.69 361 CYS A O 1
ATOM 2905 N N . GLY A 1 362 ? 9.497 3.169 -29.991 1.00 76.50 362 GLY A N 1
ATOM 2906 C CA . GLY A 1 362 ? 8.093 3.081 -30.415 1.00 76.50 362 GLY A CA 1
ATOM 2907 C C . GLY A 1 362 ? 7.830 3.321 -31.907 1.00 76.50 362 GLY A C 1
ATOM 2908 O O . GLY A 1 362 ? 6.728 3.032 -32.361 1.00 76.50 362 GLY A O 1
ATOM 2909 N N . LYS A 1 363 ? 8.821 3.773 -32.690 1.00 81.19 363 LYS A N 1
ATOM 2910 C CA . LYS A 1 363 ? 8.677 3.923 -34.149 1.00 81.19 363 LYS A CA 1
ATOM 2911 C C . LYS A 1 363 ? 8.797 2.572 -34.862 1.00 81.19 363 LYS A C 1
ATOM 2913 O O . LYS A 1 363 ? 9.677 1.769 -34.535 1.00 81.19 363 LYS A O 1
ATOM 2918 N N . GLU A 1 364 ? 7.937 2.335 -35.851 1.00 73.69 364 GLU A N 1
ATOM 2919 C CA . GLU A 1 364 ? 7.994 1.140 -36.700 1.00 73.69 364 GLU A CA 1
ATOM 2920 C C . GLU A 1 364 ? 9.341 1.046 -37.432 1.00 73.69 364 GLU A C 1
ATOM 2922 O O . GLU A 1 364 ? 9.923 2.055 -37.831 1.00 73.69 364 GLU A O 1
ATOM 2927 N N . GLY A 1 365 ? 9.901 -0.164 -37.512 1.00 70.12 365 GLY A N 1
ATOM 2928 C CA . GLY A 1 365 ? 11.212 -0.423 -38.124 1.00 70.12 365 GLY A CA 1
ATOM 2929 C C . GLY A 1 365 ? 12.436 0.118 -37.365 1.00 70.12 365 GLY A C 1
ATOM 2930 O O . GLY A 1 365 ? 13.563 -0.183 -37.748 1.00 70.12 365 GLY A O 1
ATOM 2931 N N . LYS A 1 366 ? 12.256 0.885 -36.278 1.00 71.38 366 LYS A N 1
ATOM 2932 C CA . LYS A 1 366 ? 13.355 1.492 -35.491 1.00 71.38 366 LYS A CA 1
ATOM 2933 C C . LYS A 1 366 ? 13.480 0.945 -34.068 1.00 71.38 366 LYS A C 1
ATOM 2935 O O . LYS A 1 366 ? 14.235 1.484 -33.259 1.00 71.38 366 LYS A O 1
ATOM 2940 N N . ARG A 1 367 ? 12.747 -0.126 -33.749 1.00 71.00 367 ARG A N 1
ATOM 2941 C CA . ARG A 1 367 ? 12.852 -0.815 -32.458 1.00 71.00 367 ARG A CA 1
ATOM 2942 C C . ARG A 1 367 ? 14.219 -1.485 -32.344 1.00 71.00 367 ARG A C 1
ATOM 2944 O O . ARG A 1 367 ? 14.623 -2.242 -33.219 1.00 71.00 367 ARG A O 1
ATOM 2951 N N . CYS A 1 368 ? 14.914 -1.217 -31.246 1.00 74.38 368 CYS A N 1
ATOM 2952 C CA . CYS A 1 368 ? 16.148 -1.913 -30.905 1.00 74.38 368 CYS A CA 1
ATOM 2953 C C . CYS A 1 368 ? 15.812 -3.077 -29.966 1.00 74.38 368 CYS A C 1
ATOM 2955 O O . CYS A 1 368 ? 15.243 -2.838 -28.903 1.00 74.38 368 CYS A O 1
ATOM 2957 N N . LEU A 1 369 ? 16.162 -4.313 -30.343 1.00 71.25 369 LEU A N 1
ATOM 2958 C CA . LEU A 1 369 ? 15.868 -5.521 -29.551 1.00 71.25 369 LEU A CA 1
ATOM 2959 C C . LEU A 1 369 ? 16.487 -5.480 -28.143 1.00 71.25 369 LEU A C 1
ATOM 2961 O O . LEU A 1 369 ? 15.939 -6.046 -27.204 1.00 71.25 369 LEU A O 1
ATOM 2965 N N . GLU A 1 370 ? 17.602 -4.770 -27.989 1.00 78.81 370 GLU A N 1
ATOM 2966 C CA . GLU A 1 370 ? 18.327 -4.640 -26.719 1.00 78.81 370 GLU A CA 1
ATOM 2967 C C . GLU A 1 370 ? 17.913 -3.429 -25.899 1.00 78.81 370 GLU A C 1
ATOM 2969 O O . GLU A 1 370 ? 18.329 -3.291 -24.754 1.00 78.81 370 GLU A O 1
ATOM 2974 N N . CYS A 1 371 ? 17.106 -2.534 -26.466 1.00 84.62 371 CYS A N 1
ATOM 2975 C CA . CYS A 1 371 ? 16.594 -1.400 -25.721 1.00 84.62 371 CYS A CA 1
ATOM 2976 C C . CYS A 1 371 ? 15.466 -1.893 -24.805 1.00 84.62 371 CYS A C 1
ATOM 2978 O O . CYS A 1 371 ? 14.420 -2.296 -25.325 1.00 84.62 371 CYS A O 1
ATOM 2980 N N . PRO A 1 372 ? 15.602 -1.795 -23.467 1.00 88.50 372 PRO A N 1
ATOM 2981 C CA . PRO A 1 372 ? 14.556 -2.241 -22.549 1.00 88.50 372 PRO A CA 1
ATOM 2982 C C . PRO A 1 372 ? 13.218 -1.547 -22.824 1.00 88.50 372 PRO A C 1
ATOM 2984 O O . PRO A 1 372 ? 12.174 -2.181 -22.794 1.00 88.50 372 PRO A O 1
ATOM 2987 N N . VAL A 1 373 ? 13.250 -0.267 -23.208 1.00 91.00 373 VAL A N 1
ATOM 2988 C CA . VAL A 1 373 ? 12.058 0.535 -23.539 1.00 91.00 373 VAL A CA 1
ATOM 2989 C C . VAL A 1 373 ? 11.370 0.080 -24.834 1.00 91.00 373 VAL A C 1
ATOM 2991 O O . VAL A 1 373 ? 10.183 0.326 -25.015 1.00 91.00 373 VAL A O 1
ATOM 2994 N N . CYS A 1 374 ? 12.083 -0.573 -25.758 1.00 88.12 374 CYS A N 1
ATOM 2995 C CA . CYS A 1 374 ? 11.486 -1.083 -26.997 1.00 88.12 374 CYS A CA 1
ATOM 2996 C C . CYS A 1 374 ? 10.823 -2.458 -26.827 1.00 88.12 374 CYS A C 1
ATOM 2998 O O . CYS A 1 374 ? 10.156 -2.915 -27.759 1.00 88.12 374 CYS A O 1
ATOM 3000 N N . GLN A 1 375 ? 10.993 -3.114 -25.675 1.00 88.88 375 GLN A N 1
ATOM 3001 C CA . GLN A 1 375 ? 10.298 -4.364 -25.373 1.00 88.88 375 GLN A CA 1
ATOM 3002 C C . GLN A 1 375 ? 8.797 -4.104 -25.165 1.00 88.88 375 GLN A C 1
ATOM 3004 O O . GLN A 1 375 ? 8.447 -3.056 -24.623 1.00 88.88 375 GLN A O 1
ATOM 3009 N N . PRO A 1 376 ? 7.894 -5.033 -25.537 1.00 87.62 376 PRO A N 1
ATOM 3010 C CA . PRO A 1 376 ? 6.448 -4.781 -25.525 1.00 87.62 376 PRO A CA 1
ATOM 3011 C C . PRO A 1 376 ? 5.904 -4.283 -24.177 1.00 87.62 376 PRO A C 1
ATOM 3013 O O . PRO A 1 376 ? 5.247 -3.244 -24.124 1.00 87.62 376 PRO A O 1
ATOM 3016 N N . HIS A 1 377 ? 6.234 -4.973 -23.080 1.00 89.81 377 HIS A N 1
ATOM 3017 C CA . HIS A 1 377 ? 5.718 -4.650 -21.745 1.00 89.81 377 HIS A CA 1
ATOM 3018 C C . HIS A 1 377 ? 6.241 -3.306 -21.221 1.00 89.81 377 HIS A C 1
ATOM 3020 O O . HIS A 1 377 ? 5.471 -2.459 -20.771 1.00 89.81 377 HIS A O 1
ATOM 3026 N N . PHE A 1 378 ? 7.551 -3.072 -21.320 1.00 91.50 378 PHE A N 1
ATOM 3027 C CA . PHE A 1 378 ? 8.156 -1.816 -20.877 1.00 91.50 378 PHE A CA 1
ATOM 3028 C C . PHE A 1 378 ? 7.818 -0.641 -21.793 1.00 91.50 378 PHE A C 1
ATOM 3030 O O . PHE A 1 378 ? 7.684 0.479 -21.311 1.00 91.50 378 PHE A O 1
ATOM 3037 N N . GLY A 1 379 ? 7.634 -0.880 -23.091 1.00 89.38 379 GLY A N 1
ATOM 3038 C CA . GLY A 1 379 ? 7.216 0.133 -24.054 1.00 89.38 379 GLY A CA 1
ATOM 3039 C C . GLY A 1 379 ? 5.819 0.670 -23.760 1.00 89.38 379 GLY A C 1
ATOM 3040 O O . GLY A 1 379 ? 5.617 1.883 -23.823 1.00 89.38 379 GLY A O 1
ATOM 3041 N N . GLN A 1 380 ? 4.888 -0.204 -23.359 1.00 90.50 380 GLN A N 1
ATOM 3042 C CA . GLN A 1 380 ? 3.555 0.202 -22.910 1.00 90.50 380 GLN A CA 1
ATOM 3043 C C . GLN A 1 380 ? 3.637 1.084 -21.656 1.00 90.50 380 GLN A C 1
ATOM 3045 O O . GLN A 1 380 ? 3.060 2.169 -21.625 1.00 90.50 380 GLN A O 1
ATOM 3050 N N . LEU A 1 381 ? 4.421 0.672 -20.653 1.00 91.31 381 LEU A N 1
ATOM 3051 C CA . LEU A 1 381 ? 4.636 1.460 -19.431 1.00 91.31 381 LEU A CA 1
ATOM 3052 C C . LEU A 1 381 ? 5.338 2.796 -19.703 1.00 91.31 381 LEU A C 1
ATOM 3054 O O . LEU A 1 381 ? 5.077 3.792 -19.033 1.00 91.31 381 LEU A O 1
ATOM 3058 N N . ALA A 1 382 ? 6.233 2.828 -20.690 1.00 92.00 382 ALA A N 1
ATOM 3059 C CA . ALA A 1 382 ? 7.003 4.009 -21.030 1.00 92.00 382 ALA A CA 1
ATOM 3060 C C . ALA A 1 382 ? 6.247 4.998 -21.925 1.00 92.00 382 ALA A C 1
ATOM 3062 O O . ALA A 1 382 ? 6.778 6.080 -22.170 1.00 92.00 382 ALA A O 1
ATOM 3063 N N . GLN A 1 383 ? 5.050 4.681 -22.432 1.00 89.50 383 GLN A N 1
ATOM 3064 C CA . GLN A 1 383 ? 4.366 5.481 -23.456 1.00 89.50 383 GLN A CA 1
ATOM 3065 C C . GLN A 1 383 ? 4.156 6.940 -23.024 1.00 89.50 383 GLN A C 1
ATOM 3067 O O . GLN A 1 383 ? 4.562 7.849 -23.755 1.00 89.50 383 GLN A O 1
ATOM 3072 N N . SER A 1 384 ? 3.627 7.157 -21.818 1.00 90.38 384 SER A N 1
ATOM 3073 C CA . SER A 1 384 ? 3.352 8.481 -21.239 1.00 90.38 384 SER A CA 1
ATOM 3074 C C . SER A 1 384 ? 4.578 9.172 -20.631 1.00 90.38 384 SER A C 1
ATOM 3076 O O . SER A 1 384 ? 4.505 10.344 -20.275 1.00 90.38 384 SER A O 1
ATOM 3078 N N . LEU A 1 385 ? 5.711 8.472 -20.517 1.00 92.56 385 LEU A N 1
ATOM 3079 C CA . LEU A 1 385 ? 6.901 8.996 -19.853 1.00 92.56 385 LEU A CA 1
ATOM 3080 C C . LEU A 1 385 ? 7.668 10.012 -20.715 1.00 92.56 385 LEU A C 1
ATOM 3082 O O . LEU A 1 385 ? 7.676 9.898 -21.950 1.00 92.56 385 LEU A O 1
ATOM 3086 N N . PRO A 1 386 ? 8.362 10.984 -20.099 1.00 91.75 386 PRO A N 1
ATOM 3087 C CA . PRO A 1 386 ? 9.240 11.887 -20.827 1.00 91.75 386 PRO A CA 1
ATOM 3088 C C . PRO A 1 386 ? 10.396 11.122 -21.480 1.00 91.75 386 PRO A C 1
ATOM 3090 O O . PRO A 1 386 ? 10.750 10.007 -21.091 1.00 91.75 386 PRO A O 1
ATOM 3093 N N . LYS A 1 387 ? 10.978 11.729 -22.511 1.00 88.56 387 LYS A N 1
ATOM 3094 C CA . LYS A 1 387 ? 12.147 11.191 -23.211 1.00 88.56 387 LYS A CA 1
ATOM 3095 C C . LYS A 1 387 ? 13.397 11.874 -22.679 1.00 88.56 387 LYS A C 1
ATOM 3097 O O . LYS A 1 387 ? 13.374 13.083 -22.450 1.00 88.56 387 LYS A O 1
ATOM 3102 N N . ALA A 1 388 ? 14.480 11.123 -22.531 1.00 84.00 388 ALA A N 1
ATOM 3103 C CA . ALA A 1 388 ? 15.758 11.696 -22.147 1.00 84.00 388 ALA A CA 1
ATOM 3104 C C . ALA A 1 388 ? 16.304 12.607 -23.261 1.00 84.00 388 ALA A C 1
ATOM 3106 O O . ALA A 1 388 ? 16.249 12.275 -24.450 1.00 84.00 388 ALA A O 1
ATOM 3107 N N . GLN A 1 389 ? 16.836 13.761 -22.859 1.00 77.75 389 GLN A N 1
ATOM 3108 C CA . GLN A 1 389 ? 17.650 14.607 -23.724 1.00 77.75 389 GLN A CA 1
ATOM 3109 C C . GLN A 1 389 ? 19.097 14.130 -23.622 1.00 77.75 389 GLN A C 1
ATOM 3111 O O . GLN A 1 389 ? 19.687 14.154 -22.544 1.00 77.75 389 GLN A O 1
ATOM 3116 N N . TYR A 1 390 ? 19.666 13.689 -24.740 1.00 72.69 390 TYR A N 1
ATOM 3117 C CA . TYR A 1 390 ? 21.074 13.317 -24.814 1.00 72.69 390 TYR A CA 1
ATOM 3118 C C . TYR A 1 390 ? 21.829 14.422 -25.542 1.00 72.69 390 TYR A C 1
ATOM 3120 O O . TYR A 1 390 ? 21.505 14.741 -26.684 1.00 72.69 390 TYR A O 1
ATOM 3128 N N . THR A 1 391 ? 22.831 15.000 -24.885 1.00 72.06 391 THR A N 1
ATOM 3129 C CA . THR A 1 391 ? 23.728 16.010 -25.472 1.00 72.06 391 THR A CA 1
ATOM 3130 C C . THR A 1 391 ? 24.881 15.380 -26.248 1.00 72.06 391 THR A C 1
ATOM 3132 O O . THR A 1 391 ? 25.460 16.018 -27.119 1.00 72.06 391 THR A O 1
ATOM 3135 N N . GLN A 1 392 ? 25.204 14.117 -25.959 1.00 71.88 392 GLN A N 1
ATOM 3136 C CA . GLN A 1 392 ? 26.265 13.364 -26.616 1.00 71.88 392 GLN A CA 1
ATOM 3137 C C . GLN A 1 392 ? 25.720 12.025 -27.104 1.00 71.88 392 GLN A C 1
ATOM 3139 O O . GLN A 1 392 ? 25.108 11.274 -26.345 1.00 71.88 392 GLN A O 1
ATOM 3144 N N . SER A 1 393 ? 25.957 11.723 -28.378 1.00 76.00 393 SER A N 1
ATOM 3145 C CA . SER A 1 393 ? 25.623 10.434 -28.981 1.00 76.00 393 SER A CA 1
ATOM 3146 C C . SER A 1 393 ? 26.910 9.698 -29.325 1.00 76.00 393 SER A C 1
ATOM 3148 O O . SER A 1 393 ? 27.825 10.281 -29.898 1.00 76.00 393 SER A O 1
ATOM 3150 N N . LYS A 1 394 ? 26.977 8.408 -28.991 1.00 82.75 394 LYS A N 1
ATOM 3151 C CA . LYS A 1 394 ? 28.031 7.509 -29.467 1.00 82.75 394 LYS A CA 1
ATOM 3152 C C . LYS A 1 394 ? 27.409 6.507 -30.417 1.00 82.75 394 LYS A C 1
ATOM 3154 O O . LYS A 1 394 ? 26.392 5.891 -30.100 1.00 82.75 394 LYS A O 1
ATOM 3159 N N . LEU A 1 395 ? 28.022 6.340 -31.578 1.00 86.38 395 LEU A N 1
ATOM 3160 C CA . LEU A 1 395 ? 27.659 5.263 -32.476 1.00 86.38 395 LEU A CA 1
ATOM 3161 C C . LEU A 1 395 ? 28.222 3.948 -31.942 1.00 86.38 395 LEU A C 1
ATOM 3163 O O . LEU A 1 395 ? 29.405 3.871 -31.633 1.00 86.38 395 LEU A O 1
ATOM 3167 N N . ILE A 1 396 ? 27.392 2.912 -31.867 1.00 88.25 396 ILE A N 1
ATOM 3168 C CA . ILE A 1 396 ? 27.810 1.561 -31.480 1.00 88.25 396 ILE A CA 1
ATOM 3169 C C . ILE A 1 396 ? 27.549 0.622 -32.652 1.00 88.25 396 ILE A C 1
ATOM 3171 O O . ILE A 1 396 ? 26.472 0.648 -33.252 1.00 88.25 396 ILE A O 1
ATOM 3175 N N . CYS A 1 397 ? 28.531 -0.211 -32.987 1.00 90.19 397 CYS A N 1
ATOM 3176 C CA . CYS A 1 397 ? 28.385 -1.174 -34.065 1.00 90.19 397 CYS A CA 1
ATOM 3177 C C . CYS A 1 397 ? 27.362 -2.268 -33.709 1.00 90.19 397 CYS A C 1
ATOM 3179 O O . CYS A 1 397 ? 27.522 -2.920 -32.675 1.00 90.19 397 CYS A O 1
ATOM 3181 N N . PRO A 1 398 ? 26.379 -2.570 -34.579 1.00 85.94 398 PRO A N 1
ATOM 3182 C CA . PRO A 1 398 ? 25.430 -3.660 -34.338 1.00 85.94 398 PRO A CA 1
ATOM 3183 C C . PRO A 1 398 ? 26.057 -5.064 -34.289 1.00 85.94 398 PRO A C 1
ATOM 3185 O O . PRO A 1 398 ? 25.450 -5.968 -33.726 1.00 85.94 398 PRO A O 1
ATOM 3188 N N . ILE A 1 399 ? 27.236 -5.256 -34.894 1.00 88.62 399 ILE A N 1
ATOM 3189 C CA . ILE A 1 399 ? 27.922 -6.557 -34.961 1.00 88.62 399 ILE A CA 1
ATOM 3190 C C . ILE A 1 399 ? 28.875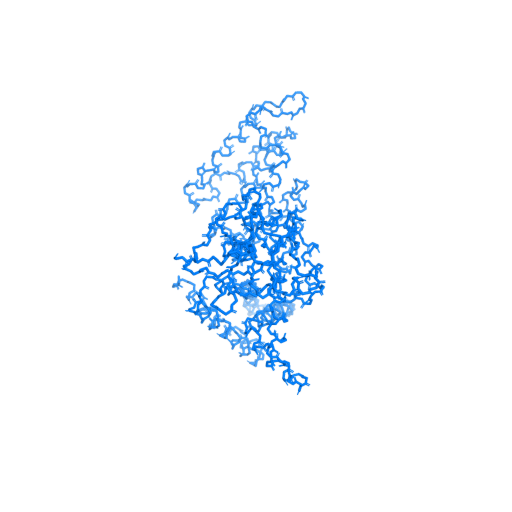 -6.707 -33.771 1.00 88.62 399 ILE A C 1
ATOM 3192 O O . ILE A 1 399 ? 28.665 -7.573 -32.929 1.00 88.62 399 ILE A O 1
ATOM 3196 N N . SER A 1 400 ? 29.895 -5.845 -33.667 1.00 89.25 400 SER A N 1
ATOM 3197 C CA . SER A 1 400 ? 30.939 -5.970 -32.634 1.00 89.25 400 SER A CA 1
ATOM 3198 C C . SER A 1 400 ? 30.561 -5.414 -31.265 1.00 89.25 400 SER A C 1
ATOM 3200 O O . SER A 1 400 ? 31.249 -5.708 -30.296 1.00 89.25 400 SER A O 1
ATOM 3202 N N . ARG A 1 401 ? 29.510 -4.588 -31.165 1.00 87.25 401 ARG A N 1
ATOM 3203 C CA . ARG A 1 401 ? 29.131 -3.861 -29.931 1.00 87.25 401 ARG A CA 1
ATOM 3204 C C . ARG A 1 401 ? 30.170 -2.863 -29.433 1.00 87.25 401 ARG A C 1
ATOM 3206 O O . ARG A 1 401 ? 30.022 -2.314 -28.345 1.00 87.25 401 ARG A O 1
ATOM 3213 N N . LEU A 1 402 ? 31.176 -2.578 -30.251 1.00 90.56 402 LEU A N 1
ATOM 3214 C CA . LEU A 1 402 ? 32.191 -1.580 -29.959 1.00 90.56 402 LEU A CA 1
ATOM 3215 C C . LEU A 1 402 ? 31.765 -0.199 -30.478 1.00 90.56 402 LEU A C 1
ATOM 3217 O O . LEU A 1 402 ? 31.003 -0.118 -31.454 1.00 90.56 402 LEU A O 1
ATOM 3221 N N . PRO A 1 403 ? 32.255 0.885 -29.853 1.00 90.69 403 PRO A N 1
ATOM 3222 C CA . PRO A 1 403 ? 32.110 2.229 -30.387 1.00 90.69 403 PRO A CA 1
ATOM 3223 C C . PRO A 1 403 ? 32.616 2.330 -31.828 1.00 90.69 403 PRO A C 1
ATOM 3225 O O . PRO A 1 403 ? 33.602 1.692 -32.209 1.00 90.69 403 PRO A O 1
ATOM 3228 N N . MET A 1 404 ? 31.898 3.117 -32.626 1.00 93.25 404 MET A N 1
ATOM 3229 C CA . MET A 1 404 ? 32.349 3.573 -33.931 1.00 93.25 404 MET A CA 1
ATOM 3230 C C . MET A 1 404 ? 32.892 4.988 -33.769 1.00 93.25 404 MET A C 1
ATOM 3232 O O . MET A 1 404 ? 32.125 5.929 -33.559 1.00 93.25 404 MET A O 1
ATOM 3236 N N . ASP A 1 405 ? 34.212 5.103 -33.801 1.00 90.81 405 ASP A N 1
ATOM 3237 C CA . ASP A 1 405 ? 34.979 6.311 -33.508 1.00 90.81 405 ASP A CA 1
ATOM 3238 C C . ASP A 1 405 ? 36.057 6.539 -34.581 1.00 90.81 405 ASP A C 1
ATOM 3240 O O . ASP A 1 405 ? 35.940 6.050 -35.705 1.00 90.81 405 ASP A O 1
ATOM 3244 N N . HIS A 1 406 ? 37.087 7.324 -34.270 1.00 88.69 406 HIS A N 1
ATOM 3245 C CA . HIS A 1 406 ? 38.178 7.593 -35.200 1.00 88.69 406 HIS A CA 1
ATOM 3246 C C . HIS A 1 406 ? 38.936 6.317 -35.614 1.00 88.69 406 HIS A C 1
ATOM 3248 O O . HIS A 1 406 ? 39.266 6.166 -36.793 1.00 88.69 406 HIS A O 1
ATOM 3254 N N . ASP A 1 407 ? 39.150 5.393 -34.673 1.00 91.94 407 ASP A N 1
ATOM 3255 C CA . ASP A 1 407 ? 39.967 4.186 -34.855 1.00 91.94 407 ASP A CA 1
ATOM 3256 C C . ASP A 1 407 ? 39.135 2.982 -35.324 1.00 91.94 407 ASP A C 1
ATOM 3258 O O . ASP A 1 407 ? 39.667 1.941 -35.721 1.00 91.94 407 ASP A O 1
ATOM 3262 N N . ASN A 1 408 ? 37.810 3.103 -35.264 1.00 93.75 408 ASN A N 1
ATOM 3263 C CA . ASN A 1 408 ? 36.860 2.130 -35.778 1.00 93.75 408 ASN A CA 1
ATOM 3264 C C . ASN A 1 408 ? 35.689 2.829 -36.491 1.00 93.75 408 ASN A C 1
ATOM 3266 O O . ASN A 1 408 ? 34.557 2.795 -36.000 1.00 93.75 408 ASN A O 1
ATOM 3270 N N . PRO A 1 409 ? 35.924 3.483 -37.639 1.00 94.06 409 PRO A N 1
ATOM 3271 C CA . PRO A 1 409 ? 34.942 4.380 -38.228 1.00 94.06 409 PRO A CA 1
ATOM 3272 C C . PRO A 1 409 ? 33.666 3.664 -38.692 1.00 94.06 409 PRO A C 1
ATOM 3274 O O . PRO A 1 409 ? 33.697 2.479 -39.052 1.00 94.06 409 PRO A O 1
ATOM 3277 N N . PRO A 1 410 ? 32.528 4.383 -38.712 1.00 95.69 410 PRO A N 1
ATOM 3278 C CA . PRO A 1 410 ? 31.297 3.880 -39.299 1.00 95.69 410 PRO A CA 1
ATOM 3279 C C . PRO A 1 410 ? 31.417 3.793 -40.826 1.00 95.69 410 PRO A C 1
ATOM 3281 O O . PRO A 1 410 ? 31.834 4.739 -41.495 1.00 95.69 410 PRO A O 1
ATOM 3284 N N . MET A 1 411 ? 31.000 2.658 -41.375 1.00 95.56 411 MET A N 1
ATOM 3285 C CA . MET A 1 411 ? 31.023 2.316 -42.794 1.00 95.56 411 MET A CA 1
ATOM 3286 C C . MET A 1 411 ? 29.602 1.970 -43.251 1.00 95.56 411 MET A C 1
ATOM 3288 O O . MET A 1 411 ? 28.963 1.087 -42.675 1.00 95.56 411 MET A O 1
ATOM 3292 N N . ALA A 1 412 ? 29.098 2.658 -44.272 1.00 95.75 412 ALA A N 1
ATOM 3293 C CA . ALA A 1 412 ? 27.804 2.401 -44.891 1.00 95.75 412 ALA A CA 1
ATOM 3294 C C . ALA A 1 412 ? 27.945 1.413 -46.054 1.00 95.75 412 ALA A C 1
ATOM 3296 O O . ALA A 1 412 ? 28.743 1.633 -46.965 1.00 95.75 412 ALA A O 1
ATOM 3297 N N . LEU A 1 413 ? 27.140 0.352 -46.039 1.00 95.62 413 LEU A N 1
ATOM 3298 C CA . LEU A 1 413 ? 26.962 -0.546 -47.182 1.00 95.62 413 LEU A CA 1
ATOM 3299 C C . LEU A 1 413 ? 26.046 0.095 -48.243 1.00 95.62 413 LEU A C 1
ATOM 3301 O O . LEU A 1 413 ? 25.273 0.997 -47.904 1.00 95.62 413 LEU A O 1
ATOM 3305 N N . PRO A 1 414 ? 26.035 -0.402 -49.497 1.00 95.31 414 PRO A N 1
ATOM 3306 C CA . PRO A 1 414 ? 25.164 0.121 -50.559 1.00 95.31 414 PRO A CA 1
ATOM 3307 C C . PRO A 1 414 ? 23.663 0.118 -50.226 1.00 95.31 414 PRO A C 1
ATOM 3309 O O . PRO A 1 414 ? 22.914 0.951 -50.722 1.00 95.31 414 PRO A O 1
ATOM 3312 N N . ASN A 1 415 ? 23.213 -0.775 -49.338 1.00 92.50 415 ASN A N 1
ATOM 3313 C CA . ASN A 1 415 ? 21.830 -0.809 -48.844 1.00 92.50 415 ASN A CA 1
ATOM 3314 C C . ASN A 1 415 ? 21.524 0.209 -47.722 1.00 92.50 415 ASN A C 1
ATOM 3316 O O . ASN A 1 415 ? 20.459 0.140 -47.110 1.00 92.50 415 ASN A O 1
ATOM 3320 N N . GLY A 1 416 ? 22.465 1.099 -47.393 1.00 90.12 416 GLY A N 1
ATOM 3321 C CA . GLY A 1 416 ? 22.311 2.145 -46.381 1.00 90.12 416 GLY A CA 1
ATOM 3322 C C . GLY A 1 416 ? 22.497 1.693 -44.928 1.00 90.12 416 GLY A C 1
ATOM 3323 O O . GLY A 1 416 ? 22.396 2.518 -44.020 1.00 90.12 416 GLY A O 1
ATOM 3324 N N . ASN A 1 417 ? 22.782 0.411 -44.663 1.00 90.94 417 ASN A N 1
ATOM 3325 C CA . ASN A 1 417 ? 23.079 -0.044 -43.303 1.00 90.94 417 ASN A CA 1
ATOM 3326 C C . ASN A 1 417 ? 24.528 0.274 -42.913 1.00 90.94 417 ASN A C 1
ATOM 3328 O O . ASN A 1 417 ? 25.452 0.062 -43.697 1.00 90.94 417 ASN A O 1
ATOM 3332 N N . ILE A 1 418 ? 24.717 0.740 -41.676 1.00 92.94 418 ILE A N 1
ATOM 3333 C CA . ILE A 1 418 ? 26.010 1.191 -41.151 1.00 92.94 418 ILE A CA 1
ATOM 3334 C C . ILE A 1 418 ? 26.562 0.178 -40.146 1.00 92.94 418 ILE A C 1
ATOM 3336 O O . ILE A 1 418 ? 25.873 -0.221 -39.203 1.00 92.94 418 ILE A O 1
ATOM 3340 N N . TYR A 1 419 ? 27.827 -0.192 -40.327 1.00 94.38 419 TYR A N 1
ATOM 3341 C CA . TYR A 1 419 ? 28.589 -1.083 -39.454 1.00 94.38 419 TYR A CA 1
ATOM 3342 C C . TYR A 1 419 ? 29.994 -0.527 -39.229 1.00 94.38 419 TYR A C 1
ATOM 3344 O O . TYR A 1 419 ? 30.401 0.422 -39.887 1.00 94.38 419 TYR A O 1
ATOM 3352 N N . SER A 1 420 ? 30.745 -1.096 -38.290 1.00 95.94 420 SER A N 1
ATOM 3353 C CA . SER A 1 420 ? 32.100 -0.621 -38.015 1.00 95.94 420 SER A CA 1
ATOM 3354 C C . SER A 1 420 ? 33.102 -1.231 -38.978 1.00 95.94 420 SER A C 1
ATOM 3356 O O . SER A 1 420 ? 32.937 -2.387 -39.377 1.00 95.94 420 SER A O 1
ATOM 3358 N N . GLN A 1 421 ? 34.150 -0.481 -39.321 1.00 95.12 421 GLN A N 1
ATOM 3359 C CA . GLN A 1 421 ? 35.195 -0.962 -40.220 1.00 95.12 421 GLN A CA 1
ATOM 3360 C C . GLN A 1 421 ? 35.805 -2.285 -39.738 1.00 95.12 421 GLN A C 1
ATOM 3362 O O . GLN A 1 421 ? 35.921 -3.215 -40.535 1.00 95.12 421 GLN A O 1
ATOM 3367 N N . LYS A 1 422 ? 36.112 -2.414 -38.437 1.00 95.75 422 LYS A N 1
ATOM 3368 C CA . LYS A 1 422 ? 36.653 -3.660 -37.867 1.00 95.75 422 LYS A CA 1
ATOM 3369 C C . LYS A 1 422 ? 35.707 -4.842 -38.088 1.00 95.75 422 LYS A C 1
ATOM 3371 O O . LYS A 1 422 ? 36.137 -5.890 -38.555 1.00 95.75 422 LYS A O 1
ATOM 3376 N N . SER A 1 423 ? 34.404 -4.658 -37.852 1.00 95.19 423 SER A N 1
ATOM 3377 C CA . SER A 1 423 ? 33.410 -5.721 -38.074 1.00 95.19 423 SER A CA 1
ATOM 3378 C C . SER A 1 423 ? 33.275 -6.133 -39.537 1.00 95.19 423 SER A C 1
ATOM 3380 O O . SER A 1 423 ? 33.094 -7.315 -39.817 1.00 95.19 423 SER A O 1
ATOM 3382 N N . LEU A 1 424 ? 33.325 -5.175 -40.466 1.00 95.75 424 LEU A N 1
ATOM 3383 C CA . LEU A 1 424 ? 33.235 -5.477 -41.894 1.00 95.75 424 LEU A CA 1
ATOM 3384 C C . LEU A 1 424 ? 34.483 -6.212 -42.394 1.00 95.75 424 LEU A C 1
ATOM 3386 O O . LEU A 1 424 ? 34.351 -7.166 -43.155 1.00 95.75 424 LEU A O 1
ATOM 3390 N N . LEU A 1 425 ? 35.669 -5.816 -41.922 1.00 94.81 425 LEU A N 1
ATOM 3391 C CA . LEU A 1 425 ? 36.933 -6.489 -42.226 1.00 94.81 425 LEU A CA 1
ATOM 3392 C C . LEU A 1 425 ? 36.942 -7.934 -41.721 1.00 94.81 425 LEU A C 1
ATOM 3394 O O . LEU A 1 425 ? 37.220 -8.848 -42.493 1.00 94.81 425 LEU A O 1
ATOM 3398 N N . GLU A 1 426 ? 36.585 -8.151 -40.454 1.00 95.19 426 GLU A N 1
ATOM 3399 C CA . GLU A 1 426 ? 36.496 -9.497 -39.874 1.00 95.19 426 GLU A CA 1
ATOM 3400 C C . GLU A 1 426 ? 35.482 -10.375 -40.619 1.00 95.19 426 GLU A C 1
ATOM 3402 O O . GLU A 1 426 ? 35.729 -11.559 -40.853 1.00 95.19 426 GLU A O 1
ATOM 3407 N N . MET A 1 427 ? 34.342 -9.806 -41.021 1.00 94.69 427 MET A N 1
ATOM 3408 C CA . MET A 1 427 ? 33.329 -10.529 -41.787 1.00 94.69 427 MET A CA 1
ATOM 3409 C C . MET A 1 427 ? 33.830 -10.902 -43.185 1.00 94.69 427 MET A C 1
ATOM 3411 O O . MET A 1 427 ? 33.677 -12.051 -43.592 1.00 94.69 427 MET A O 1
ATOM 3415 N N . ALA A 1 428 ? 34.464 -9.964 -43.891 1.00 93.88 428 ALA A N 1
ATOM 3416 C CA . ALA A 1 428 ? 35.039 -10.212 -45.208 1.00 93.88 428 ALA A CA 1
ATOM 3417 C C . ALA A 1 428 ? 36.135 -11.286 -45.149 1.00 93.88 428 ALA A C 1
ATOM 3419 O O . ALA A 1 428 ? 36.143 -12.189 -45.981 1.00 93.88 428 ALA A O 1
ATOM 3420 N N . GLN A 1 429 ? 37.003 -11.255 -44.132 1.00 93.44 429 GLN A N 1
ATOM 3421 C CA . GLN A 1 429 ? 38.033 -12.281 -43.928 1.00 93.44 429 GLN A CA 1
ATOM 3422 C C . GLN A 1 429 ? 37.436 -13.683 -43.760 1.00 93.44 429 GLN A C 1
ATOM 3424 O O . GLN A 1 429 ? 37.958 -14.643 -44.319 1.00 93.44 429 GLN A O 1
ATOM 3429 N N . ARG A 1 430 ? 36.321 -13.810 -43.030 1.00 92.25 430 ARG A N 1
ATOM 3430 C CA . ARG A 1 430 ? 35.645 -15.103 -42.817 1.00 92.25 430 ARG A CA 1
ATOM 3431 C C . ARG A 1 430 ? 34.883 -15.603 -44.044 1.00 92.25 430 ARG A C 1
ATOM 3433 O O . ARG A 1 430 ? 34.724 -16.807 -44.201 1.00 92.25 430 ARG A O 1
ATOM 3440 N N . ASN A 1 431 ? 34.435 -14.697 -44.910 1.00 90.56 431 ASN A N 1
ATOM 3441 C CA . ASN A 1 431 ? 33.539 -14.995 -46.029 1.00 90.56 431 ASN A CA 1
ATOM 3442 C C . ASN A 1 431 ? 34.209 -14.805 -47.403 1.00 90.56 431 ASN A C 1
ATOM 3444 O O . ASN A 1 431 ? 33.538 -14.466 -48.379 1.00 90.56 431 ASN A O 1
ATOM 3448 N N . GLY A 1 432 ? 35.533 -14.973 -47.490 1.00 87.69 432 GLY A N 1
ATOM 3449 C CA . GLY A 1 432 ? 36.262 -14.929 -48.764 1.00 87.69 432 GLY A CA 1
ATOM 3450 C C . GLY A 1 432 ? 36.181 -13.581 -49.491 1.00 87.69 432 GLY A C 1
ATOM 3451 O O . GLY A 1 432 ? 36.031 -13.552 -50.706 1.00 87.69 432 GLY A O 1
ATOM 3452 N N . GLY A 1 433 ? 36.225 -12.472 -48.749 1.00 89.50 433 GLY A N 1
ATOM 3453 C CA . GLY A 1 433 ? 36.191 -11.100 -49.273 1.00 89.50 433 GLY A CA 1
ATOM 3454 C C . GLY A 1 433 ? 34.816 -10.425 -49.244 1.00 89.50 433 GLY A C 1
ATOM 3455 O O . GLY A 1 433 ? 34.720 -9.230 -49.520 1.00 89.50 433 GLY A O 1
ATOM 3456 N N . TYR A 1 434 ? 33.760 -11.150 -48.861 1.00 93.00 434 TYR A N 1
ATOM 3457 C CA . TYR A 1 434 ? 32.384 -10.656 -48.941 1.00 93.00 434 TYR A CA 1
ATOM 3458 C C . TYR A 1 434 ? 31.763 -10.315 -47.586 1.00 93.00 434 TYR A C 1
ATOM 3460 O O . TYR A 1 434 ? 31.967 -10.980 -46.574 1.00 93.00 434 TYR A O 1
ATOM 3468 N N . ILE A 1 435 ? 30.906 -9.304 -47.583 1.00 94.69 435 ILE A N 1
ATOM 3469 C CA . ILE A 1 435 ? 30.104 -8.889 -46.435 1.00 94.69 435 ILE A CA 1
ATOM 3470 C C . ILE A 1 435 ? 28.666 -9.330 -46.680 1.00 94.69 435 ILE A C 1
ATOM 3472 O O . ILE A 1 435 ? 28.081 -8.994 -47.706 1.00 94.69 435 ILE A O 1
ATOM 3476 N N . ILE A 1 436 ? 28.074 -10.037 -45.718 1.00 93.19 436 ILE A N 1
ATOM 3477 C CA . ILE A 1 436 ? 26.652 -10.395 -45.737 1.00 93.19 436 ILE A CA 1
ATOM 3478 C C . ILE A 1 436 ? 25.952 -9.522 -44.702 1.00 93.19 436 ILE A C 1
ATOM 3480 O O . ILE A 1 436 ? 26.186 -9.655 -43.502 1.00 93.19 436 ILE A O 1
ATOM 3484 N N . CYS A 1 437 ? 25.107 -8.596 -45.154 1.00 91.44 437 CYS A N 1
ATOM 3485 C CA . CYS A 1 437 ? 24.424 -7.667 -44.262 1.00 91.44 437 CYS A CA 1
ATOM 3486 C C . CYS A 1 437 ? 23.472 -8.428 -43.317 1.00 91.44 437 CYS A C 1
ATOM 3488 O O . CYS A 1 437 ? 22.462 -8.950 -43.789 1.00 91.44 437 CYS A O 1
ATOM 3490 N N . PRO A 1 438 ? 23.670 -8.407 -41.982 1.00 88.00 438 PRO A N 1
ATOM 3491 C CA . PRO A 1 438 ? 22.841 -9.188 -41.054 1.00 88.00 438 PRO A CA 1
ATOM 3492 C C . PRO A 1 438 ? 21.348 -8.827 -41.062 1.00 88.00 438 PRO A C 1
ATOM 3494 O O . PRO A 1 438 ? 20.519 -9.605 -40.605 1.00 88.00 438 PRO A O 1
ATOM 3497 N N . ARG A 1 439 ? 20.999 -7.626 -41.544 1.00 85.06 439 ARG A N 1
ATOM 3498 C CA . ARG A 1 439 ? 19.620 -7.113 -41.560 1.00 85.06 439 ARG A CA 1
ATOM 3499 C C . ARG A 1 439 ? 18.850 -7.446 -42.833 1.00 85.06 439 ARG A C 1
ATOM 3501 O O . ARG A 1 439 ? 17.642 -7.608 -42.767 1.00 85.06 439 ARG A O 1
ATOM 3508 N N . THR A 1 440 ? 19.533 -7.490 -43.974 1.00 89.25 440 THR A N 1
ATOM 3509 C CA . THR A 1 440 ? 18.896 -7.651 -45.299 1.00 89.25 440 THR A CA 1
ATOM 3510 C C . THR A 1 440 ? 19.322 -8.925 -46.010 1.00 89.25 440 THR A C 1
ATOM 3512 O O . THR A 1 440 ? 18.700 -9.295 -46.991 1.00 89.25 440 THR A O 1
ATOM 3515 N N . GLN A 1 441 ? 20.378 -9.584 -45.526 1.00 91.44 441 GLN A N 1
ATOM 3516 C CA . GLN A 1 441 ? 21.037 -10.728 -46.157 1.00 91.44 441 GLN A CA 1
ATOM 3517 C C . GLN A 1 441 ? 21.679 -10.427 -47.525 1.00 91.44 441 GLN A C 1
ATOM 3519 O O . GLN A 1 441 ? 22.210 -11.329 -48.165 1.00 91.44 441 GLN A O 1
ATOM 3524 N N . ASN A 1 442 ? 21.724 -9.158 -47.950 1.00 93.31 442 ASN A N 1
ATOM 3525 C CA . ASN A 1 442 ? 22.416 -8.759 -49.174 1.00 93.31 442 ASN A CA 1
ATOM 3526 C C . ASN A 1 442 ? 23.936 -8.946 -49.040 1.00 93.31 442 ASN A C 1
ATOM 3528 O O . ASN A 1 442 ? 24.513 -8.651 -47.985 1.00 93.31 442 ASN A O 1
ATOM 3532 N N . ARG A 1 443 ? 24.568 -9.387 -50.132 1.00 94.19 443 ARG A N 1
ATOM 3533 C CA . ARG A 1 443 ? 26.012 -9.616 -50.244 1.00 94.19 443 ARG A CA 1
ATOM 3534 C C . ARG A 1 443 ? 26.686 -8.442 -50.953 1.00 94.19 443 ARG A C 1
ATOM 3536 O O . ARG A 1 443 ? 26.209 -8.025 -52.001 1.00 94.19 443 ARG A O 1
ATOM 3543 N N . PHE A 1 444 ? 27.786 -7.956 -50.386 1.00 94.69 444 PHE A N 1
ATOM 3544 C CA . PHE A 1 444 ? 28.569 -6.823 -50.893 1.00 94.69 444 PHE A CA 1
ATOM 3545 C C . PHE A 1 444 ? 30.065 -7.114 -50.807 1.00 94.69 444 PHE A C 1
ATOM 3547 O O . PHE A 1 444 ? 30.492 -7.942 -49.996 1.00 94.69 444 PHE A O 1
ATOM 3554 N N . GLU A 1 445 ? 30.865 -6.411 -51.598 1.00 93.12 445 GLU A N 1
ATOM 3555 C CA . GLU A 1 445 ? 32.322 -6.409 -51.447 1.00 93.12 445 GLU A CA 1
ATOM 3556 C C . GLU A 1 445 ? 32.765 -5.336 -50.447 1.00 93.12 445 GLU A C 1
ATOM 3558 O O . GLU A 1 445 ? 32.111 -4.306 -50.273 1.00 93.12 445 GLU A O 1
ATOM 3563 N N . LEU A 1 446 ? 33.903 -5.549 -49.781 1.00 90.25 446 LEU A N 1
ATOM 3564 C CA . LEU A 1 446 ? 34.429 -4.589 -48.804 1.00 90.25 446 LEU A CA 1
ATOM 3565 C C . LEU A 1 446 ? 34.655 -3.191 -49.408 1.00 90.25 446 LEU A C 1
ATOM 3567 O O . LEU A 1 446 ? 34.407 -2.190 -48.738 1.00 90.25 446 LEU A O 1
ATOM 3571 N N . ASN A 1 447 ? 35.072 -3.127 -50.674 1.00 92.44 447 ASN A N 1
ATOM 3572 C CA . ASN A 1 447 ? 35.369 -1.879 -51.381 1.00 92.44 447 ASN A CA 1
ATOM 3573 C C . ASN A 1 447 ? 34.113 -1.043 -51.683 1.00 92.44 447 ASN A C 1
ATOM 3575 O O . ASN A 1 447 ? 34.214 0.156 -51.936 1.00 92.44 447 ASN A O 1
ATOM 3579 N N . GLU A 1 448 ? 32.928 -1.654 -51.638 1.00 93.06 448 GLU A N 1
ATOM 3580 C CA . GLU A 1 448 ? 31.654 -0.959 -51.836 1.00 93.06 448 GLU A CA 1
ATOM 3581 C C . GLU A 1 448 ? 31.203 -0.205 -50.576 1.00 93.06 448 GLU A C 1
ATOM 3583 O O . GLU A 1 448 ? 30.333 0.669 -50.648 1.00 93.06 448 GLU A O 1
ATOM 3588 N N . ALA A 1 449 ? 31.785 -0.520 -49.412 1.00 94.00 449 ALA A N 1
ATOM 3589 C CA . ALA A 1 449 ? 31.471 0.145 -48.158 1.00 94.00 449 ALA A CA 1
ATOM 3590 C C . ALA A 1 449 ? 32.129 1.532 -48.094 1.00 94.00 449 ALA A C 1
ATOM 3592 O O . ALA A 1 449 ? 33.348 1.673 -48.194 1.00 94.00 449 ALA A O 1
ATOM 3593 N N . LYS A 1 450 ? 31.330 2.576 -47.860 1.00 95.62 450 LYS A N 1
ATOM 3594 C CA . LYS A 1 450 ? 31.813 3.964 -47.797 1.00 95.62 450 LYS A CA 1
ATOM 3595 C C . LYS A 1 450 ? 31.885 4.461 -46.362 1.00 95.62 450 LYS A C 1
ATOM 3597 O O . LYS A 1 450 ? 30.955 4.258 -45.583 1.00 95.62 450 LYS A O 1
ATOM 3602 N N . ARG A 1 451 ? 32.973 5.151 -46.013 1.00 94.00 451 ARG A N 1
ATOM 3603 C CA . ARG A 1 451 ? 33.116 5.783 -44.696 1.00 94.00 451 ARG A CA 1
ATOM 3604 C C . ARG A 1 451 ? 32.060 6.870 -44.511 1.00 94.00 451 ARG A C 1
ATOM 3606 O O . ARG A 1 451 ? 31.847 7.695 -45.396 1.00 94.00 451 ARG A O 1
ATOM 3613 N N . VAL A 1 452 ? 31.422 6.868 -43.347 1.00 92.81 452 VAL A N 1
ATOM 3614 C CA . VAL A 1 452 ? 30.442 7.874 -42.939 1.00 92.81 452 VAL A CA 1
ATOM 3615 C C . VAL A 1 452 ? 31.127 8.890 -42.034 1.00 92.81 452 VAL A C 1
ATOM 3617 O O . VAL A 1 452 ? 31.844 8.524 -41.104 1.00 92.81 452 VAL A O 1
ATOM 3620 N N . TYR A 1 453 ? 30.876 10.169 -42.292 1.00 86.94 453 TYR A N 1
ATOM 3621 C CA . TYR A 1 453 ? 31.300 11.271 -41.436 1.00 86.94 453 TYR A CA 1
ATOM 3622 C C . TYR A 1 453 ? 30.057 11.865 -40.780 1.00 86.94 453 TYR A C 1
ATOM 3624 O O . TYR A 1 453 ? 29.086 12.183 -41.465 1.00 86.94 453 TYR A O 1
ATOM 3632 N N . ILE A 1 454 ? 30.071 11.960 -39.453 1.00 75.94 454 ILE A N 1
ATOM 3633 C CA . ILE A 1 454 ? 29.025 12.641 -38.688 1.00 75.94 454 ILE A CA 1
ATOM 3634 C C . ILE A 1 454 ? 29.583 14.007 -38.317 1.00 75.94 454 ILE A C 1
ATOM 3636 O O . ILE A 1 454 ? 30.632 14.067 -37.676 1.00 75.94 454 ILE A O 1
ATOM 3640 N N . MET A 1 455 ? 28.904 15.061 -38.770 1.00 61.12 455 MET A N 1
ATOM 3641 C CA . MET A 1 455 ? 29.188 16.449 -38.401 1.00 61.12 455 MET A CA 1
ATOM 3642 C C . MET A 1 455 ? 28.379 16.866 -37.182 1.00 61.12 455 MET A C 1
ATOM 3644 O O . MET A 1 455 ? 27.199 16.444 -37.096 1.00 61.12 455 MET A O 1
#

Mean predicted aligned error: 11.84 Å